Protein AF-A0A1L9P0K5-F1 (afdb_monomer)

Structure (mmCIF, N/CA/C/O backbone):
data_AF-A0A1L9P0K5-F1
#
_entry.id   AF-A0A1L9P0K5-F1
#
loop_
_atom_site.group_PDB
_atom_site.id
_atom_site.type_symbol
_atom_site.label_atom_id
_atom_site.label_alt_id
_atom_site.label_comp_id
_atom_site.label_asym_id
_atom_site.label_entity_id
_atom_site.label_seq_id
_atom_site.pdbx_PDB_ins_code
_atom_site.Cartn_x
_atom_site.Cartn_y
_atom_site.Cartn_z
_atom_site.occupancy
_atom_site.B_iso_or_equiv
_atom_site.auth_seq_id
_atom_site.auth_comp_id
_atom_site.auth_asym_id
_atom_site.auth_atom_id
_atom_site.pdbx_PDB_model_num
ATOM 1 N N . MET A 1 1 ? -11.853 -39.162 5.014 1.00 41.34 1 MET A N 1
ATOM 2 C CA . MET A 1 1 ? -11.743 -37.918 5.809 1.00 41.34 1 MET A CA 1
ATOM 3 C C . MET A 1 1 ? -10.309 -37.803 6.295 1.00 41.34 1 MET A C 1
ATOM 5 O O . MET A 1 1 ? -9.932 -38.539 7.197 1.00 41.34 1 MET A O 1
ATOM 9 N N . ASN A 1 2 ? -9.490 -36.968 5.651 1.00 44.78 2 ASN A N 1
ATOM 10 C CA . ASN A 1 2 ? -8.116 -36.727 6.101 1.00 44.78 2 ASN A CA 1
ATOM 11 C C . ASN A 1 2 ? -8.159 -36.034 7.467 1.00 44.78 2 ASN A C 1
ATOM 13 O O . ASN A 1 2 ? -8.926 -35.089 7.646 1.00 44.78 2 ASN A O 1
ATOM 17 N N . LYS A 1 3 ? -7.378 -36.526 8.437 1.00 53.56 3 LYS A N 1
ATOM 18 C CA . LYS A 1 3 ? -7.237 -35.876 9.745 1.00 53.56 3 LYS A CA 1
ATOM 19 C C . LYS A 1 3 ? -6.692 -34.468 9.517 1.00 53.56 3 LYS A C 1
ATOM 21 O O . LYS A 1 3 ? -5.568 -34.318 9.052 1.00 53.56 3 LYS A O 1
ATOM 26 N N . ILE A 1 4 ? -7.498 -33.463 9.842 1.00 66.50 4 ILE A N 1
ATOM 27 C CA . ILE A 1 4 ? -7.053 -32.075 9.931 1.00 66.50 4 ILE A CA 1
ATOM 28 C C . ILE A 1 4 ? -6.051 -32.028 11.088 1.00 66.50 4 ILE A C 1
ATOM 30 O O . ILE A 1 4 ? -6.433 -32.158 12.250 1.00 66.50 4 ILE A O 1
ATOM 34 N N . THR A 1 5 ? -4.761 -31.947 10.774 1.00 78.75 5 THR A N 1
ATOM 35 C CA . THR A 1 5 ? -3.702 -31.754 11.768 1.00 78.75 5 THR A CA 1
ATOM 36 C C . THR A 1 5 ? -3.690 -30.300 12.235 1.00 78.75 5 THR A C 1
ATOM 38 O O . THR A 1 5 ? -4.050 -29.393 11.484 1.00 78.75 5 THR A O 1
ATOM 41 N N . ALA A 1 6 ? -3.267 -30.059 13.479 1.00 74.56 6 ALA A N 1
ATOM 42 C CA . ALA A 1 6 ? -3.154 -28.704 14.027 1.00 74.56 6 ALA A CA 1
ATOM 43 C C . ALA A 1 6 ? -2.237 -27.809 13.170 1.00 74.56 6 ALA A C 1
ATOM 45 O O . ALA A 1 6 ? -2.523 -26.628 12.993 1.00 74.56 6 ALA A O 1
ATOM 46 N N . ASP A 1 7 ? -1.201 -28.394 12.561 1.00 75.69 7 ASP A N 1
ATOM 47 C CA . ASP A 1 7 ? -0.294 -27.694 11.646 1.00 75.69 7 ASP A CA 1
ATOM 48 C C . ASP A 1 7 ? -0.985 -27.252 10.349 1.00 75.69 7 ASP A C 1
ATOM 50 O O . ASP A 1 7 ? -0.757 -26.137 9.883 1.00 75.69 7 ASP A O 1
ATOM 54 N N . TYR A 1 8 ? -1.887 -28.077 9.803 1.00 79.38 8 TYR A N 1
ATOM 55 C CA . TYR A 1 8 ? -2.691 -27.704 8.638 1.00 79.38 8 TYR A CA 1
ATOM 56 C C . TYR A 1 8 ? -3.623 -26.536 8.976 1.00 79.38 8 TYR A C 1
ATOM 58 O O . TYR A 1 8 ? -3.662 -25.540 8.254 1.00 79.38 8 TYR A O 1
ATOM 66 N N . LEU A 1 9 ? -4.324 -26.619 10.113 1.00 79.12 9 LEU A N 1
ATOM 67 C CA . LEU A 1 9 ? -5.213 -25.547 10.561 1.00 79.12 9 LEU A CA 1
ATOM 68 C C . LEU A 1 9 ? -4.437 -24.243 10.792 1.00 79.12 9 LEU A C 1
ATOM 70 O O . LEU A 1 9 ? -4.905 -23.174 10.417 1.00 79.12 9 LEU A O 1
ATOM 74 N N . ARG A 1 10 ? -3.226 -24.331 11.353 1.00 77.75 10 ARG A N 1
ATOM 75 C CA . ARG A 1 10 ? -2.345 -23.178 11.554 1.00 77.75 10 ARG A CA 1
ATOM 76 C C . ARG A 1 10 ? -1.932 -22.532 10.238 1.00 77.75 10 ARG A C 1
ATOM 78 O O . ARG A 1 10 ? -2.027 -21.312 10.134 1.00 77.75 10 ARG A O 1
ATOM 85 N N . SER A 1 11 ? -1.500 -23.333 9.261 1.00 76.00 11 SER A N 1
ATOM 86 C CA . SER A 1 11 ? -1.133 -22.811 7.941 1.00 76.00 11 SER A CA 1
ATOM 87 C C . SER A 1 11 ? -2.304 -22.070 7.296 1.00 76.00 11 SER A C 1
ATOM 89 O O . SER A 1 11 ? -2.131 -20.944 6.857 1.00 76.00 11 SER A O 1
ATOM 91 N N . GLU A 1 12 ? -3.522 -22.608 7.394 1.00 80.25 12 GLU A N 1
ATOM 92 C CA . GLU A 1 12 ? -4.729 -21.972 6.856 1.00 80.25 12 GLU A CA 1
ATOM 93 C C . GLU A 1 12 ? -5.161 -20.691 7.594 1.00 80.25 12 GLU A C 1
ATOM 95 O O . GLU A 1 12 ? -5.855 -19.857 7.017 1.00 80.25 12 GLU A O 1
ATOM 100 N N . ILE A 1 13 ? -4.785 -20.517 8.866 1.00 78.19 13 ILE A N 1
ATOM 101 C CA . ILE A 1 13 ? -5.068 -19.291 9.637 1.00 78.19 13 ILE A CA 1
ATOM 102 C C . ILE A 1 13 ? -4.040 -18.193 9.339 1.00 78.19 13 ILE A C 1
ATOM 104 O O . ILE A 1 13 ? -4.366 -17.011 9.451 1.00 78.19 13 ILE A O 1
ATOM 108 N N . GLN A 1 14 ? -2.797 -18.572 9.033 1.00 72.31 14 GLN A N 1
ATOM 109 C CA . GLN A 1 14 ? -1.706 -17.635 8.761 1.00 72.31 14 GLN A CA 1
ATOM 110 C C . GLN A 1 14 ? -1.681 -17.203 7.290 1.00 72.31 14 GLN A C 1
ATOM 112 O O . GLN A 1 14 ? -1.602 -16.008 7.022 1.00 72.31 14 GLN A O 1
ATOM 117 N N . GLU A 1 15 ? -1.807 -18.164 6.376 1.00 73.62 15 GLU A N 1
ATOM 118 C CA . GLU A 1 15 ? -1.769 -17.991 4.920 1.00 73.62 15 GLU A CA 1
ATOM 119 C C . GLU A 1 15 ? -2.884 -18.852 4.295 1.00 73.62 15 GLU A C 1
ATOM 121 O O . GLU A 1 15 ? -2.681 -20.030 3.971 1.00 73.62 15 GLU A O 1
ATOM 126 N N . PRO A 1 16 ? -4.119 -18.332 4.201 1.00 78.81 16 PRO A N 1
ATOM 127 C CA . PRO A 1 16 ? -5.276 -19.111 3.775 1.00 78.81 16 PRO A CA 1
ATOM 128 C C . PRO A 1 16 ? -5.218 -19.517 2.296 1.00 78.81 16 PRO A C 1
ATOM 130 O O . PRO A 1 16 ? -5.604 -18.763 1.400 1.00 78.81 16 PRO A O 1
ATOM 133 N N . GLN A 1 17 ? -4.866 -20.773 2.025 1.00 78.69 17 GLN A N 1
ATOM 134 C CA . GLN A 1 17 ? -4.887 -21.323 0.667 1.00 78.69 17 GLN A CA 1
ATOM 135 C C . GLN A 1 17 ? -6.307 -21.775 0.276 1.00 78.69 17 GLN A C 1
ATOM 137 O O . GLN A 1 17 ? -6.773 -21.577 -0.860 1.00 78.69 17 GLN A O 1
ATOM 142 N N . THR A 1 18 ? -7.070 -22.328 1.226 1.00 83.44 18 THR A N 1
ATOM 143 C CA . THR A 1 18 ? -8.415 -22.851 0.952 1.00 83.44 18 THR A CA 1
ATOM 144 C C . THR A 1 18 ? -9.495 -21.766 0.899 1.00 83.44 18 THR A C 1
ATOM 146 O O . THR A 1 18 ? -9.394 -20.680 1.473 1.00 83.44 18 THR A O 1
ATOM 149 N N . LYS A 1 19 ? -10.614 -22.073 0.223 1.00 83.94 19 LYS A N 1
ATOM 150 C CA . LYS A 1 19 ? -11.804 -21.200 0.215 1.00 83.94 19 LYS A CA 1
ATOM 151 C C . LYS A 1 19 ? -12.423 -21.036 1.610 1.00 83.94 19 LYS A C 1
ATOM 153 O O . LYS A 1 19 ? -13.033 -20.005 1.877 1.00 83.94 19 LYS A O 1
ATOM 158 N N . LEU A 1 20 ? -12.306 -22.047 2.477 1.00 83.69 20 LEU A N 1
ATOM 159 C CA . LEU A 1 20 ? -12.850 -22.006 3.837 1.00 83.69 20 LEU A CA 1
ATOM 160 C C . LEU A 1 20 ? -11.988 -21.137 4.757 1.00 83.69 20 LEU A C 1
ATOM 162 O O . LEU A 1 20 ? -12.551 -20.288 5.444 1.00 83.69 20 LEU A O 1
ATOM 166 N N . GLY A 1 21 ? -10.657 -21.276 4.705 1.00 82.88 21 GLY A N 1
ATOM 167 C CA . GLY A 1 21 ? -9.722 -20.422 5.447 1.00 82.88 21 GLY A CA 1
ATOM 168 C C . GLY A 1 21 ? -9.900 -18.943 5.101 1.00 82.88 21 GLY A C 1
ATOM 169 O O . GLY A 1 21 ? -10.082 -18.111 5.990 1.00 82.88 21 GLY A O 1
ATOM 170 N N . ARG A 1 22 ? -10.007 -18.624 3.802 1.00 83.31 22 ARG A N 1
ATOM 171 C CA . ARG A 1 22 ? -10.274 -17.251 3.336 1.00 83.31 22 ARG A CA 1
ATOM 172 C C . ARG A 1 22 ? -11.599 -16.688 3.850 1.00 83.31 22 ARG A C 1
ATOM 174 O O . ARG A 1 22 ? -11.638 -15.552 4.310 1.00 83.31 22 ARG A O 1
ATOM 181 N N . ARG A 1 23 ? -12.686 -17.471 3.806 1.00 87.25 23 ARG A N 1
ATOM 182 C CA . ARG A 1 23 ? -14.001 -17.050 4.333 1.00 87.25 23 ARG A CA 1
ATOM 183 C C . ARG A 1 23 ? -13.964 -16.816 5.839 1.00 87.25 23 ARG A C 1
ATOM 185 O O . ARG A 1 23 ? -14.506 -15.821 6.303 1.00 87.25 23 ARG A O 1
ATOM 192 N N . TYR A 1 24 ? -13.328 -17.717 6.583 1.00 88.81 24 TYR A N 1
ATOM 193 C CA . TYR A 1 24 ? -13.152 -17.581 8.025 1.00 88.81 24 TYR A CA 1
ATOM 194 C C . TYR A 1 24 ? -12.412 -16.284 8.377 1.00 88.81 24 TYR A C 1
ATOM 196 O O . TYR A 1 24 ? -12.926 -15.474 9.147 1.00 88.81 24 TYR A O 1
ATOM 204 N N . LEU A 1 25 ? -11.251 -16.041 7.763 1.00 86.75 25 LEU A N 1
ATOM 205 C CA . LEU A 1 25 ? -10.466 -14.836 8.030 1.00 86.75 25 LEU A CA 1
ATOM 206 C C . LEU A 1 25 ? -11.197 -13.566 7.589 1.00 86.75 25 LEU A C 1
ATOM 208 O O . LEU A 1 25 ? -11.157 -12.581 8.320 1.00 86.75 25 LEU A O 1
ATOM 212 N N . ALA A 1 26 ? -11.916 -13.590 6.462 1.00 86.75 26 ALA A N 1
ATOM 213 C CA . ALA A 1 26 ? -12.754 -12.471 6.037 1.00 86.75 26 ALA A CA 1
ATOM 214 C C . ALA A 1 26 ? -13.818 -12.125 7.091 1.00 86.75 26 ALA A C 1
ATOM 216 O O . ALA A 1 26 ? -13.971 -10.957 7.431 1.00 86.75 26 ALA A O 1
ATOM 217 N N . ILE A 1 27 ? -14.497 -13.128 7.666 1.00 90.56 27 ILE A N 1
ATOM 218 C CA . ILE A 1 27 ? -15.477 -12.923 8.746 1.00 90.56 27 ILE A CA 1
ATOM 219 C C . ILE A 1 27 ? -14.812 -12.294 9.974 1.00 90.56 27 ILE A C 1
ATOM 221 O O . ILE A 1 27 ? -15.347 -11.336 10.528 1.00 90.56 27 ILE A O 1
ATOM 225 N N . VAL A 1 28 ? -13.641 -12.791 10.385 1.00 88.94 28 VAL A N 1
ATOM 226 C CA . VAL A 1 28 ? -12.902 -12.238 11.533 1.00 88.94 28 VAL A CA 1
ATOM 227 C C . VAL A 1 28 ? -12.477 -10.791 11.269 1.00 88.94 28 VAL A C 1
ATOM 229 O O . VAL A 1 28 ? -12.693 -9.932 12.120 1.00 88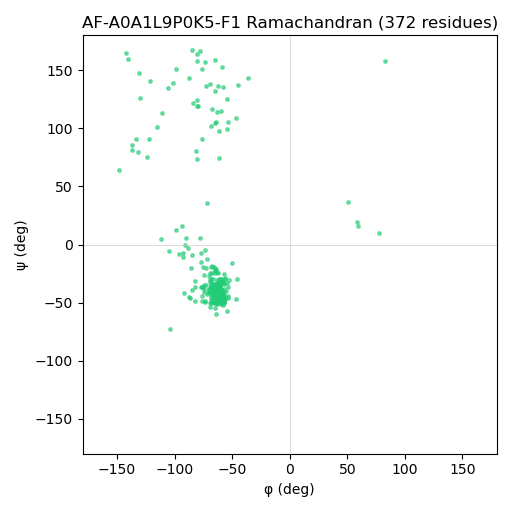.94 28 VAL A O 1
ATOM 232 N N . ILE A 1 29 ? -11.925 -10.497 10.089 1.00 86.44 29 ILE A N 1
ATOM 233 C CA . ILE A 1 29 ? -11.516 -9.143 9.687 1.00 86.44 29 ILE A CA 1
ATOM 234 C C . ILE A 1 29 ? -12.724 -8.201 9.679 1.00 86.44 29 ILE A C 1
ATOM 236 O O . ILE A 1 29 ? -12.667 -7.133 10.289 1.00 86.44 29 ILE A O 1
ATOM 240 N N . SER A 1 30 ? -13.834 -8.605 9.055 1.00 87.88 30 SER A N 1
ATOM 241 C CA . SER A 1 30 ? -15.072 -7.825 9.049 1.00 87.88 30 SER A CA 1
ATOM 242 C C . SER A 1 30 ? -15.594 -7.582 10.463 1.00 87.88 30 SER A C 1
ATOM 244 O O . SER A 1 30 ? -15.941 -6.450 10.778 1.00 87.88 30 SER A O 1
ATOM 246 N N . ALA A 1 31 ? -15.574 -8.587 11.343 1.00 90.12 31 ALA A N 1
ATOM 247 C CA . ALA A 1 31 ? -15.985 -8.426 12.736 1.00 90.12 31 ALA A CA 1
ATOM 248 C C . ALA A 1 31 ? -15.102 -7.423 13.497 1.00 90.12 31 ALA A C 1
ATOM 250 O O . ALA A 1 31 ? -15.620 -6.623 14.276 1.00 90.12 31 ALA A O 1
ATOM 251 N N . ILE A 1 32 ? -13.785 -7.410 13.252 1.00 86.62 32 ILE A N 1
ATOM 252 C CA . ILE A 1 32 ? -12.893 -6.397 13.836 1.00 86.62 32 ILE A CA 1
ATOM 253 C C . ILE A 1 32 ? -13.258 -5.003 13.324 1.00 86.62 32 ILE A C 1
ATOM 255 O O . ILE A 1 32 ? -13.449 -4.100 14.134 1.00 86.62 32 ILE A O 1
ATOM 259 N N . ILE A 1 33 ? -13.396 -4.821 12.008 1.00 83.12 33 ILE A N 1
ATOM 260 C CA . ILE A 1 33 ? -13.747 -3.520 11.416 1.00 83.12 33 ILE A CA 1
ATOM 261 C C . ILE A 1 33 ? -15.089 -3.026 11.970 1.00 83.12 33 ILE A C 1
ATOM 263 O O . ILE A 1 33 ? -15.176 -1.892 12.438 1.00 83.12 33 ILE A O 1
ATOM 267 N N . THR A 1 34 ? -16.115 -3.883 11.988 1.00 86.50 34 THR A N 1
ATOM 268 C CA . THR A 1 34 ? -17.431 -3.569 12.558 1.00 86.50 34 THR A CA 1
ATOM 269 C C . THR A 1 34 ? -17.328 -3.205 14.033 1.00 86.50 34 THR A C 1
ATOM 271 O O . THR A 1 34 ? -17.940 -2.231 14.454 1.00 86.50 34 THR A O 1
ATOM 274 N N . SER A 1 35 ? -16.522 -3.927 14.815 1.00 86.56 35 SER A N 1
ATOM 275 C CA . SER A 1 35 ? -16.309 -3.605 16.225 1.00 86.56 35 SER A CA 1
ATOM 276 C C . SER A 1 35 ? -15.700 -2.221 16.431 1.00 86.56 35 SER A C 1
ATOM 278 O O . SER A 1 35 ? -16.077 -1.535 17.379 1.00 86.56 35 SER A O 1
ATOM 280 N N . VAL A 1 36 ? -14.723 -1.829 15.614 1.00 80.31 36 VAL A N 1
ATOM 281 C CA . VAL A 1 36 ? -14.071 -0.522 15.760 1.00 80.31 36 VAL A CA 1
ATOM 282 C C . VAL A 1 36 ? -14.995 0.587 15.272 1.00 80.31 36 VAL A C 1
ATOM 284 O O . VAL A 1 36 ? -15.091 1.631 15.903 1.00 80.31 36 VAL A O 1
ATOM 287 N N . PHE A 1 37 ? -15.737 0.352 14.192 1.00 79.44 37 PHE A N 1
ATOM 288 C CA . PHE A 1 37 ? -16.751 1.293 13.728 1.00 79.44 37 PHE A CA 1
ATOM 289 C C . PHE A 1 37 ? -17.878 1.480 14.755 1.00 79.44 37 PHE A C 1
ATOM 291 O O . PHE A 1 37 ? -18.336 2.597 14.979 1.00 79.44 37 PHE A O 1
ATOM 298 N N . PHE A 1 38 ? -18.281 0.405 15.436 1.00 83.50 38 PHE A N 1
ATOM 299 C CA . PHE A 1 38 ? -19.282 0.456 16.497 1.00 83.50 38 PHE A CA 1
ATOM 300 C C . PHE A 1 38 ? -18.846 1.332 17.681 1.00 83.50 38 PHE A C 1
ATOM 302 O O . PHE A 1 38 ? -19.664 2.090 18.193 1.00 83.50 38 PHE A O 1
ATOM 309 N N . LEU A 1 39 ? -17.560 1.308 18.059 1.00 78.81 39 LEU A N 1
ATOM 310 C CA . LEU A 1 39 ? -17.008 2.227 19.066 1.00 78.81 39 LEU A CA 1
ATOM 311 C C . LEU A 1 39 ? -17.229 3.695 18.692 1.00 78.81 39 LEU A C 1
ATOM 313 O O . LEU A 1 39 ? -17.700 4.473 19.516 1.00 78.81 39 LEU A O 1
ATOM 317 N N . PHE A 1 40 ? -16.937 4.060 17.441 1.00 74.25 40 PHE A N 1
ATOM 318 C CA . PHE A 1 40 ? -17.176 5.419 16.952 1.00 74.25 40 PHE A CA 1
ATOM 319 C C . PHE A 1 40 ? -18.660 5.785 16.960 1.00 74.25 40 PHE A C 1
ATOM 321 O O . PHE A 1 40 ? -19.013 6.878 17.391 1.00 74.25 40 PHE A O 1
ATOM 328 N N . LEU A 1 41 ? -19.537 4.875 16.520 1.00 79.38 41 LEU A N 1
ATOM 329 C CA . LEU A 1 41 ? -20.982 5.116 16.541 1.00 79.38 41 LEU A CA 1
ATOM 330 C C . LEU A 1 41 ? -21.515 5.330 17.959 1.00 79.38 41 LEU A C 1
ATOM 332 O O . LEU A 1 41 ? -22.366 6.191 18.157 1.00 79.38 41 LEU A O 1
ATOM 336 N N . GLN A 1 42 ? -21.018 4.570 18.937 1.00 78.25 42 GLN A N 1
ATOM 337 C CA . GLN A 1 42 ? -21.423 4.700 20.336 1.00 78.25 42 GLN A CA 1
ATOM 338 C C . GLN A 1 42 ? -21.016 6.058 20.929 1.00 78.25 42 GLN A C 1
ATOM 340 O O . GLN A 1 42 ? -21.753 6.609 21.745 1.00 78.25 42 GLN A O 1
ATOM 345 N N . GLN A 1 43 ? -19.867 6.598 20.516 1.00 73.44 43 GLN A N 1
ATOM 346 C CA . GLN A 1 43 ? -19.394 7.908 20.965 1.00 73.44 43 GLN A CA 1
ATOM 347 C C . GLN A 1 43 ? -20.146 9.065 20.290 1.00 73.44 43 GLN A C 1
ATOM 349 O O . GLN A 1 43 ? -20.618 9.960 20.985 1.00 73.44 43 GLN A O 1
ATOM 354 N N . GLU A 1 44 ? -20.295 9.043 18.961 1.00 73.50 44 GLU A N 1
ATOM 355 C CA . GLU A 1 44 ? -20.948 10.136 18.219 1.00 73.50 44 GLU A CA 1
ATOM 356 C C . GLU A 1 44 ? -22.471 10.154 18.438 1.00 73.50 44 GLU A C 1
ATOM 358 O O . GLU A 1 44 ? -23.092 11.215 18.507 1.00 73.50 44 GLU A O 1
ATOM 363 N N . TYR A 1 45 ? -23.088 8.975 18.577 1.00 78.94 45 TYR A N 1
ATOM 364 C CA . TYR A 1 45 ? -24.530 8.818 18.773 1.00 78.94 45 TYR A CA 1
ATOM 365 C C . TYR A 1 45 ? -24.841 8.025 20.054 1.00 78.94 45 TYR A C 1
ATOM 367 O O . TYR A 1 45 ? -25.287 6.875 19.975 1.00 78.94 45 TYR A O 1
ATOM 375 N N . PRO A 1 46 ? -24.710 8.636 21.249 1.00 74.06 46 PRO A N 1
ATOM 376 C CA . PRO A 1 46 ? -24.926 7.950 22.529 1.00 74.06 46 PRO A CA 1
ATOM 377 C C . PRO A 1 46 ? -26.312 7.305 22.665 1.00 74.06 46 PRO A C 1
ATOM 379 O O . PRO A 1 46 ? -26.465 6.279 23.322 1.00 74.06 46 PRO A O 1
ATOM 382 N N . ASN A 1 47 ? -27.325 7.875 22.003 1.00 76.69 47 ASN A N 1
ATOM 383 C CA . ASN A 1 47 ? -28.701 7.372 22.018 1.00 76.69 47 ASN A CA 1
ATOM 384 C C . ASN A 1 47 ? -28.895 6.085 21.196 1.00 76.69 47 ASN A C 1
ATOM 386 O O . ASN A 1 47 ? -29.883 5.384 21.394 1.00 76.69 47 ASN A O 1
ATOM 390 N N . PHE A 1 48 ? -27.993 5.774 20.259 1.00 76.25 48 PHE A N 1
ATOM 391 C CA . PHE A 1 48 ? -28.103 4.585 19.410 1.00 76.25 48 PHE A CA 1
ATOM 392 C C . PHE A 1 48 ? -27.759 3.299 20.177 1.00 76.25 48 PHE A C 1
ATOM 394 O O . PHE A 1 48 ? -28.434 2.279 20.020 1.00 76.25 48 PHE A O 1
ATOM 401 N N . ALA A 1 49 ? -26.726 3.355 21.022 1.00 71.06 49 ALA A N 1
ATOM 402 C CA . ALA A 1 49 ? -26.235 2.222 21.801 1.00 71.06 49 ALA A CA 1
ATOM 403 C C . ALA A 1 49 ? -25.656 2.685 23.148 1.00 71.06 49 ALA A C 1
ATOM 405 O O . ALA A 1 49 ? -24.459 2.553 23.416 1.00 71.06 49 ALA A O 1
ATOM 406 N N . SER A 1 50 ? -26.508 3.250 24.006 1.00 71.94 50 SER A N 1
ATOM 407 C CA . SER A 1 50 ? -26.100 3.655 25.353 1.00 71.94 50 SER A CA 1
ATOM 408 C C . SER A 1 50 ? -25.572 2.456 26.145 1.00 71.94 50 SER A C 1
ATOM 410 O O . SER A 1 50 ? -25.973 1.315 25.893 1.00 71.94 50 SER A O 1
ATOM 412 N N . ALA A 1 51 ? -24.690 2.720 27.110 1.00 70.62 51 ALA A N 1
ATOM 413 C CA . ALA A 1 51 ? -24.122 1.680 27.960 1.00 70.62 51 ALA A CA 1
ATOM 414 C C . ALA A 1 51 ? -25.237 0.854 28.630 1.00 70.62 51 ALA A C 1
ATOM 416 O O . ALA A 1 51 ? -26.129 1.421 29.262 1.00 70.62 51 ALA A O 1
ATOM 417 N N . GLY A 1 52 ? -25.209 -0.467 28.461 1.00 70.94 52 GLY A N 1
ATOM 418 C CA . GLY A 1 52 ? -26.221 -1.381 29.003 1.00 70.94 52 GLY A CA 1
ATOM 419 C C . GLY A 1 52 ? -27.541 -1.421 28.222 1.00 70.94 52 GLY A C 1
ATOM 420 O O . GLY A 1 52 ? -28.512 -2.008 28.692 1.00 70.94 52 GLY A O 1
ATOM 421 N N . SER A 1 53 ? -27.609 -0.816 27.032 1.00 82.12 53 SER A N 1
ATOM 422 C CA . SER A 1 53 ? -28.781 -0.930 26.156 1.00 82.12 53 SER A CA 1
ATOM 423 C C . SER A 1 53 ? -28.880 -2.307 25.493 1.00 82.12 53 SER A C 1
ATOM 425 O O . SER A 1 53 ? -27.886 -2.999 25.271 1.00 82.12 53 SER A O 1
ATOM 427 N N . PHE A 1 54 ? -30.095 -2.677 25.082 1.00 84.50 54 PHE A N 1
ATOM 428 C CA . PHE A 1 54 ? -30.337 -3.898 24.307 1.00 84.50 54 PHE A CA 1
ATOM 429 C C . PHE A 1 54 ? -29.568 -3.923 22.973 1.00 84.50 54 PHE A C 1
ATOM 431 O O . PHE A 1 54 ? -29.100 -4.976 22.544 1.00 84.50 54 PHE A O 1
ATOM 438 N N . ASN A 1 55 ? -29.385 -2.759 22.339 1.00 86.88 55 ASN A N 1
ATOM 439 C CA . ASN A 1 55 ? -28.624 -2.642 21.095 1.00 86.88 55 ASN A CA 1
ATOM 440 C C . ASN A 1 55 ? -27.135 -2.943 21.312 1.00 86.88 55 ASN A C 1
ATOM 442 O O . ASN A 1 55 ? -26.548 -3.690 20.528 1.00 86.88 55 ASN A O 1
ATOM 446 N N . GLU A 1 56 ? -26.532 -2.405 22.383 1.00 85.69 56 GLU A N 1
ATOM 447 C CA . GLU A 1 56 ? -25.147 -2.733 22.746 1.00 85.69 56 GLU A CA 1
ATOM 448 C C . GLU A 1 56 ? -25.007 -4.229 23.039 1.00 85.69 56 GLU A C 1
ATOM 450 O O . GLU A 1 56 ? -24.090 -4.867 22.525 1.00 85.69 56 GLU A O 1
ATOM 455 N N . PHE A 1 57 ? -25.954 -4.807 23.785 1.00 87.56 57 PHE A N 1
ATOM 456 C CA . PHE A 1 57 ? -25.956 -6.233 24.098 1.00 87.56 57 PHE A CA 1
ATOM 457 C C . PHE A 1 57 ? -25.957 -7.117 22.847 1.00 87.56 57 PHE A C 1
ATOM 459 O O . PHE A 1 57 ? -25.119 -8.009 22.743 1.00 87.56 57 PHE A O 1
ATOM 466 N N . ILE A 1 58 ? -26.855 -6.875 21.883 1.00 89.94 58 ILE A N 1
ATOM 467 C CA . ILE A 1 58 ? -26.931 -7.688 20.658 1.00 89.94 58 ILE A CA 1
ATOM 468 C C . ILE A 1 58 ? -25.612 -7.635 19.884 1.00 89.94 58 ILE A C 1
ATOM 470 O O . ILE A 1 58 ? -25.103 -8.671 19.446 1.00 89.94 58 ILE A O 1
ATOM 474 N N . ILE A 1 59 ? -25.066 -6.432 19.700 1.00 90.12 59 ILE A N 1
ATOM 475 C CA . ILE A 1 59 ? -23.861 -6.226 18.894 1.00 90.12 59 ILE A CA 1
ATOM 476 C C . ILE A 1 59 ? -22.650 -6.848 19.592 1.00 90.12 59 ILE A C 1
ATOM 478 O O . ILE A 1 59 ? -21.898 -7.597 18.965 1.00 90.12 59 ILE A O 1
ATOM 482 N N . GLU A 1 60 ? -22.476 -6.603 20.891 1.00 89.69 60 GLU A N 1
ATOM 483 C CA . GLU A 1 60 ? -21.362 -7.171 21.650 1.00 89.69 60 GLU A CA 1
ATOM 484 C C . GLU A 1 60 ? -21.481 -8.690 21.801 1.00 89.69 60 GLU A C 1
ATOM 486 O O . GLU A 1 60 ? -20.463 -9.373 21.736 1.00 89.69 60 GLU A O 1
ATOM 491 N N . LEU A 1 61 ? -22.690 -9.252 21.909 1.00 91.88 61 LEU A N 1
ATOM 492 C CA . LEU A 1 61 ? -22.896 -10.702 21.906 1.00 91.88 61 LEU A CA 1
ATOM 493 C C . LEU A 1 61 ? -22.492 -11.324 20.563 1.00 91.88 61 LEU A C 1
ATOM 495 O O . LEU A 1 61 ? -21.802 -12.343 20.533 1.00 91.88 61 LEU A O 1
ATOM 499 N N . PHE A 1 62 ? -22.882 -10.704 19.448 1.00 93.12 62 PHE A N 1
ATOM 500 C CA . PHE A 1 62 ? -22.478 -11.153 18.116 1.00 93.12 62 PHE A CA 1
ATOM 501 C C . PHE A 1 62 ? -20.948 -11.134 17.949 1.00 93.12 62 PHE A C 1
ATOM 503 O O . PHE A 1 62 ? -20.356 -12.125 17.511 1.00 93.12 62 PHE A O 1
ATOM 510 N N . LEU A 1 63 ? -20.296 -10.039 18.355 1.00 91.75 63 LEU A N 1
ATOM 511 C CA . LEU A 1 63 ? -18.837 -9.905 18.317 1.00 91.75 63 LEU A CA 1
ATOM 512 C C . LEU A 1 63 ? -18.141 -10.904 19.250 1.00 91.75 63 LEU A C 1
ATOM 514 O O . LEU A 1 63 ? -17.146 -11.518 18.859 1.00 91.75 63 LEU A O 1
ATOM 518 N N . LEU A 1 64 ? -18.684 -11.106 20.455 1.00 93.12 64 LEU A N 1
ATOM 519 C CA . LEU A 1 64 ? -18.192 -12.075 21.430 1.00 93.12 64 LEU A CA 1
ATOM 520 C C . LEU A 1 64 ? -18.163 -13.475 20.833 1.00 93.12 64 LEU A 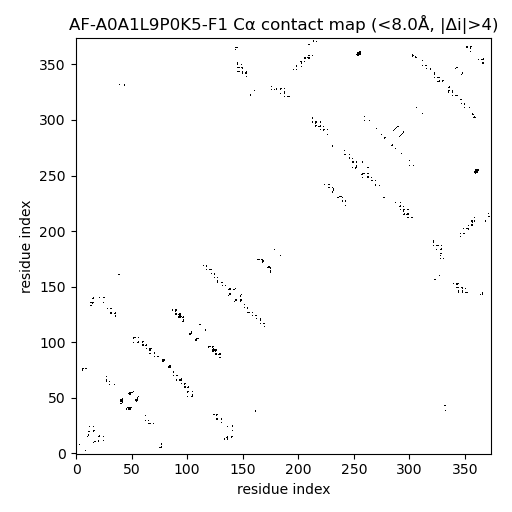C 1
ATOM 522 O O . LEU A 1 64 ? -17.134 -14.137 20.916 1.00 93.12 64 LEU A O 1
ATOM 526 N N . ILE A 1 65 ? -19.255 -13.909 20.200 1.00 94.06 65 ILE A N 1
ATOM 527 C CA . ILE A 1 65 ? -19.350 -15.238 19.589 1.00 94.06 65 ILE A CA 1
ATOM 528 C C . ILE A 1 65 ? -18.238 -15.428 18.551 1.00 94.06 65 ILE A C 1
ATOM 530 O O . ILE A 1 65 ? -17.504 -16.415 18.611 1.00 94.06 65 ILE A O 1
ATOM 534 N N . ILE A 1 66 ? -18.061 -14.470 17.635 1.00 93.50 66 ILE A N 1
ATOM 535 C CA . ILE A 1 66 ? -17.037 -14.561 16.583 1.00 93.50 66 ILE A CA 1
ATOM 536 C C . ILE A 1 66 ? -15.629 -14.597 17.184 1.00 93.50 66 ILE A C 1
ATOM 538 O O . ILE A 1 66 ? -14.833 -15.473 16.836 1.00 93.50 66 ILE A O 1
ATOM 542 N N . PHE A 1 67 ? -15.307 -13.672 18.093 1.00 91.88 67 PHE A N 1
ATOM 543 C CA . PHE A 1 67 ? -13.968 -13.608 18.676 1.00 91.88 67 PHE A CA 1
ATOM 544 C C . PHE A 1 67 ? -13.664 -14.782 19.595 1.00 91.88 67 PHE A C 1
ATOM 546 O O . PHE A 1 67 ? -12.520 -15.225 19.632 1.00 91.88 67 PHE A O 1
ATOM 553 N N . PHE A 1 68 ? -14.667 -15.314 20.285 1.00 93.12 68 PHE A N 1
ATOM 554 C CA . PHE A 1 68 ? -14.527 -16.502 21.112 1.00 93.12 68 PHE A CA 1
ATOM 555 C C . PHE A 1 68 ? -14.198 -17.736 20.267 1.00 93.12 68 PHE A C 1
ATOM 557 O O . PHE A 1 68 ? -13.250 -18.454 20.588 1.00 93.12 68 PHE A O 1
ATOM 564 N N . PHE A 1 69 ? -14.900 -17.948 19.147 1.00 92.56 69 PHE A N 1
ATOM 565 C CA . PHE A 1 69 ? -14.555 -19.023 18.212 1.00 92.56 69 PHE A CA 1
ATOM 566 C C . PHE A 1 69 ? -13.153 -18.840 17.614 1.00 92.56 69 PHE A C 1
ATOM 568 O O . PHE A 1 69 ? -12.385 -19.803 17.587 1.00 92.56 69 PHE A O 1
ATOM 575 N N . ASP A 1 70 ? -12.786 -17.620 17.199 1.00 90.81 70 ASP A N 1
ATOM 576 C CA . ASP A 1 70 ? -11.430 -17.325 16.705 1.00 90.81 70 ASP A CA 1
ATOM 577 C C . ASP A 1 70 ? -10.361 -17.624 17.765 1.00 90.81 70 ASP A C 1
ATOM 579 O O . ASP A 1 70 ? -9.340 -18.241 17.466 1.00 90.81 70 ASP A O 1
ATOM 583 N N . PHE A 1 71 ? -10.613 -17.272 19.023 1.00 90.75 71 PHE A N 1
ATOM 584 C CA . PHE A 1 71 ? -9.696 -17.548 20.124 1.00 90.75 71 PHE A CA 1
ATOM 585 C C . PHE A 1 71 ? -9.565 -19.038 20.439 1.00 90.75 71 PHE A C 1
ATOM 587 O O . PHE A 1 71 ? -8.444 -19.509 20.615 1.00 90.75 71 PHE A O 1
ATOM 594 N N . ILE A 1 72 ? -10.661 -19.806 20.433 1.00 91.12 72 ILE A N 1
ATOM 595 C CA . ILE A 1 72 ? -10.601 -21.269 20.586 1.00 91.12 72 ILE A CA 1
ATOM 596 C C . ILE A 1 72 ? -9.732 -21.880 19.485 1.00 91.12 72 ILE A C 1
ATOM 598 O O . ILE A 1 72 ? -8.824 -22.658 19.773 1.00 91.12 72 ILE A O 1
ATOM 602 N N . ILE A 1 73 ? -9.973 -21.504 18.228 1.00 88.44 73 ILE A N 1
ATOM 603 C CA . ILE A 1 73 ? -9.197 -21.994 17.085 1.00 88.44 73 ILE A CA 1
ATOM 604 C C . ILE A 1 73 ? -7.701 -21.667 17.262 1.00 88.44 73 ILE A C 1
ATOM 606 O O . ILE A 1 73 ? -6.840 -22.515 17.009 1.00 88.44 73 ILE A O 1
ATOM 610 N N . ARG A 1 74 ? -7.369 -20.467 17.752 1.00 86.75 74 ARG A N 1
ATOM 611 C CA . ARG A 1 74 ? -5.979 -20.056 18.010 1.00 86.75 74 ARG A CA 1
ATOM 612 C C . ARG A 1 74 ? -5.334 -20.787 19.185 1.00 86.75 74 ARG A C 1
ATOM 614 O O . ARG A 1 74 ? -4.179 -21.180 19.065 1.00 86.75 74 ARG A O 1
ATOM 621 N N . ILE A 1 75 ? -6.065 -21.052 20.269 1.00 88.69 75 ILE A N 1
ATOM 622 C CA . ILE A 1 75 ? -5.583 -21.910 21.366 1.00 88.69 75 ILE A CA 1
ATOM 623 C C . ILE A 1 75 ? -5.220 -23.298 20.837 1.00 88.69 75 ILE A C 1
ATOM 625 O O . ILE A 1 75 ? -4.162 -23.826 21.167 1.00 88.69 75 ILE A O 1
ATOM 629 N N . LEU A 1 76 ? -6.074 -23.889 19.999 1.00 86.69 76 LEU A N 1
ATOM 630 C CA . LEU A 1 76 ? -5.862 -25.242 19.474 1.00 86.69 76 LEU A CA 1
ATOM 631 C C . LEU A 1 76 ? -4.661 -25.347 18.519 1.00 86.69 76 LEU A C 1
ATOM 633 O O . LEU A 1 76 ? -4.166 -26.447 18.283 1.00 86.69 76 LEU A O 1
ATOM 637 N N . THR A 1 77 ? -4.190 -24.224 17.972 1.00 84.69 77 THR A N 1
ATOM 638 C CA . THR A 1 77 ? -3.101 -24.165 16.979 1.00 84.69 77 THR A CA 1
ATOM 639 C C . THR A 1 77 ? -1.825 -23.517 17.511 1.00 84.69 77 THR A C 1
ATOM 641 O O . THR A 1 77 ? -0.865 -23.327 16.758 1.00 84.69 77 THR A O 1
ATOM 644 N N . ILE A 1 78 ? -1.789 -23.175 18.802 1.00 82.69 78 ILE A N 1
ATOM 645 C CA . ILE A 1 78 ? -0.685 -22.418 19.382 1.00 82.69 78 ILE A CA 1
ATOM 646 C C . ILE A 1 78 ? 0.606 -23.238 19.443 1.00 82.69 78 ILE A C 1
ATOM 648 O O . ILE A 1 78 ? 0.616 -24.406 19.837 1.00 82.69 78 ILE A O 1
ATOM 652 N N . GLN A 1 79 ? 1.731 -22.603 19.111 1.00 79.31 79 GLN A N 1
ATOM 653 C CA . GLN A 1 79 ? 3.052 -23.131 19.445 1.00 79.31 79 GLN A CA 1
ATOM 654 C C . GLN A 1 79 ? 3.586 -22.435 20.695 1.00 79.31 79 GLN A C 1
ATOM 656 O O . GLN A 1 79 ? 3.312 -21.263 20.933 1.00 79.31 79 GLN A O 1
ATOM 661 N N . LYS A 1 80 ? 4.420 -23.129 21.478 1.00 79.75 80 LYS A N 1
ATOM 662 C CA . LYS A 1 80 ? 5.066 -22.585 22.690 1.00 79.75 80 LYS A CA 1
ATOM 663 C C . LYS A 1 80 ? 6.173 -21.555 22.384 1.00 79.75 80 LYS A C 1
ATOM 665 O O . LYS A 1 80 ? 7.200 -21.524 23.056 1.00 79.75 80 LYS A O 1
ATOM 670 N N . LYS A 1 81 ? 5.998 -20.739 21.343 1.00 84.69 81 LYS A N 1
ATOM 671 C CA . LYS A 1 81 ? 6.880 -19.621 21.000 1.00 84.69 81 LYS A CA 1
ATOM 672 C C . LYS A 1 81 ? 6.416 -18.367 21.752 1.00 84.69 81 LYS A C 1
ATOM 674 O O . LYS A 1 81 ? 5.211 -18.156 21.876 1.00 84.69 81 LYS A O 1
ATOM 679 N N . PRO A 1 82 ? 7.333 -17.500 22.213 1.00 83.19 82 PRO A N 1
ATOM 680 C CA . PRO A 1 82 ? 6.969 -16.316 22.996 1.00 83.19 82 PRO A CA 1
ATOM 681 C C . PRO A 1 82 ? 6.055 -15.352 22.224 1.00 83.19 82 PRO A C 1
ATOM 683 O O . PRO A 1 82 ? 5.128 -14.792 22.797 1.00 83.19 82 PRO A O 1
ATOM 686 N N . ILE A 1 83 ? 6.265 -15.213 20.913 1.00 82.44 83 ILE A N 1
ATOM 687 C CA . ILE A 1 83 ? 5.450 -14.357 20.037 1.00 82.44 83 ILE A CA 1
ATOM 688 C C . ILE A 1 83 ? 4.004 -14.870 19.949 1.00 82.44 83 ILE A C 1
ATOM 690 O O . ILE A 1 83 ? 3.063 -14.093 20.098 1.00 82.44 83 ILE A O 1
ATOM 694 N N . ASP A 1 84 ? 3.826 -16.182 19.782 1.00 81.25 84 ASP A N 1
ATOM 695 C CA . ASP A 1 84 ? 2.503 -16.812 19.710 1.00 81.25 84 ASP A CA 1
ATOM 696 C C . ASP A 1 84 ? 1.740 -16.653 21.041 1.00 81.25 84 ASP A C 1
ATOM 698 O O . ASP A 1 84 ? 0.534 -16.414 21.040 1.00 81.25 84 ASP A O 1
ATOM 702 N N . MET A 1 85 ? 2.450 -16.685 22.177 1.00 85.44 85 MET A N 1
ATOM 703 C CA . MET A 1 85 ? 1.873 -16.425 23.504 1.00 85.44 85 MET A CA 1
ATOM 704 C C . MET A 1 85 ? 1.443 -14.964 23.694 1.00 85.44 85 MET A C 1
ATOM 706 O O . MET A 1 85 ? 0.377 -14.709 24.251 1.00 85.44 85 MET A O 1
ATOM 710 N N . ILE A 1 86 ? 2.238 -13.995 23.224 1.00 86.25 86 ILE A N 1
ATOM 711 C CA . ILE A 1 86 ? 1.858 -12.572 23.257 1.00 86.25 86 ILE A CA 1
ATOM 712 C C . ILE A 1 86 ? 0.584 -12.356 22.440 1.00 86.25 86 ILE A C 1
ATOM 714 O O . ILE A 1 86 ? -0.353 -11.710 22.906 1.00 86.25 86 ILE A O 1
ATOM 718 N N . PHE A 1 87 ? 0.521 -12.938 21.244 1.00 85.00 87 PHE A N 1
ATOM 719 C CA . PHE A 1 87 ? -0.653 -12.833 20.390 1.00 85.00 87 PHE A CA 1
ATOM 720 C C . PHE A 1 87 ? -1.891 -13.482 20.995 1.00 85.00 87 PHE A C 1
ATOM 722 O O . PHE A 1 87 ? -2.966 -12.894 20.912 1.00 85.00 87 PHE A O 1
ATOM 729 N N . LEU A 1 88 ? -1.745 -14.625 21.665 1.00 87.56 88 LEU A N 1
ATOM 730 C CA . LEU A 1 88 ? -2.855 -15.232 22.388 1.00 87.56 88 LEU A CA 1
ATOM 731 C C . LEU A 1 88 ? -3.376 -14.309 23.500 1.00 87.56 88 LEU A C 1
ATOM 733 O O . LEU A 1 88 ? -4.586 -14.167 23.662 1.00 87.56 88 LEU A O 1
ATOM 737 N N . THR A 1 89 ? -2.482 -13.636 24.229 1.00 88.25 89 THR A N 1
ATOM 738 C CA . THR A 1 89 ? -2.867 -12.647 25.248 1.00 88.25 89 THR A CA 1
ATOM 739 C C . THR A 1 89 ? -3.630 -11.474 24.634 1.00 88.25 89 THR A C 1
ATOM 741 O O . THR A 1 89 ? -4.649 -11.059 25.179 1.00 88.25 89 THR A O 1
ATOM 744 N N . VAL A 1 90 ? -3.193 -10.961 23.480 1.00 87.12 90 VAL A N 1
ATOM 745 C CA . VAL A 1 90 ? -3.923 -9.917 22.737 1.00 87.12 90 VAL A CA 1
ATOM 746 C C . VAL A 1 90 ? -5.300 -10.419 22.301 1.00 87.12 90 VAL A C 1
ATOM 748 O O . VAL A 1 90 ? -6.295 -9.710 22.454 1.00 87.12 90 VAL A O 1
ATOM 751 N N . ASP A 1 91 ? -5.375 -11.652 21.795 1.00 87.12 91 ASP A N 1
ATOM 752 C CA . ASP A 1 91 ? -6.629 -12.257 21.359 1.00 87.12 91 ASP A CA 1
ATOM 753 C C . ASP A 1 91 ? -7.608 -12.441 22.538 1.00 87.12 91 ASP A C 1
ATOM 755 O O . ASP A 1 91 ? -8.807 -12.217 22.365 1.00 87.12 91 ASP A O 1
ATOM 759 N N . PHE A 1 92 ? -7.097 -12.765 23.731 1.00 90.25 92 PHE A N 1
ATOM 760 C CA . PHE A 1 92 ? -7.862 -12.831 24.979 1.00 90.25 92 PHE A CA 1
ATOM 761 C C . PHE A 1 92 ? -8.339 -11.444 25.436 1.00 90.25 92 PHE A C 1
ATOM 763 O O . PHE A 1 92 ? -9.532 -11.250 25.669 1.00 90.25 92 PHE A O 1
ATOM 770 N N . LEU A 1 93 ? -7.438 -10.455 25.494 1.00 88.50 93 LEU A N 1
ATOM 771 C CA . LEU A 1 93 ? -7.761 -9.069 25.864 1.00 88.50 93 LEU A CA 1
ATOM 772 C C . LEU A 1 93 ? -8.842 -8.464 24.961 1.00 88.50 93 LEU A C 1
ATOM 774 O O . LEU A 1 93 ? -9.679 -7.705 25.433 1.00 88.50 93 LEU A O 1
ATOM 778 N N . ALA A 1 94 ? -8.875 -8.838 23.682 1.00 86.31 94 ALA A N 1
ATOM 779 C CA . ALA A 1 94 ? -9.888 -8.381 22.735 1.00 86.31 94 ALA A CA 1
ATOM 780 C C . ALA A 1 94 ? -11.311 -8.907 23.025 1.00 86.31 94 ALA A C 1
ATOM 782 O O . ALA A 1 94 ? -12.293 -8.276 22.610 1.00 86.31 94 ALA A O 1
ATOM 783 N N . ILE A 1 95 ? -11.435 -10.047 23.715 1.00 90.38 95 ILE A N 1
ATOM 784 C CA . ILE A 1 95 ? -12.714 -10.691 24.065 1.00 90.38 95 ILE A CA 1
ATOM 785 C C . ILE A 1 95 ? -13.298 -10.114 25.352 1.00 90.38 95 ILE A C 1
ATOM 787 O O . ILE A 1 95 ? -14.512 -9.920 25.436 1.00 90.38 95 ILE A O 1
ATOM 791 N N . ILE A 1 96 ? -12.436 -9.831 26.333 1.00 89.69 96 ILE A N 1
ATOM 792 C CA . ILE A 1 96 ? -12.823 -9.393 27.682 1.00 89.69 96 ILE A CA 1
ATOM 793 C C . ILE A 1 96 ? -13.884 -8.276 27.663 1.00 89.69 96 ILE A C 1
ATOM 795 O O . ILE A 1 96 ? -14.885 -8.424 28.365 1.00 89.69 96 ILE A O 1
ATOM 799 N N . PRO A 1 97 ? -13.762 -7.209 26.847 1.00 86.38 97 PRO A N 1
ATOM 800 C CA . PRO A 1 97 ? -14.757 -6.142 26.835 1.00 86.38 97 PRO A CA 1
ATOM 801 C C . PRO A 1 97 ? -16.155 -6.592 26.412 1.00 86.38 97 PRO A C 1
ATOM 803 O O . PRO A 1 97 ? -17.125 -6.176 27.039 1.00 86.38 97 PRO A O 1
ATOM 806 N N . SER A 1 98 ? -16.279 -7.443 25.383 1.00 88.44 98 SER A N 1
ATOM 807 C CA . SER A 1 98 ? -17.596 -7.945 24.959 1.00 88.44 98 SER A CA 1
ATOM 808 C C . SER A 1 98 ? -18.186 -8.879 26.002 1.00 88.44 98 SER A C 1
ATOM 810 O O . SER A 1 98 ? -19.379 -8.814 26.276 1.00 88.44 98 SER A O 1
ATOM 812 N N . LEU A 1 99 ? -17.351 -9.733 26.605 1.00 89.44 99 LEU A N 1
ATOM 813 C CA . LEU A 1 99 ? -17.789 -10.636 27.665 1.00 89.44 99 LEU A CA 1
ATOM 814 C C . LEU A 1 99 ? -18.364 -9.842 28.840 1.00 89.44 99 LEU A C 1
ATOM 816 O O . LEU A 1 99 ? -19.456 -10.140 29.310 1.00 89.44 99 LEU A O 1
ATOM 820 N N . ILE A 1 100 ? -17.656 -8.802 29.278 1.00 86.88 100 ILE A N 1
A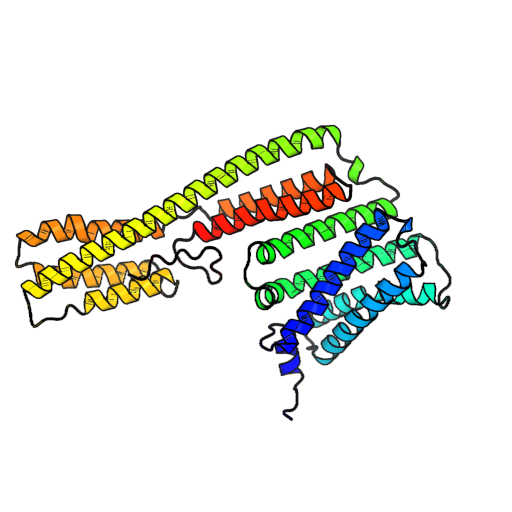TOM 821 C CA . ILE A 1 100 ? -18.098 -7.977 30.399 1.00 86.88 100 ILE A CA 1
ATOM 822 C C . ILE A 1 100 ? -19.355 -7.169 30.039 1.00 86.88 100 ILE A C 1
ATOM 824 O O . ILE A 1 100 ? -20.278 -7.123 30.847 1.00 86.88 100 ILE A O 1
ATOM 828 N N . ALA A 1 101 ? -19.449 -6.608 28.828 1.00 83.19 101 ALA A N 1
ATOM 829 C CA . ALA A 1 101 ? -20.656 -5.910 28.373 1.00 83.19 101 ALA A CA 1
ATOM 830 C C . ALA A 1 101 ? -21.898 -6.823 28.389 1.00 83.19 101 ALA A C 1
ATOM 832 O O . ALA A 1 101 ? -22.960 -6.430 28.872 1.00 83.19 101 ALA A O 1
ATOM 833 N N . VAL A 1 102 ? -21.748 -8.071 27.931 1.00 86.69 102 VAL A N 1
ATOM 834 C CA . VAL A 1 102 ? -22.808 -9.089 27.971 1.00 86.69 102 VAL A CA 1
ATOM 835 C C . VAL A 1 102 ? -23.192 -9.445 29.411 1.00 86.69 102 VAL A C 1
ATOM 837 O O . VAL A 1 102 ? -24.377 -9.516 29.725 1.00 86.69 102 VAL A O 1
ATOM 840 N N . LEU A 1 103 ? -22.215 -9.636 30.303 1.00 87.25 103 LEU A N 1
ATOM 841 C CA . LEU A 1 103 ? -22.474 -9.969 31.708 1.00 87.25 103 LEU A CA 1
ATOM 842 C C . LEU A 1 103 ? -23.155 -8.829 32.482 1.00 87.25 103 LEU A C 1
ATOM 844 O O . LEU A 1 103 ? -23.980 -9.110 33.351 1.00 87.25 103 LEU A O 1
ATOM 848 N N . PHE A 1 104 ? -22.836 -7.569 32.166 1.00 82.94 104 PHE A N 1
ATOM 849 C CA . PHE A 1 104 ? -23.522 -6.406 32.736 1.00 82.94 104 PHE A CA 1
ATOM 850 C C . PHE A 1 104 ? -24.983 -6.332 32.298 1.00 82.94 104 PHE A C 1
ATOM 852 O O . PHE A 1 104 ? -25.848 -6.082 33.130 1.00 82.94 104 PHE A O 1
ATOM 859 N N . TYR A 1 105 ? -25.271 -6.580 31.016 1.00 83.44 105 TYR A N 1
ATOM 860 C CA . TYR A 1 105 ? -26.652 -6.586 30.524 1.00 83.44 105 TYR A CA 1
ATOM 861 C C . TYR A 1 105 ? -27.498 -7.694 31.167 1.00 83.44 105 TYR A C 1
ATOM 863 O O . TYR A 1 105 ? -28.673 -7.496 31.447 1.00 83.44 105 TYR A O 1
ATOM 871 N N . LEU A 1 106 ? -26.894 -8.856 31.433 1.00 85.56 106 LEU A N 1
ATOM 872 C CA . LEU A 1 106 ? -27.549 -9.982 32.106 1.00 85.56 106 LEU A CA 1
ATOM 873 C C . LEU A 1 106 ? -27.667 -9.807 33.631 1.00 85.56 106 LEU A C 1
ATOM 875 O O . LEU A 1 106 ? -28.059 -10.754 34.309 1.00 85.56 106 LEU A O 1
ATOM 879 N N . GLU A 1 107 ? -27.289 -8.644 34.172 1.00 82.19 107 GLU A N 1
ATOM 880 C CA . GLU A 1 107 ? -27.309 -8.321 35.608 1.00 82.19 107 GLU A CA 1
ATOM 881 C C . GLU A 1 107 ? -26.465 -9.275 36.484 1.00 82.19 107 GLU A C 1
ATOM 883 O O . GLU A 1 107 ? -26.625 -9.335 37.702 1.00 82.19 107 GLU A O 1
ATOM 888 N N . ILE A 1 108 ? -25.524 -10.014 35.881 1.00 81.38 108 ILE A N 1
ATOM 889 C CA . ILE A 1 108 ? -24.624 -10.939 36.594 1.00 81.38 108 ILE A CA 1
ATOM 890 C C . ILE A 1 108 ? -23.531 -10.157 37.333 1.00 81.38 108 ILE A C 1
ATOM 892 O O . ILE A 1 108 ? -23.122 -10.530 38.433 1.00 81.38 108 ILE A O 1
ATOM 896 N N . LEU A 1 109 ? -23.052 -9.069 36.725 1.00 75.06 109 LEU A N 1
ATOM 897 C CA . LEU A 1 109 ? -22.167 -8.096 37.357 1.00 75.06 109 LEU A CA 1
ATOM 898 C C . LEU A 1 109 ? -22.954 -6.823 37.677 1.00 75.06 109 LEU A C 1
ATOM 900 O O . LEU A 1 109 ? -23.679 -6.302 36.833 1.00 75.06 109 LEU A O 1
ATOM 904 N N . GLN A 1 110 ? -22.774 -6.295 38.887 1.00 73.06 110 GLN A N 1
ATOM 905 C CA . GLN A 1 110 ? -23.306 -4.985 39.261 1.00 73.06 110 GLN A CA 1
ATOM 906 C C . GLN A 1 110 ? -22.502 -3.891 38.561 1.00 73.06 110 GLN A C 1
ATOM 908 O O . GLN A 1 110 ? -21.274 -3.978 38.537 1.00 73.06 110 GLN A O 1
ATOM 913 N N . GLN A 1 111 ? -23.181 -2.877 38.010 1.00 62.44 111 GLN A N 1
ATOM 914 C CA . GLN A 1 111 ? -22.536 -1.718 37.387 1.00 62.44 111 GLN A CA 1
ATOM 915 C C . GLN A 1 111 ? -21.543 -1.089 38.374 1.00 62.44 111 GLN A C 1
ATOM 917 O O . GLN A 1 111 ? -21.937 -0.465 39.357 1.00 62.44 111 GLN A O 1
ATOM 922 N N . SER A 1 112 ? -20.253 -1.302 38.133 1.00 58.16 112 SER A N 1
ATOM 923 C CA . SER A 1 112 ? -19.177 -0.619 38.840 1.00 58.16 112 SER A CA 1
ATOM 924 C C . SER A 1 112 ? -18.952 0.774 38.246 1.00 58.16 112 SER A C 1
ATOM 926 O O . SER A 1 112 ? -19.428 1.070 37.148 1.00 58.16 112 SER A O 1
ATOM 928 N N . ASP A 1 113 ? -18.238 1.621 38.996 1.00 61.66 113 ASP A N 1
ATOM 929 C CA . ASP A 1 113 ? -17.905 3.010 38.661 1.00 61.66 113 ASP A CA 1
ATOM 930 C C . ASP A 1 113 ? -17.622 3.245 37.167 1.00 61.66 113 ASP A C 1
ATOM 932 O O . ASP A 1 113 ? -16.952 2.450 36.503 1.00 61.66 113 ASP A O 1
ATOM 936 N N . LEU A 1 114 ? -18.055 4.404 36.657 1.00 59.38 114 LEU A N 1
ATOM 937 C CA . LEU A 1 114 ? -17.861 4.867 35.270 1.00 59.38 114 LEU A CA 1
ATOM 938 C C . LEU A 1 114 ? -16.420 4.686 34.749 1.00 59.38 114 LEU A C 1
ATOM 940 O O . LEU A 1 114 ? -16.208 4.445 33.560 1.00 59.38 114 LEU A O 1
ATOM 944 N N . GLN A 1 115 ? -15.431 4.742 35.644 1.00 65.06 115 GLN A N 1
ATOM 945 C CA . GLN A 1 115 ? -14.013 4.538 35.340 1.00 65.06 115 GLN A CA 1
ATOM 946 C C . GLN A 1 115 ? -13.696 3.112 34.858 1.00 65.06 115 GLN A C 1
ATOM 948 O O . GLN A 1 115 ? -12.878 2.933 33.955 1.00 65.06 115 GLN A O 1
ATOM 953 N N . PHE A 1 116 ? -14.359 2.090 35.406 1.00 70.56 116 PHE A N 1
ATOM 954 C CA . PHE A 1 116 ? -14.180 0.702 34.974 1.00 70.56 116 PHE A CA 1
ATOM 955 C C . PHE A 1 116 ? -14.728 0.487 33.559 1.00 70.56 116 PHE A C 1
ATOM 957 O O . PHE A 1 116 ? -14.089 -0.165 32.734 1.00 70.56 116 PHE A O 1
ATOM 964 N N . LEU A 1 117 ? -15.868 1.105 33.236 1.00 68.81 117 LEU A N 1
ATOM 965 C CA . LEU A 1 117 ? -16.439 1.075 31.887 1.00 68.81 117 LEU A CA 1
ATOM 966 C C . LEU A 1 117 ? -15.532 1.770 30.860 1.00 68.81 117 LEU A C 1
ATOM 968 O O . LEU A 1 117 ? -15.376 1.258 29.753 1.00 68.81 117 LEU A O 1
ATOM 972 N N . ALA A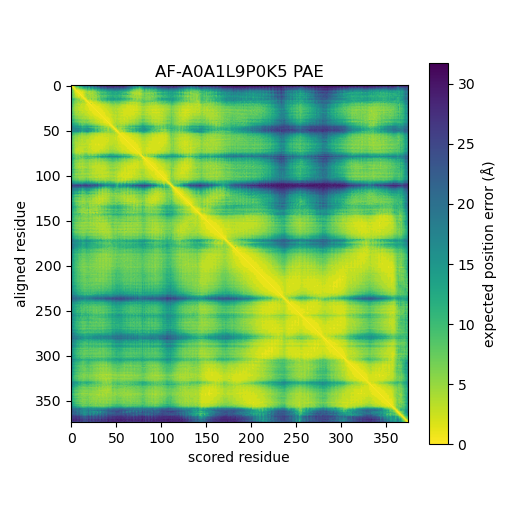 1 118 ? -14.886 2.881 31.226 1.00 67.50 118 ALA A N 1
ATOM 973 C CA . ALA A 1 118 ? -13.909 3.557 30.367 1.00 67.50 118 ALA A CA 1
ATOM 974 C C . ALA A 1 118 ? -12.671 2.679 30.086 1.00 67.50 118 ALA A C 1
ATOM 976 O O . ALA A 1 118 ? -12.258 2.516 28.937 1.00 67.50 118 ALA A O 1
ATOM 977 N N . LEU A 1 119 ? -12.124 2.013 31.110 1.00 73.94 119 LEU A N 1
ATOM 978 C CA . LEU A 1 119 ? -11.019 1.055 30.952 1.00 73.94 119 LEU A CA 1
ATOM 979 C C . LEU A 1 119 ? -11.379 -0.109 30.014 1.00 73.94 119 LEU A C 1
ATOM 981 O O . LEU A 1 119 ? -10.562 -0.528 29.191 1.00 73.94 119 LEU A O 1
ATOM 985 N N . LEU A 1 120 ? -12.611 -0.615 30.087 1.00 75.50 120 LEU A N 1
ATOM 986 C CA . LEU A 1 120 ? -13.082 -1.673 29.190 1.00 75.50 120 LEU A CA 1
ATOM 987 C C . LEU A 1 120 ? -13.176 -1.219 27.735 1.00 75.50 120 LEU A C 1
ATOM 989 O O . LEU A 1 120 ? -12.900 -2.016 26.835 1.00 75.50 120 LEU A O 1
ATOM 993 N N . ARG A 1 121 ? -13.526 0.047 27.487 1.00 75.50 121 ARG A N 1
ATOM 994 C CA . ARG A 1 121 ? -13.545 0.613 26.132 1.00 75.50 121 ARG A CA 1
ATOM 995 C C . ARG A 1 121 ? -12.146 0.688 25.539 1.00 75.50 121 ARG A C 1
ATOM 997 O O . ARG A 1 121 ? -11.958 0.245 24.408 1.00 75.50 121 ARG A O 1
ATOM 1004 N N . LEU A 1 122 ? -11.150 1.109 26.321 1.00 76.81 122 LEU A N 1
ATOM 1005 C CA . LEU A 1 122 ? -9.744 1.077 25.903 1.00 76.81 122 LEU A CA 1
ATOM 1006 C C . LEU A 1 122 ? -9.287 -0.338 25.527 1.00 76.81 122 LEU A C 1
ATOM 1008 O O . LEU A 1 122 ? -8.617 -0.528 24.514 1.00 7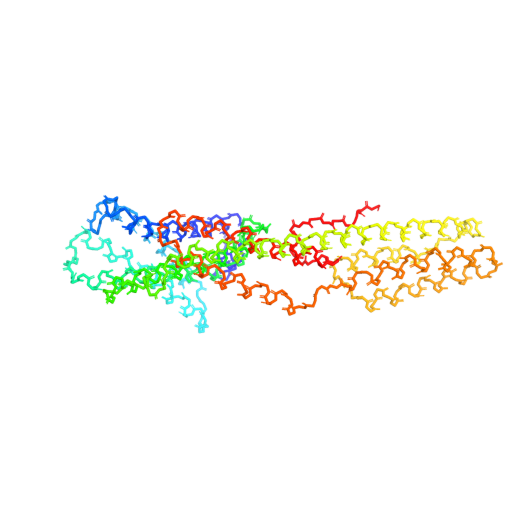6.81 122 LEU A O 1
ATOM 1012 N N . LEU A 1 123 ? -9.701 -1.356 26.286 1.00 81.06 123 LEU A N 1
ATOM 1013 C CA . LEU A 1 123 ? -9.371 -2.748 25.973 1.00 81.06 123 LEU A CA 1
ATOM 1014 C C . LEU A 1 123 ? -9.989 -3.239 24.652 1.00 81.06 123 LEU A C 1
ATOM 1016 O O . LEU A 1 123 ? -9.430 -4.141 24.025 1.00 81.06 123 LEU A O 1
ATOM 1020 N N . ARG A 1 124 ? -11.078 -2.627 24.153 1.00 81.38 124 ARG A N 1
ATOM 1021 C CA . ARG A 1 124 ? -11.634 -2.956 22.823 1.00 81.38 124 ARG A CA 1
ATOM 1022 C C . ARG A 1 124 ? -10.627 -2.648 21.700 1.00 81.38 124 ARG A C 1
ATOM 1024 O O . ARG A 1 124 ? -10.654 -3.328 20.674 1.00 81.38 124 ARG A O 1
ATOM 1031 N N . LEU A 1 125 ? -9.670 -1.732 21.912 1.00 80.56 125 LEU A N 1
ATOM 1032 C CA . LEU A 1 125 ? -8.576 -1.439 20.968 1.00 80.56 125 LEU A CA 1
ATOM 1033 C C . LEU A 1 125 ? -7.626 -2.618 20.747 1.00 80.56 125 LEU A C 1
ATOM 1035 O O . LEU A 1 125 ? -6.989 -2.694 19.695 1.00 80.56 125 LEU A O 1
ATOM 1039 N N . ALA A 1 126 ? -7.573 -3.589 21.665 1.00 84.31 126 ALA A N 1
ATOM 1040 C CA . ALA A 1 126 ? -6.805 -4.817 21.458 1.00 84.31 126 ALA A CA 1
ATOM 1041 C C . ALA A 1 126 ? -7.246 -5.566 20.182 1.00 84.31 126 ALA A C 1
ATOM 1043 O O . ALA A 1 126 ? -6.436 -6.244 19.551 1.00 84.31 126 ALA A O 1
ATOM 1044 N N . ARG A 1 127 ? -8.500 -5.385 19.732 1.00 84.50 127 ARG A N 1
ATOM 1045 C CA . ARG A 1 127 ? -9.009 -5.929 18.457 1.00 84.50 127 ARG A CA 1
ATOM 1046 C C . ARG A 1 127 ? -8.249 -5.384 17.251 1.00 84.50 127 ARG A C 1
ATOM 1048 O O . ARG A 1 127 ? -7.994 -6.126 16.309 1.00 84.50 127 ARG A O 1
ATOM 1055 N N . ILE A 1 128 ? -7.835 -4.120 17.293 1.00 81.75 128 ILE A N 1
ATOM 1056 C CA . ILE A 1 128 ? -7.075 -3.489 16.209 1.00 81.75 128 ILE A CA 1
ATOM 1057 C C . ILE A 1 128 ? -5.674 -4.098 16.107 1.00 81.75 128 ILE A C 1
ATOM 1059 O O . ILE A 1 128 ? -5.175 -4.330 15.009 1.00 81.75 128 ILE A O 1
ATOM 1063 N N . LEU A 1 129 ? -5.068 -4.465 17.237 1.00 81.31 129 LEU A N 1
ATOM 1064 C CA . LEU A 1 129 ? -3.793 -5.183 17.234 1.00 81.31 129 LEU A CA 1
ATOM 1065 C C . LEU A 1 129 ? -3.913 -6.545 16.524 1.00 81.31 129 LEU A C 1
ATOM 1067 O O . LEU A 1 129 ? -2.997 -6.935 15.797 1.00 81.31 129 LEU A O 1
ATOM 1071 N N . LYS A 1 130 ? -5.062 -7.236 16.649 1.00 82.25 130 LYS A N 1
ATOM 1072 C CA . LYS A 1 130 ? -5.343 -8.461 15.871 1.00 82.25 130 LYS A CA 1
ATOM 1073 C C . LYS A 1 130 ? -5.346 -8.174 14.366 1.00 82.25 130 LYS A C 1
ATOM 1075 O O . LYS A 1 130 ? -4.843 -8.990 13.601 1.00 82.25 130 LYS A O 1
ATOM 1080 N N . LEU A 1 131 ? -5.890 -7.028 13.954 1.00 80.44 131 LEU A N 1
ATOM 1081 C CA . LEU A 1 131 ? -6.003 -6.622 12.553 1.00 80.44 131 LEU A CA 1
ATOM 1082 C C . LEU A 1 131 ? -4.640 -6.290 11.931 1.00 80.44 131 LEU A C 1
ATOM 1084 O O . LEU A 1 131 ? -4.358 -6.737 10.823 1.00 80.44 131 LEU A O 1
ATOM 1088 N N . LEU A 1 132 ? -3.770 -5.591 12.670 1.00 75.94 132 LEU A N 1
ATOM 1089 C CA . LEU A 1 132 ? -2.399 -5.290 12.235 1.00 75.94 132 LEU A CA 1
ATOM 1090 C C . LEU A 1 132 ? -1.571 -6.564 12.003 1.00 75.94 132 LEU A C 1
ATOM 1092 O O . LEU A 1 132 ? -0.812 -6.638 11.041 1.00 75.94 132 LEU A O 1
ATOM 1096 N N . ARG A 1 133 ? -1.762 -7.604 12.829 1.00 77.44 133 ARG A N 1
ATOM 1097 C CA . ARG A 1 133 ? -1.142 -8.929 12.625 1.00 77.44 133 ARG A CA 1
ATOM 1098 C C . ARG A 1 133 ? -1.582 -9.591 11.312 1.00 77.44 133 ARG A C 1
ATOM 1100 O O . ARG A 1 133 ? -0.833 -10.382 10.753 1.00 77.44 133 ARG A O 1
ATOM 1107 N N . MET A 1 134 ? -2.794 -9.310 10.837 1.00 76.38 134 MET A N 1
ATOM 1108 C CA . MET A 1 134 ? -3.418 -9.985 9.691 1.00 76.38 134 MET A CA 1
ATOM 1109 C C . MET A 1 134 ? -3.190 -9.256 8.358 1.00 76.38 134 MET A C 1
ATOM 1111 O O . MET A 1 134 ? -3.880 -9.545 7.384 1.00 76.38 134 MET A O 1
ATOM 1115 N N . GLN A 1 135 ? -2.231 -8.326 8.284 1.00 72.38 135 GLN A N 1
ATOM 1116 C CA . GLN A 1 135 ? -1.983 -7.530 7.078 1.00 72.38 135 GLN A CA 1
ATOM 1117 C C . GLN A 1 135 ? -1.676 -8.383 5.837 1.00 72.38 135 GLN A C 1
ATOM 1119 O O . GLN A 1 135 ? -2.225 -8.114 4.770 1.00 72.38 135 GLN A O 1
ATOM 1124 N N . SER A 1 136 ? -0.838 -9.418 5.960 1.00 70.56 136 SER A N 1
ATOM 1125 C CA . SER A 1 136 ? -0.528 -10.321 4.840 1.00 70.56 136 SER A CA 1
ATOM 1126 C C . SER A 1 136 ? -1.774 -11.072 4.363 1.00 70.56 136 SER A C 1
ATOM 1128 O O . SER A 1 136 ? -2.081 -11.072 3.173 1.00 70.56 136 SER A O 1
ATOM 1130 N N . ALA A 1 137 ? -2.561 -11.606 5.301 1.00 74.00 137 ALA A N 1
ATOM 1131 C CA . ALA A 1 137 ? -3.805 -12.310 5.004 1.00 74.00 137 ALA A CA 1
ATOM 1132 C C . ALA A 1 137 ? -4.840 -11.412 4.302 1.00 74.00 137 ALA A C 1
ATOM 1134 O O . ALA A 1 137 ? -5.594 -11.887 3.459 1.00 74.00 137 ALA A O 1
ATOM 1135 N N . ILE A 1 138 ? -4.876 -10.109 4.601 1.00 76.94 138 ILE A N 1
ATOM 1136 C CA . ILE A 1 138 ? -5.771 -9.161 3.919 1.00 76.94 138 ILE A CA 1
ATOM 1137 C C . ILE A 1 138 ? -5.453 -9.089 2.422 1.00 76.94 138 ILE A C 1
ATOM 1139 O O . ILE A 1 138 ? -6.374 -9.142 1.607 1.00 76.94 138 ILE A O 1
ATOM 1143 N N . ILE A 1 139 ? -4.170 -9.018 2.058 1.00 77.12 139 ILE A N 1
ATOM 1144 C CA . ILE A 1 139 ? -3.735 -8.985 0.655 1.00 77.12 139 ILE A CA 1
ATOM 1145 C C . ILE A 1 139 ? -4.074 -10.312 -0.040 1.00 77.12 139 ILE A C 1
ATOM 1147 O O . ILE A 1 139 ? -4.556 -10.305 -1.170 1.00 77.12 139 ILE A O 1
ATOM 1151 N N . GLU A 1 140 ? -3.903 -11.449 0.635 1.00 75.94 140 GLU A N 1
ATOM 1152 C CA . GLU A 1 140 ? -4.227 -12.769 0.072 1.00 75.94 140 GLU A CA 1
ATOM 1153 C C . GLU A 1 140 ? -5.735 -13.003 -0.125 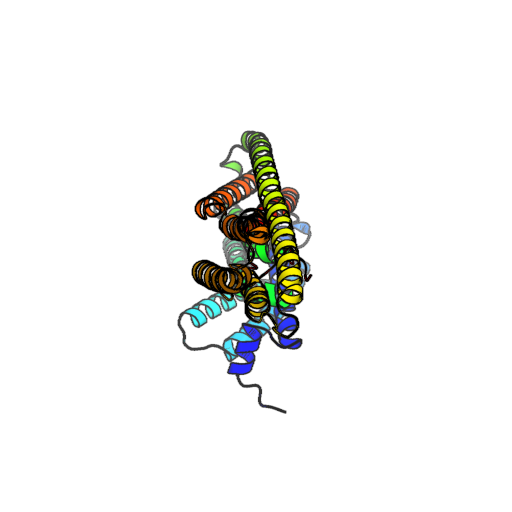1.00 75.94 140 GLU A C 1
ATOM 1155 O O . GLU A 1 140 ? -6.154 -13.668 -1.075 1.00 75.94 140 GLU A O 1
ATOM 1160 N N . ILE A 1 141 ? -6.572 -12.465 0.767 1.00 76.81 141 ILE A N 1
ATOM 1161 C CA . ILE A 1 141 ? -8.029 -12.663 0.738 1.00 76.81 141 ILE A CA 1
ATOM 1162 C C . ILE A 1 141 ? -8.701 -11.714 -0.251 1.00 76.81 141 ILE A C 1
ATOM 1164 O O . ILE A 1 141 ? -9.543 -12.149 -1.040 1.00 76.81 141 ILE A O 1
ATOM 1168 N N . PHE A 1 142 ? -8.368 -10.425 -0.175 1.00 76.56 142 PHE A N 1
ATOM 1169 C CA . PHE A 1 142 ? -9.028 -9.368 -0.944 1.00 76.56 142 PHE A CA 1
ATOM 1170 C C . PHE A 1 142 ? -8.284 -9.016 -2.238 1.00 76.56 142 PHE A C 1
ATOM 1172 O O . PHE A 1 142 ? -8.828 -8.296 -3.075 1.00 76.56 142 PHE A O 1
ATOM 1179 N N . GLY A 1 143 ? -7.082 -9.564 -2.429 1.00 75.44 143 GLY A N 1
ATOM 1180 C CA . GLY A 1 143 ? -6.190 -9.234 -3.533 1.00 75.44 143 GLY A CA 1
ATOM 1181 C C . GLY A 1 143 ? -5.378 -7.972 -3.254 1.00 75.44 143 GLY A C 1
ATOM 1182 O O . GLY A 1 143 ? -5.763 -7.116 -2.457 1.00 75.44 143 GLY A O 1
ATOM 1183 N N . ALA A 1 144 ? -4.244 -7.841 -3.942 1.00 76.12 144 ALA A N 1
ATOM 1184 C CA . ALA A 1 144 ? -3.467 -6.615 -3.906 1.00 76.12 144 ALA A CA 1
ATOM 1185 C C . ALA A 1 144 ? -4.237 -5.476 -4.588 1.00 76.12 144 ALA A C 1
ATOM 1187 O O . ALA A 1 144 ? -4.537 -5.514 -5.779 1.00 76.12 144 ALA A O 1
ATOM 1188 N N . SER A 1 145 ? -4.560 -4.458 -3.805 1.00 81.75 145 SER A N 1
ATOM 1189 C CA . SER A 1 145 ? -5.169 -3.210 -4.239 1.00 81.75 145 SER A CA 1
ATOM 1190 C C . SER A 1 145 ? -4.574 -2.058 -3.441 1.00 81.75 145 SER A C 1
ATOM 1192 O O . SER A 1 145 ? -3.989 -2.252 -2.371 1.00 81.75 145 SER A O 1
ATOM 1194 N N . ILE A 1 146 ? -4.789 -0.835 -3.922 1.00 82.12 146 ILE A N 1
ATOM 1195 C CA . ILE A 1 146 ? -4.431 0.374 -3.175 1.00 82.12 146 ILE A CA 1
ATOM 1196 C C . ILE A 1 146 ? -5.058 0.325 -1.776 1.00 82.12 146 ILE A C 1
ATOM 1198 O O . ILE A 1 146 ? -4.366 0.551 -0.790 1.00 82.12 146 ILE A O 1
ATOM 1202 N N . LEU A 1 147 ? -6.337 -0.067 -1.680 1.00 82.31 147 LEU 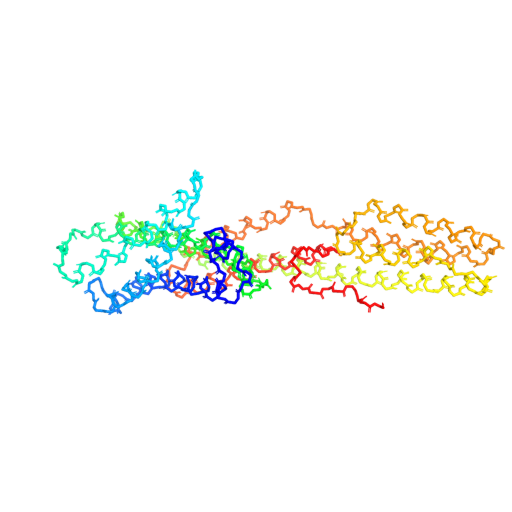A N 1
ATOM 1203 C CA . LEU A 1 147 ? -7.061 -0.152 -0.412 1.00 82.31 147 LEU A CA 1
ATOM 1204 C C . LEU A 1 147 ? -6.382 -1.107 0.574 1.00 82.31 147 LEU A C 1
ATOM 1206 O O . LEU A 1 147 ? -6.159 -0.735 1.721 1.00 82.31 147 LEU A O 1
ATOM 1210 N N . THR A 1 148 ? -6.030 -2.319 0.140 1.00 81.81 148 THR A N 1
ATOM 1211 C CA . THR A 1 148 ? -5.399 -3.321 1.015 1.00 81.81 148 THR A CA 1
ATOM 1212 C C . THR A 1 148 ? -3.982 -2.934 1.427 1.00 81.81 148 THR A C 1
ATOM 1214 O O . THR A 1 148 ? -3.550 -3.299 2.516 1.00 81.81 148 THR A O 1
ATOM 1217 N N . LEU A 1 149 ? -3.260 -2.180 0.592 1.00 82.69 149 LEU A N 1
ATOM 1218 C CA . LEU A 1 149 ? -1.900 -1.728 0.898 1.00 82.69 149 LEU A CA 1
ATOM 1219 C C . LEU A 1 149 ? -1.873 -0.556 1.881 1.00 82.69 149 LEU A C 1
ATOM 1221 O O . LEU A 1 149 ? -1.016 -0.514 2.763 1.00 82.69 149 LEU A O 1
ATOM 1225 N N . VAL A 1 150 ? -2.831 0.367 1.783 1.00 87.56 150 VAL A N 1
ATOM 1226 C CA . VAL A 1 150 ? -2.949 1.495 2.726 1.00 87.56 150 VAL A CA 1
ATOM 1227 C C . VAL A 1 150 ? -3.721 1.133 3.996 1.00 87.56 150 VAL A C 1
ATOM 1229 O O . VAL A 1 150 ? -3.726 1.901 4.959 1.00 87.56 150 VAL A O 1
ATOM 1232 N N . PHE A 1 151 ? -4.344 -0.046 4.028 1.00 84.81 151 PHE A N 1
ATOM 1233 C CA . PHE A 1 151 ? -5.231 -0.482 5.100 1.00 84.81 151 PHE A CA 1
ATOM 1234 C C . PHE A 1 151 ? -4.591 -0.399 6.490 1.00 84.81 151 PHE A C 1
ATOM 1236 O O . PHE A 1 151 ? -5.199 0.144 7.408 1.00 84.81 151 PHE A O 1
ATOM 1243 N N . SER A 1 152 ? -3.347 -0.861 6.655 1.00 83.19 152 SER A N 1
ATOM 1244 C CA . SER A 1 152 ? -2.654 -0.788 7.951 1.00 83.19 152 SER A CA 1
ATOM 1245 C C . SER A 1 152 ? -2.469 0.648 8.440 1.00 83.19 152 SER A C 1
ATOM 1247 O O . SER A 1 152 ? -2.605 0.909 9.633 1.00 83.19 152 SER A O 1
ATOM 1249 N N . VAL A 1 153 ? -2.214 1.594 7.528 1.00 88.75 153 VAL A N 1
ATOM 1250 C CA . VAL A 1 153 ? -2.094 3.021 7.866 1.00 88.75 153 VAL A CA 1
ATOM 1251 C C . VAL A 1 153 ? -3.449 3.583 8.290 1.00 88.75 153 VAL A C 1
ATOM 1253 O O . VAL A 1 153 ? -3.524 4.305 9.284 1.00 88.75 153 VAL A O 1
ATOM 1256 N N . MET A 1 154 ? -4.527 3.227 7.586 1.00 88.62 154 MET A N 1
ATOM 1257 C CA . MET A 1 154 ? -5.890 3.634 7.952 1.00 88.62 154 MET A CA 1
ATOM 1258 C C . MET A 1 154 ? -6.277 3.104 9.336 1.00 88.62 154 MET A C 1
ATOM 1260 O O . MET A 1 154 ? -6.724 3.862 10.193 1.00 88.62 154 MET A O 1
ATOM 1264 N N . VAL A 1 155 ? -6.041 1.813 9.577 1.00 83.94 155 VAL A N 1
ATOM 1265 C CA . VAL A 1 155 ? -6.316 1.136 10.849 1.00 83.94 155 VAL A CA 1
ATOM 1266 C C . VAL A 1 155 ? -5.499 1.728 11.994 1.00 83.94 155 VAL A C 1
ATOM 1268 O O . VAL A 1 155 ? -6.029 1.907 13.087 1.00 83.94 155 VAL A O 1
ATOM 1271 N N . PHE A 1 156 ? -4.230 2.064 11.759 1.00 86.69 156 PHE A N 1
ATOM 1272 C CA . PHE A 1 156 ? -3.392 2.717 12.759 1.00 86.69 156 PHE A CA 1
ATOM 1273 C C . PHE A 1 156 ? -3.956 4.082 13.174 1.00 86.69 156 PHE A C 1
ATOM 1275 O O . PHE A 1 156 ? -4.106 4.340 14.365 1.00 86.69 156 PHE A O 1
ATOM 1282 N N . HIS A 1 157 ? -4.332 4.934 12.214 1.00 88.88 157 HIS A N 1
ATOM 1283 C CA . HIS A 1 157 ? -4.911 6.247 12.523 1.00 88.88 157 HIS A CA 1
ATOM 1284 C C . HIS A 1 157 ? -6.285 6.142 13.178 1.00 88.88 157 HIS A C 1
ATOM 1286 O O . HIS A 1 157 ? -6.592 6.910 14.085 1.00 88.88 157 HIS A O 1
ATOM 1292 N N . LEU A 1 158 ? -7.090 5.167 12.758 1.00 84.56 158 LEU A N 1
ATOM 1293 C CA . LEU A 1 158 ? -8.348 4.821 13.408 1.00 84.56 158 LEU A CA 1
ATOM 1294 C C . LEU A 1 158 ? -8.111 4.451 14.881 1.00 84.56 158 LEU A C 1
ATOM 1296 O O . LEU A 1 158 ? -8.764 5.004 15.761 1.00 84.56 158 LEU A O 1
ATOM 1300 N N . ALA A 1 159 ? -7.143 3.572 15.159 1.00 81.75 159 ALA A N 1
ATOM 1301 C CA . ALA A 1 159 ? -6.786 3.163 16.517 1.00 81.75 159 ALA A CA 1
ATOM 1302 C C . ALA A 1 159 ? -6.299 4.333 17.365 1.00 81.75 159 ALA A C 1
ATOM 1304 O O . ALA A 1 159 ? -6.745 4.502 18.497 1.00 81.75 159 ALA A O 1
ATOM 1305 N N . LEU A 1 160 ? -5.396 5.140 16.805 1.00 87.25 160 LEU A N 1
ATOM 1306 C CA . LEU A 1 160 ? -4.841 6.303 17.478 1.00 87.25 160 LEU A CA 1
ATOM 1307 C C . LEU A 1 160 ? -5.939 7.303 17.828 1.00 87.25 160 LEU A C 1
ATOM 1309 O O . LEU A 1 160 ? -5.973 7.813 18.941 1.00 87.25 160 LEU A O 1
ATOM 1313 N N . ARG A 1 161 ? -6.872 7.543 16.908 1.00 85.88 161 ARG A N 1
ATOM 1314 C CA . ARG A 1 161 ? -7.990 8.448 17.143 1.00 85.88 161 ARG A CA 1
ATOM 1315 C C . ARG A 1 161 ? -8.892 7.975 18.278 1.00 85.88 161 ARG A C 1
ATOM 1317 O O . ARG A 1 161 ? -9.185 8.766 19.168 1.00 85.88 161 ARG A O 1
ATOM 1324 N N . VAL A 1 162 ? -9.305 6.704 18.271 1.00 80.19 162 VAL A N 1
ATOM 1325 C CA . VAL A 1 162 ? -10.118 6.150 19.370 1.00 80.19 162 VAL A CA 1
ATOM 1326 C C . VAL A 1 162 ? -9.348 6.204 20.684 1.00 80.19 162 VAL A C 1
ATOM 1328 O O . VAL A 1 162 ? -9.920 6.576 21.700 1.00 80.19 162 VAL A O 1
ATOM 1331 N N . LEU A 1 163 ? -8.050 5.887 20.670 1.00 83.81 163 LEU A N 1
ATOM 1332 C CA . LEU A 1 163 ? -7.203 5.988 21.855 1.00 83.81 163 LEU A CA 1
ATOM 1333 C C . LEU A 1 163 ? -7.212 7.411 22.424 1.00 83.81 163 LEU A C 1
ATOM 1335 O O . LEU A 1 163 ? -7.428 7.574 23.617 1.00 83.81 163 LEU A O 1
ATOM 1339 N N . LEU A 1 164 ? -7.017 8.436 21.591 1.00 85.69 164 LEU A N 1
ATOM 1340 C CA . LEU A 1 164 ? -7.038 9.832 22.039 1.00 85.69 164 LEU A CA 1
ATOM 1341 C C . LEU A 1 164 ? -8.413 10.250 22.575 1.00 85.69 164 LEU A C 1
ATOM 1343 O O . LEU A 1 164 ? -8.475 10.939 23.588 1.00 85.69 164 LEU A O 1
ATOM 1347 N N . LEU A 1 165 ? -9.506 9.807 21.946 1.00 80.12 165 LEU A N 1
ATOM 1348 C CA . LEU A 1 165 ? -10.868 10.059 22.434 1.00 80.12 165 LEU A CA 1
ATOM 1349 C C . LEU A 1 165 ? -11.103 9.424 23.809 1.00 80.12 165 LEU A C 1
ATOM 1351 O O . LEU A 1 165 ? -11.573 10.086 24.728 1.00 80.12 165 LEU A O 1
ATOM 1355 N N . GLU A 1 166 ? -10.719 8.162 23.986 1.00 77.69 166 GLU A N 1
ATOM 1356 C CA . GLU A 1 166 ? -10.879 7.466 25.266 1.00 77.69 166 GLU A CA 1
ATOM 1357 C C . GLU A 1 166 ? -9.968 8.047 26.361 1.00 77.69 166 GLU A C 1
ATOM 1359 O O . GLU A 1 166 ? -10.396 8.186 27.505 1.00 77.69 166 GLU A O 1
ATOM 1364 N N . LEU A 1 167 ? -8.736 8.451 26.028 1.00 83.31 167 LEU A N 1
ATOM 1365 C CA . LEU A 1 167 ? -7.858 9.156 26.969 1.00 83.31 167 LEU A CA 1
ATOM 1366 C C . LEU A 1 167 ? -8.433 10.520 27.365 1.00 83.31 167 LEU A C 1
ATOM 1368 O O . LEU A 1 167 ? -8.322 10.906 28.526 1.00 83.31 167 LEU A O 1
ATOM 1372 N N . SER A 1 168 ? -9.069 11.227 26.429 1.00 82.88 168 SER A N 1
ATOM 1373 C CA . SER A 1 168 ? -9.726 12.506 26.702 1.00 82.88 168 SER A CA 1
ATOM 1374 C C . SER A 1 168 ? -10.859 12.353 27.720 1.00 82.88 168 SER A C 1
ATOM 1376 O O . SER A 1 168 ? -10.931 13.130 28.669 1.00 82.88 168 SER A O 1
ATOM 1378 N N . ILE A 1 169 ? -11.675 11.301 27.582 1.00 77.94 169 ILE A N 1
ATOM 1379 C CA . ILE A 1 169 ? -12.737 10.959 28.539 1.00 77.94 169 ILE A CA 1
ATOM 1380 C C . ILE A 1 169 ? -12.144 10.537 29.890 1.00 77.94 169 ILE A C 1
ATOM 1382 O O . ILE A 1 169 ? -12.633 10.951 30.937 1.00 77.94 169 ILE A O 1
ATOM 1386 N N . PHE A 1 170 ? -11.095 9.710 29.885 1.00 78.50 170 PHE A N 1
ATOM 1387 C CA . PHE A 1 170 ? -10.493 9.181 31.111 1.00 78.50 170 PHE A CA 1
ATOM 1388 C C . PHE A 1 170 ? -9.847 10.268 31.980 1.00 78.50 170 PHE A C 1
ATOM 1390 O O . PHE A 1 170 ? -9.961 10.219 33.203 1.00 78.50 170 PHE A O 1
ATOM 1397 N N . PHE A 1 171 ? -9.169 11.233 31.358 1.00 82.44 171 PHE A N 1
ATOM 1398 C CA . PHE A 1 171 ? -8.504 12.334 32.060 1.00 82.44 171 PHE A CA 1
ATOM 1399 C C . PHE A 1 171 ? -9.388 13.573 32.254 1.00 82.44 171 PHE A C 1
ATOM 1401 O O . PHE A 1 171 ? -8.902 14.547 32.824 1.00 82.44 171 PHE A O 1
ATOM 1408 N N . ASP A 1 172 ? -10.642 13.547 31.785 1.00 80.62 172 ASP A N 1
ATOM 1409 C CA . ASP A 1 172 ? -11.553 14.703 31.777 1.00 80.62 172 ASP A CA 1
ATOM 1410 C C . ASP A 1 172 ? -10.902 15.961 31.162 1.00 80.62 172 ASP A C 1
ATOM 1412 O O . ASP A 1 172 ? -11.060 17.089 31.624 1.00 80.62 172 ASP A O 1
ATOM 1416 N N . ALA A 1 173 ? -10.088 15.750 30.124 1.00 82.38 173 ALA A N 1
ATOM 1417 C CA . ALA A 1 173 ? -9.312 16.786 29.456 1.00 82.38 173 ALA A CA 1
ATOM 1418 C C . ALA A 1 173 ? -9.543 16.688 27.952 1.00 82.38 173 ALA A C 1
ATOM 1420 O O . ALA A 1 173 ? -9.334 15.624 27.362 1.00 82.38 173 ALA A O 1
ATOM 1421 N N . ASN A 1 174 ? -9.951 17.781 27.305 1.00 80.81 174 ASN A N 1
ATOM 1422 C CA . ASN A 1 174 ? -10.192 17.769 25.866 1.00 80.81 174 ASN A CA 1
ATOM 1423 C C . ASN A 1 174 ? -8.864 17.799 25.091 1.00 80.81 174 ASN A C 1
ATOM 1425 O O . ASN A 1 174 ? -8.318 18.854 24.777 1.00 80.81 174 ASN A O 1
ATOM 1429 N N . ILE A 1 175 ? -8.324 16.613 24.789 1.00 82.31 175 ILE A N 1
ATOM 1430 C CA . ILE A 1 175 ? -7.030 16.454 24.102 1.00 82.31 175 ILE A CA 1
ATOM 1431 C C . ILE A 1 175 ? -7.050 17.117 22.717 1.00 82.31 175 ILE A C 1
ATOM 1433 O O . ILE A 1 175 ? -6.022 17.601 22.244 1.00 82.31 175 ILE A O 1
ATOM 1437 N N . PHE A 1 176 ? -8.217 17.169 22.073 1.00 79.88 176 PHE A N 1
ATOM 1438 C CA . PHE A 1 176 ? -8.371 17.775 20.754 1.00 79.88 176 PHE A CA 1
ATOM 1439 C C . PHE A 1 176 ? -8.349 19.310 20.792 1.00 79.88 176 PHE A C 1
ATOM 1441 O O . PHE A 1 176 ? -8.034 19.916 19.774 1.00 79.88 176 PHE A O 1
ATOM 1448 N N . GLU A 1 177 ? -8.586 19.929 21.953 1.00 79.56 177 GLU A N 1
ATOM 1449 C CA . GLU A 1 177 ? -8.494 21.385 22.157 1.00 79.56 177 GLU A CA 1
ATOM 1450 C C . GLU A 1 177 ? -7.083 21.858 22.548 1.00 79.56 177 GLU A C 1
ATOM 1452 O O . GLU A 1 177 ? -6.843 23.056 22.668 1.00 79.56 177 GLU A O 1
ATOM 1457 N N . ILE A 1 178 ? -6.119 20.944 22.728 1.00 80.75 178 ILE A N 1
ATOM 1458 C CA . ILE A 1 178 ? -4.721 21.311 23.027 1.00 80.75 178 ILE A CA 1
ATOM 1459 C C . ILE A 1 178 ? -4.107 22.124 21.878 1.00 80.75 178 ILE A C 1
ATOM 1461 O O . ILE A 1 178 ? -3.243 22.974 22.101 1.00 80.75 178 ILE A O 1
ATOM 1465 N N . LEU A 1 179 ? -4.528 21.839 20.645 1.00 81.31 179 LEU A N 1
ATOM 1466 C CA . LEU A 1 179 ? -4.098 22.562 19.459 1.00 81.31 179 LEU A CA 1
ATOM 1467 C C . LEU A 1 179 ? -5.186 23.543 19.036 1.00 81.31 179 LEU A C 1
ATOM 1469 O O . LEU A 1 179 ? -6.365 23.202 19.025 1.00 81.31 179 LEU A O 1
ATOM 1473 N N . ASP A 1 180 ? -4.772 24.742 18.631 1.00 83.94 180 ASP A N 1
ATOM 1474 C CA . ASP A 1 180 ? -5.688 25.749 18.105 1.00 83.94 180 ASP A CA 1
ATOM 1475 C C . ASP A 1 180 ? -6.333 25.258 16.799 1.00 83.94 180 ASP A C 1
ATOM 1477 O O . ASP A 1 180 ? -5.701 25.204 15.734 1.00 83.94 180 ASP A O 1
ATOM 1481 N N . GLN A 1 181 ? -7.605 24.873 16.904 1.00 84.06 181 GLN A N 1
ATOM 1482 C CA . GLN A 1 181 ? -8.367 24.296 15.809 1.00 84.06 181 GLN A CA 1
ATOM 1483 C C . GLN A 1 181 ? -8.563 25.300 14.669 1.00 84.06 181 GLN A C 1
ATOM 1485 O O . GLN A 1 181 ? -8.526 24.898 13.507 1.00 84.06 181 GLN A O 1
ATOM 1490 N N . GLU A 1 182 ? -8.714 26.596 14.959 1.00 86.56 182 GLU A N 1
ATOM 1491 C CA . GLU A 1 182 ? -8.895 27.619 13.922 1.00 86.56 182 GLU A CA 1
ATOM 1492 C C . GLU A 1 182 ? -7.637 27.739 13.058 1.00 86.56 182 GLU A C 1
ATOM 1494 O O . GLU A 1 182 ? -7.707 27.676 11.826 1.00 86.56 182 GLU A O 1
ATOM 1499 N N . SER A 1 183 ? -6.467 27.797 13.699 1.00 88.56 183 SER A N 1
ATOM 1500 C CA . SER A 1 183 ? -5.178 27.776 13.003 1.00 88.56 183 SER A CA 1
ATOM 1501 C C . SER A 1 183 ? -4.975 26.489 12.197 1.00 88.56 183 SER A C 1
ATOM 1503 O O . SER A 1 183 ? -4.532 26.541 11.045 1.00 88.56 183 SER A O 1
ATOM 1505 N N . LEU A 1 184 ? -5.325 25.324 12.757 1.00 89.31 184 LEU A N 1
ATOM 1506 C CA . LEU A 1 184 ? -5.222 24.041 12.054 1.00 89.31 184 LEU A CA 1
ATOM 1507 C C . LEU A 1 184 ? -6.147 23.965 10.835 1.00 89.31 184 LEU A C 1
ATOM 1509 O O . LEU A 1 184 ? -5.725 23.483 9.784 1.00 89.31 184 LEU A O 1
ATOM 1513 N N . MET A 1 185 ? -7.374 24.475 10.940 1.00 87.88 185 MET A N 1
ATOM 1514 C CA . MET A 1 185 ? -8.347 24.496 9.844 1.00 87.88 185 MET A CA 1
ATOM 1515 C C . MET A 1 185 ? -7.887 25.350 8.654 1.00 87.88 185 MET A C 1
ATOM 1517 O O . MET A 1 185 ? -8.312 25.093 7.530 1.00 87.88 185 MET A O 1
ATOM 1521 N N . ILE A 1 186 ? -6.986 26.314 8.869 1.00 90.88 186 ILE A N 1
ATOM 1522 C CA . ILE A 1 186 ? -6.345 27.099 7.802 1.00 90.88 186 ILE A CA 1
ATOM 1523 C C . ILE A 1 186 ? -5.079 26.398 7.287 1.00 90.88 186 ILE A C 1
ATOM 1525 O O . ILE A 1 186 ? -4.860 26.291 6.077 1.00 90.88 186 ILE A O 1
ATOM 1529 N N . ALA A 1 187 ? -4.237 25.896 8.195 1.00 90.75 187 ALA A N 1
ATOM 1530 C CA . ALA A 1 187 ? -2.942 25.316 7.849 1.00 90.75 187 ALA A CA 1
ATOM 1531 C C . ALA A 1 187 ? -3.062 23.961 7.132 1.00 90.75 187 ALA A C 1
ATOM 1533 O O . ALA A 1 187 ? -2.342 23.709 6.164 1.00 90.75 187 ALA A O 1
ATOM 1534 N N . VAL A 1 188 ? -3.977 23.089 7.568 1.00 92.50 188 VAL A N 1
ATOM 1535 C CA . VAL A 1 188 ? -4.153 21.738 7.012 1.00 92.50 188 VAL A CA 1
ATOM 1536 C C . VAL A 1 188 ? -4.526 21.775 5.524 1.00 92.50 188 VAL A C 1
ATOM 1538 O O . VAL A 1 188 ? -3.868 21.079 4.749 1.00 92.50 188 VAL A O 1
ATOM 1541 N N . PRO A 1 189 ? -5.492 22.587 5.054 1.00 92.06 189 PRO A N 1
ATOM 1542 C CA . PRO A 1 189 ? -5.757 22.717 3.621 1.00 92.06 189 PRO A CA 1
ATOM 1543 C C . PRO A 1 189 ? -4.565 23.255 2.823 1.00 92.06 189 PRO A C 1
ATOM 1545 O O . PRO A 1 189 ? -4.302 22.765 1.723 1.00 92.06 189 PRO A O 1
ATOM 1548 N N . ALA A 1 190 ? -3.815 24.223 3.363 1.00 92.69 190 ALA A N 1
ATOM 1549 C CA . ALA A 1 190 ? -2.644 24.786 2.690 1.00 92.69 190 ALA A CA 1
ATOM 1550 C C . ALA A 1 190 ? -1.532 23.736 2.520 1.00 92.69 190 ALA A C 1
ATOM 1552 O O . ALA A 1 190 ? -1.048 23.515 1.407 1.00 92.69 190 ALA A O 1
ATOM 1553 N N . VAL A 1 191 ? -1.183 23.028 3.599 1.00 91.75 191 VAL A N 1
ATOM 1554 C CA . VAL A 1 191 ? -0.202 21.931 3.572 1.00 91.75 191 VAL A CA 1
ATOM 1555 C C . VAL A 1 191 ? -0.688 20.794 2.675 1.00 91.75 191 VAL A C 1
ATOM 1557 O O . VAL A 1 191 ? 0.077 20.302 1.849 1.00 91.75 191 VAL A O 1
ATOM 1560 N N . GLY A 1 192 ? -1.965 20.420 2.776 1.00 92.25 192 GLY A N 1
ATOM 1561 C CA . GLY A 1 192 ? -2.579 19.390 1.938 1.00 92.25 192 GLY A CA 1
ATOM 1562 C C . GLY A 1 192 ? -2.535 19.733 0.450 1.00 92.25 192 GLY A C 1
ATOM 1563 O O . GLY A 1 192 ? -2.257 18.862 -0.369 1.00 92.25 192 GLY A O 1
ATOM 1564 N N . SER A 1 193 ? -2.724 21.007 0.095 1.00 92.81 193 SER A N 1
ATOM 1565 C CA . SER A 1 193 ? -2.635 21.483 -1.291 1.00 92.81 193 SER A CA 1
ATOM 1566 C C . SER A 1 193 ? -1.211 21.371 -1.833 1.00 92.81 193 SER A C 1
ATOM 1568 O O . SER A 1 193 ? -1.005 20.809 -2.907 1.00 92.81 193 SER A O 1
ATOM 1570 N N . VAL A 1 194 ? -0.213 21.844 -1.078 1.00 92.19 194 VAL A N 1
ATOM 1571 C CA . VAL A 1 194 ? 1.204 21.730 -1.467 1.00 92.19 194 VAL A CA 1
ATOM 1572 C C . VAL A 1 194 ? 1.616 20.264 -1.589 1.00 92.19 194 VAL A C 1
ATOM 1574 O O . VAL A 1 194 ? 2.265 19.882 -2.562 1.00 92.19 194 VAL A O 1
ATOM 1577 N N . PHE A 1 195 ? 1.197 19.431 -0.636 1.00 91.81 195 PHE A N 1
ATOM 1578 C CA . PHE A 1 195 ? 1.485 18.003 -0.651 1.00 91.81 195 PHE A CA 1
ATOM 1579 C C . PHE A 1 195 ? 0.823 17.302 -1.846 1.00 91.81 195 PHE A C 1
ATOM 1581 O O . PHE A 1 195 ? 1.470 16.512 -2.530 1.00 91.81 195 PHE A O 1
ATOM 1588 N N . GLY A 1 196 ? -0.426 17.650 -2.164 1.00 92.69 196 GLY A N 1
ATOM 1589 C CA . GLY A 1 196 ? -1.146 17.121 -3.323 1.00 92.69 196 GLY A CA 1
ATOM 1590 C C . GLY A 1 196 ? -0.488 17.505 -4.649 1.00 92.69 196 GLY A C 1
ATOM 1591 O O . GLY A 1 196 ? -0.325 16.653 -5.519 1.00 92.69 196 GLY A O 1
ATOM 1592 N N . ILE A 1 197 ? -0.037 18.757 -4.784 1.00 93.12 197 ILE A N 1
ATOM 1593 C CA . ILE A 1 197 ? 0.718 19.223 -5.959 1.00 93.12 197 ILE A CA 1
ATOM 1594 C C . ILE A 1 197 ? 2.035 18.451 -6.091 1.00 93.12 197 ILE A C 1
ATOM 1596 O O . ILE A 1 197 ? 2.357 17.978 -7.180 1.00 93.12 197 ILE A O 1
ATOM 1600 N N . ALA A 1 198 ? 2.781 18.287 -4.995 1.00 91.88 198 ALA A N 1
ATOM 1601 C CA . ALA A 1 198 ? 4.036 17.541 -5.004 1.00 91.88 198 ALA A CA 1
ATOM 1602 C C . ALA A 1 198 ? 3.826 16.085 -5.450 1.00 91.88 198 ALA A C 1
ATOM 1604 O O . ALA A 1 198 ? 4.535 15.613 -6.337 1.00 91.88 198 ALA A O 1
ATOM 1605 N N . LEU A 1 199 ? 2.808 15.401 -4.911 1.00 93.31 199 LEU A N 1
ATOM 1606 C CA . LEU A 1 199 ? 2.457 14.040 -5.325 1.00 93.31 199 LEU A CA 1
ATOM 1607 C C . LEU A 1 199 ? 2.032 13.968 -6.792 1.00 93.31 199 LEU A C 1
ATOM 1609 O O . LEU A 1 199 ? 2.461 13.059 -7.496 1.00 93.31 199 LEU A O 1
ATOM 1613 N N . ALA A 1 200 ? 1.236 14.924 -7.276 1.00 93.50 200 ALA A N 1
ATOM 1614 C CA . ALA A 1 200 ? 0.822 14.965 -8.676 1.00 93.50 200 ALA A CA 1
ATOM 1615 C C . ALA A 1 200 ? 2.019 15.138 -9.628 1.00 93.50 200 ALA A C 1
ATOM 1617 O O . ALA A 1 200 ? 2.088 14.476 -10.665 1.00 93.50 200 ALA A O 1
ATOM 1618 N N . ILE A 1 201 ? 2.993 15.981 -9.264 1.00 93.31 201 ILE A N 1
ATOM 1619 C CA . ILE A 1 201 ? 4.238 16.154 -10.025 1.00 93.31 201 ILE A CA 1
ATOM 1620 C C . ILE A 1 201 ? 5.060 14.860 -10.006 1.00 93.31 201 ILE A C 1
ATOM 1622 O O . ILE A 1 201 ? 5.478 14.395 -11.066 1.00 93.31 201 ILE A O 1
ATOM 1626 N N . SER A 1 202 ? 5.265 14.255 -8.833 1.00 91.88 202 SER A N 1
ATOM 1627 C CA . SER A 1 202 ? 6.006 12.994 -8.696 1.00 91.88 202 SER A CA 1
ATOM 1628 C C . SER A 1 202 ? 5.360 11.854 -9.485 1.00 91.88 202 SER A C 1
ATOM 1630 O O . SER A 1 202 ? 6.060 11.135 -10.196 1.00 91.88 202 SER A O 1
ATOM 1632 N N . PHE A 1 203 ? 4.032 11.743 -9.442 1.00 91.56 203 PHE A N 1
ATOM 1633 C CA . PHE A 1 203 ? 3.266 10.810 -10.266 1.00 91.56 203 PHE A CA 1
ATOM 1634 C C . PHE A 1 203 ? 3.490 11.056 -11.761 1.00 91.56 203 PHE A C 1
ATOM 1636 O O . PHE A 1 203 ? 3.803 10.123 -12.496 1.00 91.56 203 PHE A O 1
ATOM 1643 N N . GLY A 1 204 ? 3.416 12.312 -12.213 1.00 91.69 204 GLY A N 1
ATOM 1644 C CA . GLY A 1 204 ? 3.675 12.664 -13.610 1.00 91.69 204 GLY A CA 1
ATOM 1645 C C . GLY A 1 204 ? 5.102 12.340 -14.073 1.00 91.69 204 GLY A C 1
ATOM 1646 O O . GLY A 1 204 ? 5.299 11.960 -15.230 1.00 91.69 204 GLY A O 1
ATOM 1647 N N . ILE A 1 205 ? 6.100 12.457 -13.189 1.00 91.25 205 ILE A N 1
ATOM 1648 C CA . ILE A 1 205 ? 7.491 12.069 -13.473 1.00 91.25 205 ILE A CA 1
ATOM 1649 C C . ILE A 1 205 ? 7.607 10.546 -13.611 1.00 91.25 205 ILE A C 1
ATOM 1651 O O . ILE A 1 205 ? 8.143 10.079 -14.619 1.00 91.25 205 ILE A O 1
ATOM 1655 N N . ALA A 1 206 ? 7.068 9.783 -12.655 1.00 88.50 206 ALA A N 1
ATOM 1656 C CA . ALA A 1 206 ? 7.085 8.319 -12.688 1.00 88.50 206 ALA A CA 1
ATOM 1657 C C . ALA A 1 206 ? 6.359 7.775 -13.933 1.00 88.50 206 ALA A C 1
ATOM 1659 O O . ALA A 1 206 ? 6.903 6.955 -14.671 1.00 88.50 206 ALA A O 1
ATOM 1660 N N . GLN A 1 207 ? 5.180 8.319 -14.252 1.00 88.25 207 GLN A N 1
ATOM 1661 C CA . GLN A 1 207 ? 4.421 7.945 -15.446 1.00 88.25 207 GLN A CA 1
ATOM 1662 C C . GLN A 1 207 ? 5.186 8.235 -16.743 1.00 88.25 207 GLN A C 1
ATOM 1664 O O . GLN A 1 207 ? 5.236 7.397 -17.643 1.00 88.25 207 GLN A O 1
ATOM 1669 N N . ARG A 1 208 ? 5.808 9.415 -16.862 1.00 90.44 208 ARG A N 1
ATOM 1670 C CA . ARG A 1 208 ? 6.588 9.775 -18.056 1.00 90.44 208 ARG A CA 1
ATOM 1671 C C . ARG A 1 208 ? 7.774 8.839 -18.253 1.00 90.44 208 ARG A C 1
ATOM 1673 O O . ARG A 1 208 ? 8.038 8.422 -19.376 1.00 90.44 208 ARG A O 1
ATOM 1680 N N . LYS A 1 209 ? 8.467 8.505 -17.168 1.00 87.50 209 LYS A N 1
ATOM 1681 C CA . LYS A 1 209 ? 9.576 7.553 -17.179 1.00 87.50 209 LYS A CA 1
ATOM 1682 C C . LYS A 1 209 ? 9.121 6.163 -17.632 1.00 87.50 209 LYS A C 1
ATOM 1684 O O . LYS A 1 209 ? 9.780 5.564 -18.474 1.00 87.50 209 LYS A O 1
ATOM 1689 N N . GLN A 1 210 ? 7.993 5.667 -17.128 1.00 84.38 210 GLN A N 1
ATOM 1690 C CA . GLN A 1 210 ? 7.427 4.375 -17.531 1.00 84.38 210 GLN A CA 1
ATOM 1691 C C . GLN A 1 210 ? 7.112 4.324 -19.037 1.00 84.38 210 GLN A C 1
ATOM 1693 O O . GLN A 1 210 ? 7.424 3.337 -19.711 1.00 84.38 210 GLN A O 1
ATOM 1698 N N . ILE A 1 211 ? 6.546 5.407 -19.583 1.00 86.69 211 ILE A N 1
ATOM 1699 C CA . ILE A 1 211 ? 6.314 5.558 -21.028 1.00 86.69 211 ILE A CA 1
ATOM 1700 C C . ILE A 1 211 ? 7.648 5.549 -21.786 1.00 86.69 211 ILE A C 1
ATOM 1702 O O . ILE A 1 211 ? 7.795 4.788 -22.738 1.00 86.69 211 ILE A O 1
ATOM 1706 N N . GLU A 1 212 ? 8.638 6.327 -21.336 1.00 89.25 212 GLU A N 1
ATOM 1707 C CA . GLU A 1 212 ? 9.967 6.399 -21.961 1.00 89.25 212 GLU A CA 1
ATOM 1708 C C . GLU A 1 212 ? 10.662 5.025 -21.989 1.00 89.25 212 GLU A C 1
ATOM 1710 O O . GLU A 1 212 ? 11.194 4.620 -23.020 1.00 89.25 212 GLU A O 1
ATOM 1715 N N . ILE A 1 213 ? 10.620 4.266 -20.889 1.00 88.31 213 ILE A N 1
ATOM 1716 C CA . ILE A 1 213 ? 11.192 2.912 -20.816 1.00 88.31 213 ILE A CA 1
ATOM 1717 C C . ILE A 1 213 ? 10.474 1.965 -21.782 1.00 88.31 213 ILE A C 1
ATOM 1719 O O . ILE A 1 213 ? 11.130 1.198 -22.487 1.00 88.31 213 ILE A O 1
ATOM 1723 N N . SER A 1 214 ? 9.144 2.047 -21.860 1.00 86.69 214 SER A N 1
ATOM 1724 C CA . SER A 1 214 ? 8.347 1.228 -22.781 1.00 86.69 214 SER A CA 1
ATOM 1725 C C . SER A 1 214 ? 8.669 1.535 -24.248 1.00 86.69 214 SER A C 1
ATOM 1727 O O . SER A 1 214 ? 8.793 0.622 -25.066 1.00 86.69 214 SER A O 1
ATOM 1729 N N . GLU A 1 215 ? 8.849 2.813 -24.589 1.00 90.06 215 GLU A N 1
ATOM 1730 C CA . GLU A 1 215 ? 9.269 3.238 -25.927 1.00 90.06 215 GLU A CA 1
ATOM 1731 C C . GLU A 1 215 ? 10.685 2.760 -26.259 1.00 90.06 215 GLU A C 1
ATOM 1733 O O . GLU A 1 215 ? 10.909 2.225 -27.345 1.00 90.06 215 GLU A O 1
ATOM 1738 N N . LEU A 1 216 ? 11.631 2.907 -25.327 1.00 91.81 216 LEU A N 1
ATOM 1739 C CA . LEU A 1 216 ? 13.010 2.453 -25.502 1.00 91.81 216 LEU A CA 1
ATOM 1740 C C . LEU A 1 216 ? 13.104 0.934 -25.646 1.00 91.81 216 LEU A C 1
ATOM 1742 O O . LEU A 1 216 ? 13.881 0.464 -26.473 1.00 91.81 216 LEU A O 1
ATOM 1746 N N . HIS A 1 217 ? 12.295 0.179 -24.901 1.00 90.81 217 HIS A N 1
ATOM 1747 C CA . HIS A 1 217 ? 12.195 -1.268 -25.061 1.00 90.81 217 HIS A CA 1
ATOM 1748 C C . HIS A 1 217 ? 11.747 -1.641 -26.476 1.00 90.81 217 HIS A C 1
ATOM 1750 O O . HIS A 1 217 ? 12.421 -2.423 -27.143 1.00 90.81 217 HIS A O 1
ATOM 1756 N N . ARG A 1 218 ? 10.653 -1.039 -26.967 1.00 90.88 218 ARG A N 1
ATOM 1757 C CA . ARG A 1 218 ? 10.168 -1.288 -28.332 1.00 90.88 218 ARG A CA 1
ATOM 1758 C C . ARG A 1 218 ? 11.236 -0.946 -29.369 1.00 90.88 218 ARG A C 1
ATOM 1760 O O . ARG A 1 218 ? 11.527 -1.765 -30.225 1.00 90.88 218 ARG A O 1
ATOM 1767 N N . LEU A 1 219 ? 11.872 0.221 -29.252 1.00 93.75 219 LEU A N 1
ATOM 1768 C CA . LEU A 1 219 ? 12.930 0.635 -30.179 1.00 93.75 219 LEU A CA 1
ATOM 1769 C C . LEU A 1 219 ? 14.154 -0.291 -30.139 1.00 93.75 219 LEU A C 1
ATOM 1771 O O . LEU A 1 219 ? 14.796 -0.489 -31.167 1.00 93.75 219 LEU A O 1
ATOM 1775 N N . ALA A 1 220 ? 14.494 -0.842 -28.972 1.00 93.69 220 ALA A N 1
ATOM 1776 C CA . ALA A 1 220 ? 15.560 -1.827 -28.841 1.00 93.69 220 ALA A CA 1
ATOM 1777 C C . ALA A 1 220 ? 15.191 -3.153 -29.526 1.00 93.69 220 ALA A C 1
ATOM 1779 O O . ALA A 1 220 ? 16.028 -3.711 -30.233 1.00 93.69 220 ALA A O 1
ATOM 1780 N N . MET A 1 221 ? 13.945 -3.615 -29.371 1.00 93.25 221 MET A N 1
ATOM 1781 C CA . MET A 1 221 ? 13.437 -4.818 -30.040 1.00 93.25 221 MET A CA 1
ATOM 1782 C C . MET A 1 221 ? 13.361 -4.639 -31.560 1.00 93.25 221 MET A C 1
ATOM 1784 O O . MET A 1 221 ? 13.884 -5.478 -32.284 1.00 93.25 221 MET A O 1
ATOM 1788 N N . ASP A 1 222 ? 12.837 -3.511 -32.046 1.00 94.44 222 ASP A N 1
ATOM 1789 C CA . ASP A 1 222 ? 12.773 -3.199 -33.481 1.00 94.44 222 ASP A CA 1
ATOM 1790 C C . ASP A 1 222 ? 14.181 -3.131 -34.110 1.00 94.44 222 ASP A C 1
ATOM 1792 O O . ASP A 1 222 ? 14.411 -3.588 -35.232 1.00 94.44 222 ASP A O 1
ATOM 1796 N N . ALA A 1 223 ? 15.155 -2.559 -33.389 1.00 95.31 223 ALA A N 1
ATOM 1797 C CA . ALA A 1 223 ? 16.545 -2.506 -33.841 1.00 95.31 223 ALA A CA 1
ATOM 1798 C C . ALA A 1 223 ? 17.194 -3.898 -33.879 1.00 95.31 223 ALA A C 1
ATOM 1800 O O . ALA A 1 223 ? 18.003 -4.170 -34.771 1.00 95.31 223 ALA A O 1
ATOM 1801 N N . LEU A 1 224 ? 16.844 -4.772 -32.930 1.00 94.88 224 LEU A N 1
ATOM 1802 C CA . LEU A 1 224 ? 17.300 -6.158 -32.902 1.00 94.88 224 LEU A CA 1
ATOM 1803 C C . LEU A 1 224 ? 16.694 -6.958 -34.061 1.00 94.88 224 LEU A C 1
ATOM 1805 O O . LEU A 1 224 ? 17.440 -7.620 -34.776 1.00 94.88 224 LEU A O 1
ATOM 1809 N N . ASP A 1 225 ? 15.390 -6.821 -34.313 1.00 94.31 225 ASP A N 1
ATOM 1810 C CA . ASP A 1 225 ? 14.685 -7.456 -35.437 1.00 94.31 225 ASP A CA 1
ATOM 1811 C C . ASP A 1 225 ? 15.299 -7.063 -36.788 1.00 94.31 225 ASP A C 1
ATOM 1813 O O . ASP A 1 225 ? 15.510 -7.906 -37.665 1.00 94.31 225 ASP A O 1
ATOM 1817 N N . ALA A 1 226 ? 15.628 -5.778 -36.959 1.00 93.62 226 ALA A N 1
ATOM 1818 C CA . ALA A 1 226 ? 16.288 -5.291 -38.167 1.00 93.62 226 ALA A CA 1
ATOM 1819 C C . ALA A 1 226 ? 17.660 -5.956 -38.370 1.00 93.62 226 ALA A C 1
ATOM 1821 O O . ALA A 1 226 ? 17.986 -6.380 -39.481 1.00 93.62 226 ALA A O 1
ATOM 1822 N N . MET A 1 227 ? 18.438 -6.104 -37.293 1.00 93.56 227 MET A N 1
ATOM 1823 C CA . MET A 1 227 ? 19.735 -6.777 -37.347 1.00 93.56 227 MET A CA 1
ATOM 1824 C C . MET A 1 227 ? 19.616 -8.278 -37.583 1.00 93.56 227 MET A C 1
ATOM 1826 O O . MET A 1 227 ? 20.367 -8.822 -38.388 1.00 93.56 227 MET A O 1
ATOM 1830 N N . GLU A 1 228 ? 18.652 -8.947 -36.955 1.00 92.50 228 GLU A N 1
ATOM 1831 C CA . GLU A 1 228 ? 18.346 -10.352 -37.225 1.00 92.50 228 GLU A CA 1
ATOM 1832 C C . GLU A 1 228 ? 18.006 -10.573 -38.703 1.00 92.50 228 GLU A C 1
ATOM 1834 O O . GLU A 1 228 ? 18.502 -11.518 -39.321 1.00 92.50 228 GLU A O 1
ATOM 1839 N N . ALA A 1 229 ? 17.197 -9.691 -39.296 1.00 91.06 229 ALA A N 1
ATOM 1840 C CA . ALA A 1 229 ? 16.852 -9.765 -40.710 1.00 91.06 229 ALA A CA 1
ATOM 1841 C C . ALA A 1 229 ? 18.089 -9.623 -41.612 1.00 91.06 229 ALA A C 1
ATOM 1843 O O . ALA A 1 229 ? 18.228 -10.366 -42.589 1.00 91.06 229 ALA A O 1
ATOM 1844 N N . ASP A 1 230 ? 19.009 -8.716 -41.281 1.00 90.81 230 ASP A N 1
ATOM 1845 C CA . ASP A 1 230 ? 20.254 -8.546 -42.029 1.00 90.81 230 ASP A CA 1
ATOM 1846 C C . ASP A 1 230 ? 21.218 -9.728 -41.835 1.00 90.81 230 ASP A C 1
ATOM 1848 O O . ASP A 1 230 ? 21.809 -10.196 -42.811 1.00 90.81 230 ASP A O 1
ATOM 1852 N N . VAL A 1 231 ? 21.313 -10.299 -40.630 1.00 89.50 231 VAL A N 1
ATOM 1853 C CA . VAL A 1 231 ? 22.088 -11.526 -40.375 1.00 89.50 231 VAL A CA 1
ATOM 1854 C C . VAL A 1 231 ? 21.530 -12.704 -41.174 1.00 89.50 231 VAL A C 1
ATOM 1856 O O . VAL A 1 231 ? 22.301 -13.383 -41.851 1.00 89.50 231 VAL A O 1
ATOM 1859 N N . ARG A 1 232 ? 20.204 -12.908 -41.191 1.00 90.00 232 ARG A N 1
ATOM 1860 C CA . ARG A 1 232 ? 19.550 -13.967 -41.988 1.00 90.00 232 ARG A CA 1
ATOM 1861 C C . ARG A 1 232 ? 19.807 -13.805 -43.486 1.00 90.00 232 ARG A C 1
ATOM 1863 O O . ARG A 1 232 ? 19.985 -14.792 -44.190 1.00 90.00 232 ARG A O 1
ATOM 1870 N N . ARG A 1 233 ? 19.871 -12.569 -43.994 1.00 87.94 233 ARG A N 1
ATOM 1871 C CA . ARG A 1 233 ? 20.242 -12.304 -45.398 1.00 87.94 233 ARG A CA 1
ATOM 1872 C C . ARG A 1 233 ? 21.704 -12.633 -45.688 1.00 87.94 233 ARG A C 1
ATOM 1874 O O . ARG A 1 233 ? 22.016 -13.083 -46.787 1.00 87.94 233 ARG A O 1
ATOM 1881 N N . LEU A 1 234 ? 22.601 -12.383 -44.735 1.00 86.50 234 LEU A N 1
ATOM 1882 C CA . LEU A 1 234 ? 24.030 -12.665 -44.878 1.00 86.50 234 LEU A CA 1
ATOM 1883 C C . LEU A 1 234 ? 24.358 -14.153 -44.736 1.00 86.50 234 LEU A C 1
ATOM 1885 O O . LEU A 1 234 ? 25.252 -14.641 -45.427 1.00 86.50 234 LEU A O 1
ATOM 1889 N N . LYS A 1 235 ? 23.657 -14.853 -43.842 1.00 86.31 235 LYS A N 1
ATOM 1890 C CA . LYS A 1 235 ? 23.853 -16.268 -43.516 1.00 86.31 235 LYS A CA 1
ATOM 1891 C C . LYS A 1 235 ? 22.484 -16.972 -43.402 1.00 86.31 235 LYS A C 1
ATOM 1893 O O . LYS A 1 235 ? 21.998 -17.156 -42.289 1.00 86.31 235 LYS A O 1
ATOM 1898 N N . PRO A 1 236 ? 21.861 -17.382 -44.525 1.00 83.50 236 PRO A N 1
ATOM 1899 C CA . PRO A 1 236 ? 20.514 -17.972 -44.522 1.00 83.50 236 PRO A CA 1
ATOM 1900 C C . PRO A 1 236 ? 20.373 -19.239 -43.671 1.00 83.50 236 PRO A C 1
ATOM 1902 O O . PRO A 1 236 ? 19.324 -19.456 -43.072 1.00 83.50 236 PRO A O 1
ATOM 1905 N N . ASP A 1 237 ? 21.439 -20.037 -43.575 1.00 83.06 237 ASP A N 1
ATOM 1906 C CA . ASP A 1 237 ? 21.452 -21.305 -42.831 1.00 83.06 237 ASP A CA 1
ATOM 1907 C C . ASP A 1 237 ? 21.866 -21.144 -41.356 1.00 83.06 237 ASP A C 1
ATOM 1909 O O . ASP A 1 237 ? 22.044 -22.130 -40.643 1.00 83.06 237 ASP A O 1
ATOM 1913 N N . HIS A 1 238 ? 22.055 -19.908 -40.884 1.00 80.00 238 HIS A N 1
ATOM 1914 C CA . HIS A 1 238 ? 22.482 -19.617 -39.519 1.00 80.00 238 HIS A CA 1
ATOM 1915 C C . HIS A 1 238 ? 21.352 -18.957 -38.725 1.00 80.00 238 HIS A C 1
ATOM 1917 O O . HIS A 1 238 ? 20.965 -17.818 -38.991 1.00 80.00 238 HIS A O 1
ATOM 1923 N N . ALA A 1 239 ? 20.846 -19.664 -37.714 1.00 81.38 239 ALA A N 1
ATOM 1924 C CA . ALA A 1 239 ? 19.976 -19.079 -36.705 1.00 81.38 239 ALA A CA 1
ATOM 1925 C C . ALA A 1 239 ? 20.832 -18.340 -35.668 1.00 81.38 239 ALA A C 1
ATOM 1927 O O . ALA A 1 239 ? 21.738 -18.925 -35.075 1.00 81.38 239 ALA A O 1
ATOM 1928 N N . TRP A 1 240 ? 20.547 -17.057 -35.450 1.00 87.44 240 TRP A N 1
ATOM 1929 C CA . TRP A 1 240 ? 21.257 -16.255 -34.459 1.00 87.44 240 TRP A CA 1
ATOM 1930 C C . TRP A 1 240 ? 20.693 -16.518 -33.053 1.00 87.44 240 TRP A C 1
ATOM 1932 O O . TRP A 1 240 ? 19.870 -15.768 -32.544 1.00 87.44 240 TRP A O 1
ATOM 1942 N N . GLU A 1 241 ? 21.110 -17.622 -32.428 1.00 89.19 241 GLU A N 1
ATOM 1943 C CA . GLU A 1 241 ? 20.574 -18.076 -31.131 1.00 89.19 241 GLU A CA 1
ATOM 1944 C C . GLU A 1 241 ? 20.763 -17.057 -29.994 1.00 89.19 241 GLU A C 1
ATOM 1946 O O . GLU A 1 241 ? 19.942 -16.986 -29.077 1.00 89.19 241 GLU A O 1
ATOM 1951 N N . ALA A 1 242 ? 21.817 -16.235 -30.052 1.00 90.12 242 ALA A N 1
ATOM 1952 C CA . ALA A 1 242 ? 22.090 -15.245 -29.014 1.00 90.12 242 ALA A CA 1
ATOM 1953 C C . ALA A 1 242 ? 21.008 -14.152 -28.923 1.00 90.12 242 ALA A C 1
ATOM 1955 O O . ALA A 1 242 ? 20.830 -13.579 -27.845 1.00 90.12 242 ALA A O 1
ATOM 1956 N N . SER A 1 243 ? 20.260 -13.878 -30.001 1.00 91.44 243 SER A N 1
ATOM 1957 C CA . SER A 1 243 ? 19.157 -12.912 -29.955 1.00 91.44 243 SER A CA 1
ATOM 1958 C C . SER A 1 243 ? 17.958 -13.448 -29.164 1.00 91.44 243 SER A C 1
ATOM 1960 O O . SER A 1 243 ? 17.420 -12.740 -28.312 1.00 91.44 243 SER A O 1
ATOM 1962 N N . GLU A 1 244 ? 17.601 -14.720 -29.352 1.00 90.81 244 GLU A N 1
ATOM 1963 C CA . GLU A 1 244 ? 16.532 -15.402 -28.607 1.00 90.81 244 GLU A CA 1
ATOM 1964 C C . GLU A 1 244 ? 16.865 -15.523 -27.113 1.00 90.81 244 GLU A C 1
ATOM 1966 O O . GLU A 1 244 ? 16.030 -15.241 -26.248 1.00 90.81 244 GLU A O 1
ATOM 1971 N N . ILE A 1 245 ? 18.117 -15.875 -26.794 1.00 93.50 245 ILE A N 1
ATOM 1972 C CA . ILE A 1 245 ? 18.604 -15.917 -25.407 1.00 93.50 245 ILE A CA 1
ATOM 1973 C C . ILE A 1 245 ? 18.471 -14.535 -24.764 1.00 93.50 245 ILE A C 1
ATOM 1975 O O . ILE A 1 245 ? 17.939 -14.415 -23.660 1.00 93.50 245 ILE A O 1
ATOM 1979 N N . TRP A 1 246 ? 18.892 -13.482 -25.470 1.00 94.38 246 TRP A N 1
ATOM 1980 C CA . TRP A 1 246 ? 18.809 -12.120 -24.958 1.00 94.38 246 TRP A CA 1
ATOM 1981 C C . TRP A 1 246 ? 17.362 -11.660 -24.740 1.00 94.38 246 TRP A C 1
ATOM 1983 O O . TRP A 1 246 ? 17.079 -11.051 -23.712 1.00 94.38 246 TRP A O 1
ATOM 1993 N N . ARG A 1 247 ? 16.417 -11.996 -25.630 1.00 92.81 247 ARG A N 1
ATOM 1994 C CA . ARG A 1 247 ? 14.983 -11.702 -25.421 1.00 92.81 247 ARG A CA 1
ATOM 1995 C C . ARG A 1 247 ? 14.441 -12.375 -24.166 1.00 92.81 247 ARG A C 1
ATOM 1997 O O . ARG A 1 247 ? 13.747 -11.737 -23.376 1.00 92.81 247 ARG A O 1
ATOM 2004 N N . SER A 1 248 ? 14.790 -13.643 -23.953 1.00 91.75 248 SER A N 1
ATOM 2005 C CA . SER A 1 248 ? 14.461 -14.350 -22.711 1.00 91.75 248 SER A CA 1
ATOM 2006 C C . SER A 1 248 ? 15.062 -13.639 -21.493 1.00 91.75 248 SER A C 1
ATOM 2008 O O . SER A 1 248 ? 14.395 -13.494 -20.470 1.00 91.75 248 SER A O 1
ATOM 2010 N N . ASP A 1 249 ? 16.309 -13.181 -21.583 1.00 92.50 249 ASP A N 1
ATOM 2011 C CA . ASP A 1 249 ? 16.967 -12.465 -20.490 1.00 92.50 249 ASP A CA 1
ATOM 2012 C C . ASP A 1 249 ? 16.343 -11.093 -20.218 1.00 92.50 249 ASP A C 1
ATOM 2014 O O . ASP A 1 249 ? 16.228 -10.724 -19.055 1.00 92.50 249 ASP A O 1
ATOM 2018 N N . VAL A 1 250 ? 15.850 -10.376 -21.235 1.00 90.50 250 VAL A N 1
ATOM 2019 C CA . VAL A 1 250 ? 15.049 -9.156 -21.034 1.00 90.50 250 VAL A CA 1
ATOM 2020 C C . VAL A 1 250 ? 13.804 -9.470 -20.209 1.00 90.50 250 VAL A C 1
ATOM 2022 O O . VAL A 1 250 ? 13.534 -8.768 -19.242 1.00 90.50 250 VAL A O 1
ATOM 2025 N N . VAL A 1 251 ? 13.067 -10.538 -20.532 1.00 87.62 251 VAL A N 1
ATOM 2026 C CA . VAL A 1 251 ? 11.870 -10.929 -19.763 1.00 87.62 251 VAL A CA 1
ATOM 2027 C C . VAL A 1 251 ? 12.231 -11.248 -18.311 1.00 87.62 251 VAL A C 1
ATOM 2029 O O . VAL A 1 251 ? 11.585 -10.748 -17.395 1.00 87.62 251 VAL A O 1
ATOM 2032 N N . LYS A 1 252 ? 13.297 -12.022 -18.089 1.00 88.62 252 LYS A N 1
ATOM 2033 C CA . LYS A 1 252 ? 13.800 -12.326 -16.739 1.00 88.62 252 LYS A CA 1
ATOM 2034 C C . LYS A 1 252 ? 14.241 -11.069 -15.996 1.00 88.62 252 LYS A C 1
ATOM 2036 O O . LYS A 1 252 ? 13.981 -10.937 -14.806 1.00 88.62 252 LYS A O 1
ATOM 2041 N N . PHE A 1 253 ? 14.900 -10.145 -16.690 1.00 87.69 253 PHE A N 1
ATOM 2042 C CA . PHE A 1 253 ? 15.347 -8.879 -16.124 1.00 87.69 253 PHE A CA 1
ATOM 2043 C C . PHE A 1 253 ? 14.158 -8.027 -15.692 1.00 87.69 253 PHE A C 1
ATOM 2045 O O . PHE A 1 253 ? 14.190 -7.508 -14.586 1.00 87.69 253 PHE A O 1
ATOM 2052 N N . LEU A 1 254 ? 13.108 -7.943 -16.516 1.00 83.69 254 LEU A N 1
ATOM 2053 C CA . LEU A 1 254 ? 11.873 -7.206 -16.227 1.00 83.69 254 LEU A CA 1
ATOM 2054 C C . LEU A 1 254 ? 11.027 -7.823 -15.096 1.00 83.69 254 LEU A C 1
ATOM 2056 O O . LEU A 1 254 ? 10.233 -7.107 -14.492 1.00 83.69 254 LEU A O 1
ATOM 2060 N N . ASN A 1 255 ? 11.242 -9.101 -14.773 1.00 82.19 255 ASN A N 1
ATOM 2061 C CA . ASN A 1 255 ? 10.598 -9.819 -13.665 1.00 82.19 255 ASN A CA 1
ATOM 2062 C C . ASN A 1 255 ? 11.471 -9.914 -12.390 1.00 82.19 255 ASN A C 1
ATOM 2064 O O . ASN A 1 255 ? 11.190 -10.739 -11.522 1.00 82.19 255 ASN A O 1
ATOM 2068 N N . GLU A 1 256 ? 12.571 -9.157 -12.292 1.00 79.88 256 GLU A N 1
ATOM 2069 C CA . GLU A 1 256 ? 13.560 -9.235 -11.193 1.00 79.88 256 GLU A CA 1
ATOM 2070 C C . GLU A 1 256 ? 14.242 -10.612 -11.019 1.00 79.88 256 GLU A C 1
ATOM 2072 O O . GLU A 1 256 ? 14.890 -10.873 -10.003 1.00 79.88 256 GLU A O 1
ATOM 2077 N N . GLU A 1 257 ? 14.161 -11.511 -12.004 1.00 86.19 257 GLU A N 1
ATOM 2078 C CA . GLU A 1 257 ? 14.808 -12.830 -11.937 1.00 86.19 257 GLU A CA 1
ATOM 2079 C C . GLU A 1 257 ? 16.331 -12.737 -12.136 1.00 86.19 257 GLU A C 1
ATOM 2081 O O . GLU A 1 257 ? 17.083 -13.577 -11.637 1.00 86.19 257 GLU A O 1
ATOM 2086 N N . ILE A 1 258 ? 16.799 -11.705 -12.849 1.00 89.56 258 ILE A N 1
ATOM 2087 C CA . ILE A 1 258 ? 18.222 -11.381 -13.009 1.00 89.56 258 ILE A CA 1
ATOM 2088 C C . ILE A 1 258 ? 18.477 -9.902 -12.716 1.00 89.56 258 ILE A C 1
ATOM 2090 O O . ILE A 1 258 ? 17.645 -9.042 -12.987 1.00 89.56 258 ILE A O 1
ATOM 2094 N N . ASN A 1 259 ? 19.658 -9.590 -12.182 1.00 89.88 259 ASN A N 1
ATOM 2095 C CA . ASN A 1 259 ? 20.036 -8.212 -11.875 1.00 89.88 259 ASN A CA 1
ATOM 2096 C C . ASN A 1 259 ? 20.621 -7.477 -13.098 1.00 89.88 259 ASN A C 1
ATOM 2098 O O . ASN A 1 259 ? 21.008 -8.083 -14.101 1.00 89.88 259 ASN A O 1
ATOM 2102 N N . TYR A 1 260 ? 20.753 -6.154 -12.978 1.00 90.31 260 TYR A N 1
ATOM 2103 C CA . TYR A 1 260 ? 21.302 -5.296 -14.030 1.00 90.31 260 TYR A CA 1
ATOM 2104 C C . TYR A 1 260 ? 22.714 -5.691 -14.482 1.00 90.31 260 TYR A C 1
ATOM 2106 O O . TYR A 1 260 ? 23.019 -5.628 -15.671 1.00 90.31 260 TYR A O 1
ATOM 2114 N N . ALA A 1 261 ? 23.589 -6.107 -13.561 1.00 93.69 261 ALA A N 1
ATOM 2115 C CA . ALA A 1 261 ? 24.960 -6.481 -13.904 1.00 93.69 261 ALA A CA 1
ATOM 2116 C C . ALA A 1 261 ? 24.989 -7.731 -14.797 1.00 93.69 261 ALA A C 1
ATOM 2118 O O . ALA A 1 261 ? 25.698 -7.750 -15.805 1.00 93.69 261 ALA A O 1
ATOM 2119 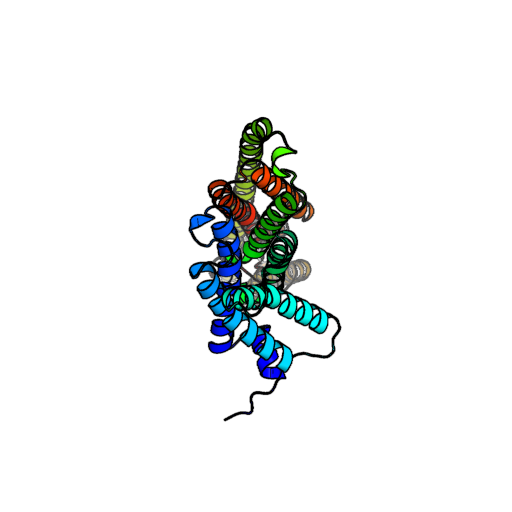N N . THR A 1 262 ? 24.165 -8.731 -14.475 1.00 94.75 262 THR A N 1
ATOM 2120 C CA . THR A 1 262 ? 23.958 -9.927 -15.296 1.00 94.75 262 THR A CA 1
ATOM 2121 C C . THR A 1 262 ? 23.357 -9.560 -16.650 1.00 94.75 262 THR A C 1
ATOM 2123 O O . THR A 1 262 ? 23.915 -9.935 -17.678 1.00 94.75 262 THR A O 1
ATOM 2126 N N . MET A 1 263 ? 22.292 -8.752 -16.676 1.00 94.19 263 MET A N 1
ATOM 2127 C CA . MET A 1 263 ? 21.648 -8.327 -17.923 1.00 94.19 263 MET A CA 1
ATOM 2128 C C . MET A 1 263 ? 22.611 -7.563 -18.844 1.00 94.19 263 MET A C 1
ATOM 2130 O O . MET A 1 263 ? 22.696 -7.825 -20.047 1.00 94.19 263 MET A O 1
ATOM 2134 N N . LYS A 1 264 ? 23.401 -6.643 -18.281 1.00 95.38 264 LYS A N 1
ATOM 2135 C CA . LYS A 1 264 ? 24.430 -5.898 -19.011 1.00 95.38 264 LYS A CA 1
ATOM 2136 C C . LYS A 1 264 ? 25.516 -6.823 -19.553 1.00 95.38 264 LYS A C 1
ATOM 2138 O O . LYS A 1 264 ? 25.930 -6.658 -20.697 1.00 95.38 264 LYS A O 1
ATOM 2143 N N . SER A 1 265 ? 25.963 -7.796 -18.761 1.00 96.12 265 SER A N 1
ATOM 2144 C CA . SER A 1 265 ? 26.949 -8.789 -19.197 1.00 96.12 265 SER A CA 1
ATOM 2145 C C . SER A 1 265 ? 26.426 -9.608 -20.381 1.00 96.12 265 SER A C 1
ATOM 2147 O O . SER A 1 265 ? 27.084 -9.672 -21.418 1.00 96.12 265 SER A O 1
ATOM 2149 N N . ASN A 1 266 ? 25.216 -10.159 -20.272 1.00 96.12 266 ASN A N 1
ATOM 2150 C CA . ASN A 1 266 ? 24.599 -10.968 -21.328 1.00 96.12 266 ASN A CA 1
ATOM 2151 C C . ASN A 1 266 ? 24.361 -10.145 -22.602 1.00 96.12 266 ASN A C 1
ATOM 2153 O O . ASN A 1 266 ? 24.594 -10.618 -23.712 1.00 96.12 266 ASN A O 1
ATOM 2157 N N . THR A 1 267 ? 23.995 -8.871 -22.446 1.00 96.69 267 THR A N 1
ATOM 2158 C CA . THR A 1 267 ? 23.887 -7.921 -23.559 1.00 96.69 267 THR A CA 1
ATOM 2159 C C . THR A 1 267 ? 25.216 -7.740 -24.291 1.00 96.69 267 THR A C 1
ATOM 2161 O O . THR A 1 267 ? 25.246 -7.766 -25.518 1.00 96.69 267 THR A O 1
ATOM 2164 N N . MET A 1 268 ? 26.328 -7.581 -23.568 1.00 96.25 268 MET A N 1
ATOM 2165 C CA . MET A 1 268 ? 27.649 -7.434 -24.194 1.00 96.25 268 MET A CA 1
ATOM 2166 C C . MET A 1 268 ? 28.079 -8.705 -24.934 1.00 96.25 268 MET A C 1
ATOM 2168 O O . MET A 1 268 ? 28.696 -8.598 -25.991 1.00 96.25 268 MET A O 1
ATOM 2172 N N . VAL A 1 269 ? 27.725 -9.887 -24.419 1.00 95.44 269 VAL A N 1
ATOM 2173 C CA . VAL A 1 269 ? 27.964 -11.171 -25.101 1.00 95.44 269 VAL A CA 1
ATOM 2174 C C . VAL A 1 269 ? 27.187 -11.237 -26.417 1.00 95.44 269 VAL A C 1
ATOM 2176 O O . VAL A 1 269 ? 27.788 -11.486 -27.458 1.00 95.44 269 VAL A O 1
ATOM 2179 N N . MET A 1 270 ? 25.885 -10.932 -26.397 1.00 96.12 270 MET A N 1
ATOM 2180 C CA . MET A 1 270 ? 25.044 -10.914 -27.601 1.00 96.12 270 MET A CA 1
ATOM 2181 C C . MET A 1 270 ? 25.547 -9.902 -28.644 1.00 96.12 270 MET A C 1
ATOM 2183 O O . MET A 1 270 ? 25.652 -10.222 -29.827 1.00 96.12 270 MET A O 1
ATOM 2187 N N . LEU A 1 271 ? 25.926 -8.694 -28.212 1.00 96.38 271 LEU A N 1
ATOM 2188 C CA . LEU A 1 271 ? 26.484 -7.676 -29.105 1.00 96.38 271 LEU A CA 1
ATOM 2189 C C . LEU A 1 271 ? 27.845 -8.088 -29.685 1.00 96.38 271 LEU A C 1
ATOM 2191 O O . LEU A 1 271 ? 28.138 -7.745 -30.829 1.00 96.38 271 LEU A O 1
ATOM 2195 N N . GLY A 1 272 ? 28.668 -8.808 -28.917 1.00 94.62 272 GLY A N 1
ATOM 2196 C CA . GLY A 1 272 ? 29.937 -9.370 -29.382 1.00 94.62 272 GLY A CA 1
ATOM 2197 C C . GLY A 1 272 ? 29.737 -10.420 -30.474 1.00 94.62 272 GLY A C 1
ATOM 2198 O O . GLY A 1 272 ? 30.354 -10.324 -31.532 1.00 94.62 272 GLY A O 1
ATOM 2199 N N . ASP A 1 273 ? 28.809 -11.350 -30.261 1.00 93.25 273 ASP A N 1
ATOM 2200 C CA . ASP A 1 273 ? 28.449 -12.384 -31.238 1.00 93.25 273 ASP A CA 1
ATOM 2201 C C . ASP A 1 273 ? 27.890 -11.781 -32.544 1.00 93.25 273 ASP A C 1
ATOM 2203 O O . ASP A 1 273 ? 28.334 -12.110 -33.651 1.00 93.25 273 ASP A O 1
ATOM 2207 N N . LEU A 1 274 ? 26.996 -10.787 -32.434 1.00 93.06 274 LEU A N 1
ATOM 2208 C CA . LEU A 1 274 ? 26.528 -10.041 -33.605 1.00 93.06 274 LEU A CA 1
ATOM 2209 C C . LEU A 1 274 ? 27.688 -9.359 -34.328 1.00 93.06 274 LEU A C 1
ATOM 2211 O O . LEU A 1 274 ? 27.760 -9.395 -35.560 1.00 93.06 274 LEU A O 1
ATOM 2215 N N . ARG A 1 275 ? 28.596 -8.733 -33.569 1.00 92.56 275 ARG A N 1
ATOM 2216 C CA . ARG A 1 275 ? 29.731 -8.002 -34.126 1.00 92.56 275 ARG A CA 1
ATOM 2217 C C . ARG A 1 275 ? 30.611 -8.909 -34.973 1.00 92.56 275 ARG A C 1
ATOM 2219 O O . ARG A 1 275 ? 30.975 -8.508 -36.077 1.00 92.56 275 ARG A O 1
ATOM 2226 N N . GLU A 1 276 ? 30.908 -10.115 -34.503 1.00 90.12 276 GLU A N 1
ATOM 2227 C CA . GLU A 1 276 ? 31.661 -11.115 -35.268 1.00 90.12 276 GLU A CA 1
ATOM 2228 C C . GLU A 1 276 ? 30.939 -11.504 -36.564 1.00 90.12 276 GLU A C 1
ATOM 2230 O O . GLU A 1 276 ? 31.562 -11.619 -37.623 1.00 90.12 276 GLU A O 1
ATOM 2235 N N . SER A 1 277 ? 29.610 -11.622 -36.519 1.00 86.88 277 SER A N 1
ATOM 2236 C CA . SER A 1 277 ? 28.800 -11.964 -37.691 1.00 86.88 277 SER A CA 1
ATOM 2237 C C . SER A 1 277 ? 28.728 -10.867 -38.756 1.00 86.88 277 SER A C 1
ATOM 2239 O O . SER A 1 277 ? 28.634 -11.194 -39.943 1.00 86.88 277 SER A O 1
ATOM 2241 N N . ILE A 1 278 ? 28.810 -9.590 -38.372 1.00 89.50 278 ILE A N 1
ATOM 2242 C CA . ILE A 1 278 ? 28.690 -8.451 -39.301 1.00 89.50 278 ILE A CA 1
ATOM 2243 C C . ILE A 1 278 ? 30.022 -7.765 -39.631 1.00 89.50 278 ILE A C 1
ATOM 2245 O O . ILE A 1 278 ? 30.041 -6.894 -40.497 1.00 89.50 278 ILE A O 1
ATOM 2249 N N . LEU A 1 279 ? 31.138 -8.144 -38.993 1.00 88.25 279 LEU A N 1
ATOM 2250 C CA . LEU A 1 279 ? 32.438 -7.462 -39.129 1.00 88.25 279 LEU A CA 1
ATOM 2251 C C . LEU A 1 279 ? 32.912 -7.333 -40.586 1.00 88.25 279 LEU A C 1
ATOM 2253 O O . LEU A 1 279 ? 33.534 -6.346 -40.968 1.00 88.25 279 LEU A O 1
ATOM 2257 N N . SER A 1 280 ? 32.583 -8.322 -41.419 1.00 87.44 280 SER A N 1
ATOM 2258 C CA . SER A 1 280 ? 32.921 -8.344 -42.848 1.00 87.44 280 SER A CA 1
ATOM 2259 C C . SER A 1 280 ? 32.089 -7.381 -43.712 1.00 87.44 280 SER A C 1
ATOM 2261 O O . SER A 1 280 ? 32.340 -7.257 -44.912 1.00 87.44 280 SER A O 1
ATOM 2263 N N . ARG A 1 281 ? 31.093 -6.694 -43.134 1.00 88.25 281 ARG A N 1
ATOM 2264 C CA . ARG A 1 281 ? 30.152 -5.800 -43.824 1.00 88.25 281 ARG A CA 1
ATOM 2265 C C . ARG A 1 281 ? 30.210 -4.384 -43.236 1.00 88.25 281 ARG A C 1
ATOM 2267 O O . ARG A 1 281 ? 29.410 -4.050 -42.364 1.00 88.25 281 ARG A O 1
ATOM 2274 N N . PRO A 1 282 ? 31.073 -3.502 -43.776 1.00 88.62 282 PRO A N 1
ATOM 2275 C CA . PRO A 1 282 ? 31.209 -2.126 -43.289 1.00 88.62 282 PRO A CA 1
ATOM 2276 C C . PRO A 1 282 ? 29.901 -1.320 -43.285 1.00 88.62 282 PRO A C 1
ATOM 2278 O O . PRO A 1 282 ? 29.719 -0.444 -42.449 1.00 88.62 282 PRO A O 1
ATOM 2281 N N . SER A 1 283 ? 28.956 -1.629 -44.180 1.00 91.12 283 SER A N 1
ATOM 2282 C CA . SER A 1 283 ? 27.647 -0.961 -44.238 1.00 91.12 283 SER A CA 1
ATOM 2283 C C . SER A 1 283 ? 26.769 -1.196 -43.003 1.00 91.12 283 SER A C 1
ATOM 2285 O O . SER A 1 283 ? 25.862 -0.406 -42.759 1.00 91.12 283 SER A O 1
ATOM 2287 N N . LEU A 1 284 ? 27.021 -2.260 -42.231 1.00 92.31 284 LEU A N 1
ATOM 2288 C CA . LEU A 1 284 ? 26.277 -2.584 -41.008 1.00 92.31 284 LEU A CA 1
ATOM 2289 C C . LEU A 1 284 ? 26.924 -2.013 -39.741 1.00 92.31 284 LEU A C 1
ATOM 2291 O O . LEU A 1 284 ? 26.311 -2.043 -38.677 1.00 92.31 284 LEU A O 1
ATOM 2295 N N . ASP A 1 285 ? 28.121 -1.436 -39.851 1.00 91.69 285 ASP A N 1
ATOM 2296 C CA . ASP A 1 285 ? 28.853 -0.857 -38.723 1.00 91.69 285 ASP A CA 1
ATOM 2297 C C . ASP A 1 285 ? 28.087 0.304 -38.068 1.00 91.69 285 ASP A C 1
ATOM 2299 O O . ASP A 1 285 ? 27.900 0.346 -36.850 1.00 91.69 285 ASP A O 1
ATOM 2303 N N . VAL A 1 286 ? 27.557 1.209 -38.895 1.00 91.56 286 VAL A N 1
ATOM 2304 C CA . VAL A 1 286 ? 26.785 2.368 -38.430 1.00 91.56 286 VAL A CA 1
ATOM 2305 C C . VAL A 1 286 ? 25.432 1.952 -37.833 1.00 91.56 286 VAL A C 1
ATOM 2307 O O . VAL A 1 286 ? 25.158 2.365 -36.704 1.00 91.56 286 VAL A O 1
ATOM 2310 N N . PRO A 1 287 ? 24.591 1.129 -38.499 1.00 94.00 287 PRO A N 1
ATOM 2311 C CA . PRO A 1 287 ? 23.385 0.579 -37.877 1.00 94.00 287 PRO A CA 1
ATOM 2312 C C . PRO A 1 287 ? 23.657 -0.150 -36.555 1.00 94.00 287 PRO A C 1
ATOM 2314 O O . PRO A 1 287 ? 22.872 -0.030 -35.618 1.00 94.00 287 PRO A O 1
ATOM 2317 N N . PHE A 1 288 ? 24.781 -0.859 -36.436 1.00 95.44 288 PHE A N 1
ATOM 2318 C CA . PHE A 1 288 ? 25.136 -1.569 -35.208 1.00 95.44 288 PHE A CA 1
ATOM 2319 C C . PHE A 1 288 ? 25.376 -0.613 -34.047 1.00 95.44 288 PHE A C 1
ATOM 2321 O O . PHE A 1 288 ? 24.709 -0.717 -33.019 1.00 95.44 288 PHE A O 1
ATOM 2328 N N . HIS A 1 289 ? 26.271 0.357 -34.218 1.00 94.44 289 HIS A N 1
ATOM 2329 C CA . HIS A 1 289 ? 26.611 1.279 -33.140 1.00 94.44 289 HIS A CA 1
ATOM 2330 C C . HIS A 1 289 ? 25.507 2.311 -32.863 1.00 94.44 289 HIS A C 1
ATOM 2332 O O . HIS A 1 289 ? 25.101 2.487 -31.713 1.00 94.44 289 HIS A O 1
ATOM 2338 N N . ASN A 1 290 ? 24.994 2.976 -33.902 1.00 93.06 290 ASN A N 1
ATOM 2339 C CA . ASN A 1 290 ? 24.090 4.119 -33.743 1.00 93.06 290 ASN A CA 1
ATOM 2340 C C . ASN A 1 290 ? 22.621 3.726 -33.587 1.00 93.06 290 ASN A C 1
ATOM 2342 O O . ASN A 1 290 ? 21.836 4.542 -33.103 1.00 93.06 290 ASN A O 1
ATOM 2346 N N . ASN A 1 291 ? 22.236 2.516 -34.001 1.00 94.38 291 ASN A N 1
ATOM 2347 C CA . ASN A 1 291 ? 20.884 2.015 -33.788 1.00 94.38 291 ASN A CA 1
ATOM 2348 C C . ASN A 1 291 ? 20.883 0.996 -32.647 1.00 94.38 291 ASN A C 1
ATOM 2350 O O . ASN A 1 291 ? 20.487 1.335 -31.538 1.00 94.38 291 ASN A O 1
ATOM 2354 N N . LEU A 1 292 ? 21.408 -0.211 -32.854 1.00 96.31 292 LEU A N 1
ATOM 2355 C CA . LEU A 1 292 ? 21.236 -1.292 -31.879 1.00 96.31 292 LEU A CA 1
ATOM 2356 C C . LEU A 1 292 ? 21.901 -1.005 -30.522 1.00 96.31 292 LEU A C 1
ATOM 2358 O O . LEU A 1 292 ? 21.221 -0.959 -29.495 1.00 96.31 292 LEU A O 1
ATOM 2362 N N . VAL A 1 293 ? 23.222 -0.792 -30.511 1.00 96.69 293 VAL A N 1
ATOM 2363 C CA . VAL A 1 293 ? 23.994 -0.607 -29.269 1.00 96.69 293 VAL A CA 1
ATOM 2364 C C . VAL A 1 293 ? 23.481 0.605 -28.495 1.00 96.69 293 VAL A C 1
ATOM 2366 O O . VAL A 1 293 ? 23.285 0.529 -27.280 1.00 96.69 293 VAL A O 1
ATOM 2369 N N . LEU A 1 294 ? 23.221 1.715 -29.192 1.00 96.12 294 LEU A N 1
ATOM 2370 C CA . LEU A 1 294 ? 22.697 2.929 -28.577 1.00 96.12 294 LEU A CA 1
ATOM 2371 C C . LEU A 1 294 ? 21.318 2.702 -27.938 1.00 96.12 294 LEU A C 1
ATOM 2373 O O . LEU A 1 294 ? 21.135 3.067 -26.778 1.00 96.12 294 LEU A O 1
ATOM 2377 N N . ARG A 1 295 ? 20.363 2.090 -28.655 1.00 96.12 295 ARG A N 1
ATOM 2378 C CA . ARG A 1 295 ? 18.993 1.872 -28.155 1.00 96.12 295 ARG A CA 1
ATOM 2379 C C . ARG A 1 295 ? 18.961 0.918 -26.970 1.00 96.12 295 ARG A C 1
ATOM 2381 O O . ARG A 1 295 ? 18.324 1.231 -25.967 1.00 96.12 295 ARG A O 1
ATOM 2388 N N . ILE A 1 296 ? 19.701 -0.190 -27.041 1.00 95.88 296 ILE A N 1
ATOM 2389 C CA . ILE A 1 296 ? 19.798 -1.141 -25.928 1.00 95.88 296 ILE A CA 1
ATOM 2390 C C . ILE A 1 296 ? 20.452 -0.483 -24.709 1.00 95.88 296 ILE A C 1
ATOM 2392 O O . ILE A 1 296 ? 19.950 -0.610 -23.595 1.00 95.88 296 ILE A O 1
ATOM 2396 N N . SER A 1 297 ? 21.540 0.265 -24.902 1.00 95.38 297 SER A N 1
ATOM 2397 C CA . SER A 1 297 ? 22.214 0.964 -23.802 1.00 95.38 297 SER A CA 1
ATOM 2398 C C . SER A 1 297 ? 21.311 2.014 -23.144 1.00 95.38 297 SER A C 1
ATOM 2400 O O . SER A 1 297 ? 21.259 2.105 -21.915 1.00 95.38 297 SER A O 1
ATOM 2402 N N . GLN A 1 298 ? 20.552 2.772 -23.946 1.00 94.56 298 GLN A N 1
ATOM 2403 C CA . GLN A 1 298 ? 19.564 3.735 -23.454 1.00 94.56 298 GLN A CA 1
ATOM 2404 C C . GLN A 1 298 ? 18.460 3.047 -22.651 1.00 94.56 298 GLN A C 1
ATOM 2406 O O . GLN A 1 298 ? 18.176 3.486 -21.538 1.00 94.56 298 GLN A O 1
ATOM 2411 N N . PHE A 1 299 ? 17.885 1.962 -23.181 1.00 93.00 299 PHE A N 1
ATOM 2412 C CA . PHE A 1 299 ? 16.881 1.152 -22.493 1.00 93.00 299 PHE A CA 1
ATOM 2413 C C . PHE A 1 299 ? 17.400 0.677 -21.130 1.00 93.00 299 PHE A C 1
ATOM 2415 O O . PHE A 1 299 ? 16.835 1.037 -20.097 1.00 93.00 299 PHE A O 1
ATOM 2422 N N . LEU A 1 300 ? 18.531 -0.033 -21.113 1.00 91.94 300 LEU A N 1
ATOM 2423 C CA . LEU A 1 300 ? 19.119 -0.581 -19.891 1.00 91.94 300 LEU A CA 1
ATOM 2424 C C . LEU A 1 300 ? 19.458 0.514 -18.874 1.00 91.94 300 LEU A C 1
ATOM 2426 O O . LEU A 1 300 ? 19.115 0.388 -17.702 1.00 91.94 300 LEU A O 1
ATOM 2430 N N . THR A 1 301 ? 20.070 1.618 -19.303 1.00 91.06 301 THR A N 1
ATOM 2431 C CA . THR A 1 301 ? 20.427 2.719 -18.394 1.00 91.06 301 THR A CA 1
ATOM 2432 C C . THR A 1 301 ? 19.187 3.368 -17.786 1.00 91.06 301 THR A C 1
ATOM 2434 O O . THR A 1 301 ? 19.171 3.667 -16.595 1.00 91.06 301 THR A O 1
ATOM 2437 N N . LYS A 1 302 ? 18.126 3.565 -18.577 1.00 90.00 302 LYS A N 1
ATOM 2438 C CA . LYS A 1 302 ? 16.891 4.198 -18.103 1.00 90.00 302 LYS A CA 1
ATOM 2439 C C . LYS A 1 302 ? 16.147 3.359 -17.072 1.00 90.00 302 LYS A C 1
ATOM 2441 O O . LYS A 1 302 ? 15.549 3.944 -16.174 1.00 90.00 302 LYS A O 1
ATOM 2446 N N . THR A 1 303 ? 16.256 2.031 -17.132 1.00 86.88 303 THR A N 1
ATOM 2447 C CA . THR A 1 303 ? 15.690 1.150 -16.093 1.00 86.88 303 THR A CA 1
ATOM 2448 C C . THR A 1 303 ? 16.356 1.291 -14.720 1.00 86.88 303 THR A C 1
ATOM 2450 O O . THR A 1 303 ? 15.757 0.902 -13.728 1.00 86.88 303 THR A O 1
ATOM 2453 N N . GLN A 1 304 ? 17.572 1.845 -14.642 1.00 85.75 304 GLN A N 1
ATOM 2454 C CA . GLN A 1 304 ? 18.317 2.007 -13.382 1.00 85.75 304 GLN A CA 1
ATOM 2455 C C . GLN A 1 304 ? 18.089 3.355 -12.697 1.00 85.75 304 GLN A C 1
ATOM 2457 O O . GLN A 1 304 ? 18.557 3.576 -11.584 1.00 85.75 304 GLN A O 1
ATOM 2462 N N . ILE A 1 305 ? 17.447 4.300 -13.380 1.00 85.06 305 ILE A N 1
ATOM 2463 C CA . ILE A 1 305 ? 17.156 5.605 -12.793 1.00 85.06 305 ILE A CA 1
ATOM 2464 C C . ILE A 1 305 ? 15.938 5.409 -11.916 1.00 85.06 305 ILE A C 1
ATOM 2466 O O . ILE A 1 305 ? 14.909 5.071 -12.461 1.00 85.06 305 ILE A O 1
ATOM 2470 N N . GLU A 1 306 ? 16.012 5.648 -10.617 1.00 83.62 306 GLU A N 1
ATOM 2471 C CA . GLU A 1 306 ? 14.880 5.612 -9.682 1.00 83.62 306 GLU A CA 1
ATOM 2472 C C . GLU A 1 306 ? 15.023 6.754 -8.673 1.00 83.62 306 GLU A C 1
ATOM 2474 O O . GLU A 1 306 ? 16.114 7.316 -8.497 1.00 83.62 306 GLU A O 1
ATOM 2479 N N . PHE A 1 307 ? 13.928 7.147 -8.027 1.00 85.62 307 PHE A N 1
ATOM 2480 C CA . PHE A 1 307 ? 14.013 8.057 -6.898 1.00 85.62 307 PHE A CA 1
ATOM 2481 C C . PHE A 1 307 ? 14.822 7.397 -5.785 1.00 85.62 307 PHE A C 1
ATOM 2483 O O . PHE A 1 307 ? 14.628 6.236 -5.433 1.00 85.62 307 PHE A O 1
ATOM 2490 N N . HIS A 1 308 ? 15.720 8.170 -5.179 1.00 87.31 308 HIS A N 1
ATOM 2491 C CA . HIS A 1 308 ? 16.516 7.672 -4.068 1.00 87.31 308 HIS A CA 1
ATOM 2492 C C . HIS A 1 308 ? 15.593 7.183 -2.928 1.00 87.31 308 HIS A C 1
ATOM 2494 O O . HIS A 1 308 ? 14.696 7.937 -2.547 1.00 87.31 308 HIS A O 1
ATOM 2500 N N . PRO A 1 309 ? 15.826 6.014 -2.294 1.00 84.75 309 PRO A N 1
ATOM 2501 C CA . PRO A 1 309 ? 14.908 5.428 -1.301 1.00 84.75 309 PRO A CA 1
ATOM 2502 C C . PRO A 1 309 ? 14.507 6.365 -0.148 1.00 84.75 309 PRO A C 1
ATOM 2504 O O . PRO A 1 309 ? 13.398 6.309 0.385 1.00 84.75 309 PRO A O 1
ATOM 2507 N N . VAL A 1 310 ? 15.406 7.280 0.224 1.00 88.56 310 VAL A N 1
ATOM 2508 C CA . VAL A 1 310 ? 15.160 8.327 1.235 1.00 88.56 310 VAL A CA 1
ATOM 2509 C C . VAL A 1 310 ? 13.975 9.229 0.870 1.00 88.56 310 VAL A C 1
ATOM 2511 O O . VAL A 1 310 ? 13.270 9.674 1.774 1.00 88.56 310 VAL A O 1
ATOM 2514 N N . PHE A 1 311 ? 13.721 9.470 -0.418 1.00 88.94 311 PHE A N 1
ATOM 2515 C CA . PHE A 1 311 ? 12.574 10.245 -0.887 1.00 88.94 311 PHE A CA 1
ATOM 2516 C C . PHE A 1 311 ? 11.256 9.614 -0.428 1.00 88.94 311 PHE A C 1
ATOM 2518 O O . PHE A 1 311 ? 10.446 10.295 0.195 1.00 88.94 311 PHE A O 1
ATOM 2525 N N . TYR A 1 312 ? 11.077 8.305 -0.624 1.00 86.19 312 TYR A N 1
ATOM 2526 C CA . TYR A 1 312 ? 9.869 7.587 -0.204 1.00 86.19 312 TYR A CA 1
ATOM 2527 C C . TYR A 1 312 ? 9.705 7.534 1.314 1.00 86.19 312 TYR A C 1
ATOM 2529 O O . TYR A 1 312 ? 8.598 7.689 1.833 1.00 86.19 312 TYR A O 1
ATOM 2537 N N . VAL A 1 313 ? 10.806 7.363 2.052 1.00 87.50 313 VAL A N 1
ATOM 2538 C CA . VAL A 1 313 ? 10.788 7.416 3.523 1.00 87.50 313 VAL A CA 1
ATOM 2539 C C . VAL A 1 313 ? 10.348 8.797 4.007 1.00 87.50 313 VAL A C 1
ATOM 2541 O O . VAL A 1 313 ? 9.518 8.904 4.911 1.00 87.50 313 VAL A O 1
ATOM 2544 N N . TRP A 1 314 ? 10.886 9.858 3.409 1.00 90.38 314 TRP A N 1
ATOM 2545 C CA . TRP A 1 314 ? 10.526 11.236 3.729 1.00 90.38 314 TRP A CA 1
ATOM 2546 C C . TRP A 1 314 ? 9.064 11.542 3.382 1.00 90.38 314 TRP A C 1
ATOM 2548 O O . TRP A 1 314 ? 8.339 12.070 4.225 1.00 90.38 314 TRP A O 1
ATOM 2558 N N . LEU A 1 315 ? 8.610 11.129 2.196 1.00 89.75 315 LEU A N 1
ATOM 2559 C CA . LEU A 1 315 ? 7.242 11.316 1.715 1.00 89.75 315 LEU A CA 1
ATOM 2560 C C . LEU A 1 315 ? 6.226 10.631 2.637 1.00 89.75 315 LEU A C 1
ATOM 2562 O O . LEU A 1 315 ? 5.249 11.250 3.053 1.00 89.75 315 LEU A O 1
ATOM 2566 N N . ASN A 1 316 ? 6.513 9.390 3.045 1.00 89.25 316 ASN A N 1
ATOM 2567 C CA . ASN A 1 316 ? 5.707 8.668 4.025 1.00 89.25 316 ASN A CA 1
ATOM 2568 C C . ASN A 1 316 ? 5.667 9.393 5.375 1.00 89.25 316 ASN A C 1
ATOM 2570 O O . ASN A 1 316 ? 4.593 9.557 5.940 1.00 89.25 316 ASN A O 1
ATOM 2574 N N . ARG A 1 317 ? 6.803 9.873 5.898 1.00 91.06 317 ARG A N 1
ATOM 2575 C CA . ARG A 1 317 ? 6.835 10.595 7.185 1.00 91.06 317 ARG A CA 1
ATOM 2576 C C . ARG A 1 317 ? 6.001 11.874 7.159 1.00 91.06 317 ARG A C 1
ATOM 2578 O O . ARG A 1 317 ? 5.278 12.137 8.117 1.00 91.06 317 ARG A O 1
ATOM 2585 N N . ILE A 1 318 ? 6.078 12.644 6.075 1.00 91.31 318 ILE A N 1
ATOM 2586 C CA . ILE A 1 318 ? 5.256 13.848 5.906 1.00 91.31 318 ILE A CA 1
ATOM 2587 C C . ILE A 1 318 ? 3.777 13.485 5.806 1.00 91.31 318 ILE A C 1
ATOM 2589 O O . ILE A 1 318 ? 2.964 14.142 6.450 1.00 91.31 318 ILE A O 1
ATOM 2593 N N . ALA A 1 319 ? 3.431 12.425 5.069 1.00 92.19 319 ALA A N 1
ATOM 2594 C CA . ALA A 1 319 ? 2.057 11.941 4.988 1.00 92.19 319 ALA A CA 1
ATOM 2595 C C . ALA A 1 319 ? 1.504 11.593 6.379 1.00 92.19 319 ALA A C 1
ATOM 2597 O O . ALA A 1 319 ? 0.447 12.089 6.754 1.00 92.19 319 ALA A O 1
ATOM 2598 N N . GLN A 1 320 ? 2.253 10.824 7.183 1.00 92.94 320 GLN A N 1
ATOM 2599 C CA . GLN A 1 320 ? 1.856 10.481 8.556 1.00 92.94 320 GLN A CA 1
ATOM 2600 C C . GLN A 1 320 ? 1.642 11.735 9.416 1.00 92.94 320 GLN A C 1
ATOM 2602 O O . GLN A 1 320 ? 0.626 11.851 10.094 1.00 92.94 320 GLN A O 1
ATOM 2607 N N . LEU A 1 321 ? 2.563 12.704 9.359 1.00 92.56 321 LEU A N 1
ATOM 2608 C CA . LEU A 1 321 ? 2.418 13.963 10.093 1.00 92.56 321 LEU A CA 1
ATOM 2609 C C . LEU A 1 321 ? 1.169 14.735 9.647 1.00 92.56 321 LEU A C 1
ATOM 2611 O O . LEU A 1 321 ? 0.412 15.224 10.480 1.00 92.56 321 LEU A O 1
ATOM 2615 N N . TYR A 1 322 ? 0.925 14.811 8.340 1.00 93.62 322 TYR A N 1
ATOM 2616 C CA . TYR A 1 322 ? -0.256 15.457 7.783 1.00 93.62 322 TYR A CA 1
ATOM 2617 C C . TYR A 1 322 ? -1.553 14.784 8.254 1.00 93.62 322 TYR A C 1
ATOM 2619 O O . TYR A 1 322 ? -2.479 15.467 8.688 1.00 93.62 322 TYR A O 1
ATOM 2627 N N . PHE A 1 323 ? -1.612 13.452 8.251 1.00 94.38 323 PHE A N 1
ATOM 2628 C CA . PHE A 1 323 ? -2.777 12.697 8.716 1.00 94.38 323 PHE A CA 1
ATOM 2629 C C . PHE A 1 323 ? -3.055 12.890 10.211 1.00 94.38 323 PHE A C 1
ATOM 2631 O O . PHE A 1 323 ? -4.223 12.925 10.607 1.00 94.38 323 PHE A O 1
ATOM 2638 N N . LEU A 1 324 ? -2.011 13.061 11.029 1.00 92.50 324 LEU A N 1
ATOM 2639 C CA . LEU A 1 324 ? -2.155 13.459 12.429 1.00 92.50 324 LEU A CA 1
ATOM 2640 C C . LEU A 1 324 ? -2.756 14.862 12.544 1.00 92.50 324 LEU A C 1
ATOM 2642 O O . LEU A 1 324 ? -3.707 15.048 13.292 1.00 92.50 324 LEU A O 1
ATOM 2646 N N . LEU A 1 325 ? -2.268 15.839 11.777 1.00 92.00 325 LEU A N 1
ATOM 2647 C CA . LEU A 1 325 ? -2.810 17.203 11.813 1.00 92.00 325 LEU A CA 1
ATOM 2648 C C . LEU A 1 325 ? -4.282 17.257 11.377 1.00 92.00 325 LEU A C 1
ATOM 2650 O O . LEU A 1 325 ? -5.083 17.936 12.013 1.00 92.00 325 LEU A O 1
ATOM 2654 N N . VAL A 1 326 ? -4.661 16.495 10.345 1.00 92.62 326 VAL A N 1
ATOM 2655 C CA . VAL A 1 326 ? -6.063 16.353 9.907 1.00 92.62 326 VAL A CA 1
ATOM 2656 C C . VAL A 1 326 ? -6.943 15.797 11.032 1.00 92.62 326 VAL A C 1
ATOM 2658 O O . VAL A 1 326 ? -8.062 16.269 11.224 1.00 92.62 326 VAL A O 1
ATOM 2661 N N . MET A 1 327 ? -6.439 14.819 11.792 1.00 91.12 327 MET A N 1
ATOM 2662 C CA . MET A 1 327 ? -7.154 14.227 12.927 1.00 91.12 327 MET A CA 1
ATOM 2663 C C . MET A 1 327 ? -7.511 15.268 13.993 1.00 91.12 327 MET A C 1
ATOM 2665 O O . MET A 1 327 ? -8.628 15.250 14.502 1.00 91.12 327 MET A O 1
ATOM 2669 N N . PHE A 1 328 ? -6.574 16.165 14.317 1.00 90.38 328 PHE A N 1
ATOM 2670 C CA . PHE A 1 328 ? -6.796 17.241 15.287 1.00 90.38 328 PHE A CA 1
ATOM 2671 C C . PHE A 1 328 ? -7.675 18.362 14.725 1.00 90.38 328 PHE A C 1
ATOM 2673 O O . PHE A 1 328 ? -8.488 18.918 15.453 1.00 90.38 328 PHE A O 1
ATOM 2680 N N . ALA A 1 329 ? -7.567 18.666 13.430 1.00 89.56 329 ALA A N 1
ATOM 2681 C CA . ALA A 1 329 ? -8.386 19.699 12.798 1.00 89.56 329 ALA A CA 1
ATOM 2682 C C . ALA A 1 329 ? -9.884 19.332 12.751 1.00 89.56 329 ALA A C 1
ATOM 2684 O O . ALA A 1 329 ? -10.741 20.205 12.892 1.00 89.56 329 ALA A O 1
ATOM 2685 N N . ALA A 1 330 ? -10.210 18.046 12.561 1.00 86.81 330 ALA A N 1
ATOM 2686 C CA . ALA A 1 330 ? -11.582 17.572 12.374 1.00 86.81 330 ALA A CA 1
ATOM 2687 C C . ALA A 1 330 ? -11.922 16.349 13.266 1.00 86.81 330 ALA A C 1
ATOM 2689 O O . ALA A 1 330 ? -11.964 15.208 12.784 1.00 86.81 330 ALA A O 1
ATOM 2690 N N . PRO A 1 331 ? -12.222 16.566 14.563 1.00 83.19 331 PRO A N 1
ATOM 2691 C CA . PRO A 1 331 ? -12.464 15.494 15.534 1.00 83.19 331 PRO A CA 1
ATOM 2692 C C . PRO A 1 331 ? -13.851 14.826 15.439 1.00 83.19 331 PRO A C 1
ATOM 2694 O O . PRO A 1 331 ? -14.060 13.785 16.060 1.00 83.19 331 PRO A O 1
ATOM 2697 N N . SER A 1 332 ? -14.775 15.336 14.618 1.00 82.38 332 SER A N 1
ATOM 2698 C CA . SER A 1 332 ? -16.130 14.776 14.423 1.00 82.38 332 SER A CA 1
ATOM 2699 C C . SER A 1 332 ? -16.174 13.540 13.514 1.00 82.38 332 SER A C 1
ATOM 2701 O O . SER A 1 332 ? -15.228 13.286 12.760 1.00 82.38 332 SER A O 1
ATOM 2703 N N . LEU A 1 333 ? -17.295 12.803 13.493 1.00 80.06 333 LEU A N 1
ATOM 2704 C CA . LEU A 1 333 ? -17.481 11.646 12.600 1.00 80.06 333 LEU A CA 1
ATOM 2705 C C . LEU A 1 333 ? -17.257 11.986 11.116 1.00 80.06 333 LEU A C 1
ATOM 2707 O O . LEU A 1 333 ? -16.626 11.222 10.382 1.00 80.06 333 LEU A O 1
ATOM 2711 N N . THR A 1 334 ? -17.714 13.156 10.669 1.00 84.94 334 THR A N 1
ATOM 2712 C CA . THR A 1 334 ? -17.437 13.636 9.306 1.00 84.94 334 THR A CA 1
ATOM 2713 C C . THR A 1 334 ? -15.936 13.794 9.082 1.00 84.94 334 THR A C 1
ATOM 2715 O O . THR A 1 334 ? -15.409 13.337 8.069 1.00 84.94 334 THR A O 1
ATOM 2718 N N . GLY A 1 335 ? -15.225 14.366 10.056 1.00 86.69 335 GLY A N 1
ATOM 2719 C CA . GLY A 1 335 ? -13.770 14.465 10.030 1.00 86.69 335 GLY A CA 1
ATOM 2720 C C . GLY A 1 335 ? -13.072 13.105 9.988 1.00 86.69 335 GLY A C 1
ATOM 2721 O O . GLY A 1 335 ? -12.050 12.967 9.325 1.00 86.69 335 GLY A O 1
ATOM 2722 N N . PHE A 1 336 ? -13.640 12.072 10.619 1.00 86.44 336 PHE A N 1
ATOM 2723 C CA . PHE A 1 336 ? -13.151 10.691 10.515 1.00 86.44 336 PHE A CA 1
ATOM 2724 C C . PHE A 1 336 ? -13.245 10.149 9.091 1.00 86.44 336 PHE A C 1
ATOM 2726 O O . PHE A 1 336 ? -12.248 9.667 8.553 1.00 86.44 336 PHE A O 1
ATOM 2733 N N . LEU A 1 337 ? -14.412 10.265 8.458 1.00 87.50 337 LEU A N 1
ATOM 2734 C CA . LEU A 1 337 ? -14.599 9.800 7.083 1.00 87.50 337 LEU A CA 1
ATOM 2735 C C . LEU A 1 337 ? -13.679 10.548 6.112 1.00 87.50 337 LEU A C 1
ATOM 2737 O O . LEU A 1 337 ? -13.050 9.930 5.252 1.00 87.50 337 LEU A O 1
ATOM 2741 N N . VAL A 1 338 ? -13.546 11.864 6.294 1.00 90.88 338 VAL A N 1
ATOM 2742 C CA . VAL A 1 338 ? -12.634 12.703 5.507 1.00 90.88 338 VAL A CA 1
ATOM 2743 C C . VAL A 1 338 ? -11.178 12.293 5.730 1.00 90.88 338 VAL A C 1
ATOM 2745 O O . VAL A 1 338 ? -10.444 12.136 4.759 1.00 90.88 338 VAL A O 1
ATOM 2748 N N . GLN A 1 339 ? -10.755 12.046 6.972 1.00 92.12 339 GLN A N 1
ATOM 2749 C CA . GLN A 1 339 ? -9.404 11.575 7.281 1.00 92.12 339 GLN A CA 1
ATOM 2750 C C . GLN A 1 339 ? -9.112 10.224 6.614 1.00 92.12 339 GLN A C 1
ATOM 2752 O O . GLN A 1 339 ? -8.049 10.056 6.023 1.00 92.12 339 GLN A O 1
ATOM 2757 N N . MET A 1 340 ? -10.049 9.273 6.661 1.00 91.38 340 MET A N 1
ATOM 2758 C CA . MET A 1 340 ? -9.895 7.975 5.993 1.00 91.38 340 MET A CA 1
ATOM 2759 C C . MET A 1 340 ? -9.770 8.124 4.474 1.00 91.38 340 MET A C 1
ATOM 2761 O O . MET A 1 340 ? -8.915 7.479 3.868 1.00 91.38 340 MET A O 1
ATOM 2765 N N . LEU A 1 341 ? -10.571 9.003 3.864 1.00 92.69 341 LEU A N 1
ATOM 2766 C CA . LEU A 1 341 ? -10.475 9.314 2.439 1.00 92.69 341 LEU A CA 1
ATOM 2767 C C . LEU A 1 341 ? -9.128 9.963 2.090 1.00 92.69 341 LEU A C 1
ATOM 2769 O O . LEU A 1 341 ? -8.495 9.575 1.113 1.00 92.69 341 LEU A O 1
ATOM 2773 N N . ILE A 1 342 ? -8.667 10.915 2.904 1.00 93.50 342 ILE A N 1
ATOM 2774 C CA . ILE A 1 342 ? -7.368 11.574 2.740 1.00 93.50 342 ILE A CA 1
ATOM 2775 C C . ILE A 1 342 ? -6.234 10.549 2.825 1.00 93.50 342 ILE A C 1
ATOM 2777 O O . ILE A 1 342 ? -5.377 10.528 1.945 1.00 93.50 342 ILE A O 1
ATOM 2781 N N . ILE A 1 343 ? -6.238 9.662 3.825 1.00 94.44 343 ILE A N 1
ATOM 2782 C CA . ILE A 1 343 ? -5.233 8.596 3.932 1.00 94.44 343 ILE A CA 1
ATOM 2783 C C . ILE A 1 343 ? -5.272 7.719 2.682 1.00 94.44 343 ILE A C 1
ATOM 2785 O O . ILE A 1 343 ? -4.230 7.489 2.074 1.00 94.44 343 ILE A O 1
ATOM 2789 N N . PHE A 1 344 ? -6.459 7.274 2.264 1.00 92.75 344 PHE A N 1
ATOM 2790 C CA . PHE A 1 344 ? -6.616 6.436 1.079 1.00 92.75 344 PHE A CA 1
ATOM 2791 C C . PHE A 1 344 ? -6.043 7.094 -0.184 1.00 92.75 344 PHE A C 1
ATOM 2793 O O . PHE A 1 344 ? -5.285 6.455 -0.911 1.00 92.75 344 PHE A O 1
ATOM 2800 N N . VAL A 1 345 ? -6.346 8.373 -0.423 1.00 91.88 345 VAL A N 1
ATOM 2801 C CA . VAL A 1 345 ? -5.873 9.108 -1.605 1.00 91.88 345 VAL A CA 1
ATOM 2802 C C . VAL A 1 345 ? -4.370 9.367 -1.536 1.00 91.88 345 VAL A C 1
ATOM 2804 O O . VAL A 1 345 ? -3.643 9.009 -2.458 1.00 91.88 345 VAL A O 1
ATOM 2807 N N . PHE A 1 346 ? -3.881 9.972 -0.454 1.00 93.00 346 PHE A N 1
ATOM 2808 C CA . PHE A 1 346 ? -2.488 10.410 -0.368 1.00 93.00 346 PHE A CA 1
ATOM 2809 C C . PHE A 1 346 ? -1.529 9.235 -0.181 1.00 93.00 346 PHE A C 1
ATOM 2811 O O . PHE A 1 346 ? -0.566 9.114 -0.934 1.00 93.00 346 PHE A O 1
ATOM 2818 N N . GLN A 1 347 ? -1.799 8.331 0.767 1.00 91.88 347 GLN A N 1
ATOM 2819 C CA . GLN A 1 347 ? -0.973 7.133 0.945 1.00 91.88 347 GLN A CA 1
ATOM 2820 C C . GLN A 1 347 ? -1.082 6.218 -0.280 1.00 91.88 347 GLN A C 1
ATOM 2822 O O . GLN A 1 347 ? -0.096 5.595 -0.667 1.00 91.88 347 GLN A O 1
ATOM 2827 N N . GLY A 1 348 ? -2.258 6.165 -0.915 1.00 89.69 348 GLY A N 1
ATOM 2828 C CA . GLY A 1 348 ? -2.462 5.398 -2.137 1.00 89.69 348 GLY A CA 1
ATOM 2829 C C . GLY A 1 348 ? -1.615 5.920 -3.290 1.00 89.69 348 GLY A C 1
ATOM 2830 O O . GLY A 1 348 ? -0.933 5.135 -3.939 1.00 89.69 348 GLY A O 1
ATOM 2831 N N . LEU A 1 349 ? -1.573 7.240 -3.491 1.00 90.56 349 LEU A N 1
ATOM 2832 C CA . LEU A 1 349 ? -0.689 7.866 -4.474 1.00 90.56 349 LEU A CA 1
ATOM 2833 C C . LEU A 1 349 ? 0.787 7.588 -4.184 1.00 90.56 349 LEU A C 1
ATOM 2835 O O . LEU A 1 349 ? 1.518 7.282 -5.116 1.00 90.56 349 LEU A O 1
ATOM 2839 N N . VAL A 1 350 ? 1.230 7.637 -2.923 1.00 89.81 350 VAL A N 1
ATOM 2840 C CA . VAL A 1 350 ? 2.621 7.292 -2.565 1.00 89.81 350 VAL A CA 1
ATOM 2841 C C . VAL A 1 350 ? 2.964 5.864 -2.987 1.00 89.81 350 VAL A C 1
ATOM 2843 O O . VAL A 1 350 ? 4.004 5.645 -3.598 1.00 89.81 350 VAL A O 1
ATOM 2846 N N . VAL A 1 351 ? 2.078 4.910 -2.694 1.00 86.69 351 VAL A N 1
ATOM 2847 C CA . VAL A 1 351 ? 2.251 3.501 -3.074 1.00 86.69 351 VAL A CA 1
ATOM 2848 C C . VAL A 1 351 ? 2.271 3.336 -4.595 1.00 86.69 351 VAL A C 1
ATOM 2850 O O . VAL A 1 351 ? 3.112 2.614 -5.115 1.00 86.69 351 VAL A O 1
ATOM 2853 N N . ILE A 1 352 ? 1.389 4.031 -5.317 1.00 85.62 352 ILE A N 1
ATOM 2854 C CA . ILE A 1 352 ? 1.351 4.004 -6.785 1.00 85.62 352 ILE A CA 1
ATOM 2855 C C . ILE A 1 352 ? 2.633 4.587 -7.387 1.00 85.62 352 ILE A C 1
ATOM 2857 O O . ILE A 1 352 ? 3.173 4.019 -8.328 1.00 85.62 352 ILE A O 1
ATOM 2861 N N . ILE A 1 353 ? 3.120 5.714 -6.864 1.00 87.88 353 ILE A N 1
ATOM 2862 C CA . ILE A 1 353 ? 4.353 6.349 -7.345 1.00 87.88 353 ILE A CA 1
ATOM 2863 C C . ILE A 1 353 ? 5.543 5.416 -7.112 1.00 87.88 353 ILE A C 1
ATOM 2865 O O . ILE A 1 353 ? 6.347 5.249 -8.021 1.00 87.88 353 ILE A O 1
ATOM 2869 N N . ASP A 1 354 ? 5.635 4.791 -5.934 1.00 85.00 354 ASP A N 1
ATOM 2870 C CA . ASP A 1 354 ? 6.686 3.814 -5.632 1.00 85.00 354 ASP A CA 1
ATOM 2871 C C . ASP A 1 354 ? 6.609 2.577 -6.540 1.00 85.00 354 ASP A C 1
ATOM 2873 O O . ASP A 1 354 ? 7.640 2.082 -6.979 1.00 85.00 354 ASP A O 1
ATOM 2877 N N . ASP A 1 355 ? 5.413 2.083 -6.867 1.00 81.38 355 ASP A N 1
ATOM 2878 C CA . ASP A 1 355 ? 5.242 0.975 -7.820 1.00 81.38 355 ASP A CA 1
ATOM 2879 C C . ASP A 1 355 ? 5.688 1.388 -9.236 1.00 81.38 355 ASP A C 1
ATOM 2881 O O . ASP A 1 355 ? 6.528 0.737 -9.845 1.00 81.38 355 ASP A O 1
ATOM 2885 N N . MET A 1 356 ? 5.203 2.531 -9.731 1.00 80.94 356 MET A N 1
ATOM 2886 C CA . MET A 1 356 ? 5.474 3.019 -11.091 1.00 80.94 356 MET A CA 1
ATOM 2887 C C . MET A 1 356 ? 6.911 3.489 -11.323 1.00 80.94 356 MET A C 1
ATOM 2889 O O . MET A 1 356 ? 7.380 3.514 -12.461 1.00 80.94 356 MET A O 1
ATOM 2893 N N . ASP A 1 357 ? 7.598 3.938 -10.276 1.00 82.94 357 ASP A N 1
ATOM 2894 C CA . ASP A 1 357 ? 8.995 4.332 -10.385 1.00 82.94 357 ASP A CA 1
ATOM 2895 C C . ASP A 1 357 ? 9.928 3.120 -10.442 1.00 82.94 357 ASP A C 1
ATOM 2897 O O . ASP A 1 357 ? 11.064 3.259 -10.875 1.00 82.94 357 ASP A O 1
ATOM 2901 N N . HIS A 1 358 ? 9.493 1.913 -10.093 1.00 79.62 358 HIS A N 1
ATOM 2902 C CA . HIS A 1 358 ? 10.333 0.744 -10.335 1.00 79.62 358 HIS A CA 1
ATOM 2903 C C . HIS A 1 358 ? 10.122 0.288 -11.780 1.00 79.62 358 HIS A C 1
ATOM 2905 O O . HIS A 1 358 ? 9.011 0.034 -12.231 1.00 79.62 358 HIS A O 1
ATOM 2911 N N . ALA A 1 359 ? 11.211 0.252 -12.551 1.00 65.56 359 ALA A N 1
ATOM 2912 C CA . ALA A 1 359 ? 11.175 -0.156 -13.957 1.00 65.56 359 ALA A CA 1
ATOM 2913 C C . ALA A 1 359 ? 10.948 -1.667 -14.140 1.00 65.56 359 ALA A C 1
ATOM 2915 O O . ALA A 1 359 ? 10.731 -2.127 -15.261 1.00 65.56 359 ALA A O 1
ATOM 2916 N N . VAL A 1 360 ? 11.071 -2.415 -13.046 1.00 62.62 360 VAL A N 1
ATOM 2917 C CA . VAL A 1 360 ? 11.039 -3.869 -12.968 1.00 62.62 360 VAL A CA 1
ATOM 2918 C C . VAL A 1 360 ? 9.905 -4.261 -12.023 1.00 62.62 360 VAL A C 1
ATOM 2920 O O . VAL A 1 360 ? 9.672 -3.568 -11.031 1.00 62.62 360 VAL A O 1
ATOM 2923 N N . ASP A 1 361 ? 9.180 -5.329 -12.353 1.00 59.50 361 ASP A N 1
ATOM 2924 C CA . ASP A 1 361 ? 8.022 -5.764 -11.577 1.00 59.50 361 ASP A CA 1
ATOM 2925 C C . ASP A 1 361 ? 8.435 -6.180 -10.157 1.00 59.50 361 ASP A C 1
ATOM 2927 O O . ASP A 1 361 ? 9.081 -7.209 -9.949 1.00 59.50 361 ASP A O 1
ATOM 2931 N N . LYS A 1 362 ? 7.975 -5.428 -9.151 1.00 57.56 362 LYS A N 1
ATOM 2932 C CA . LYS A 1 362 ? 7.975 -5.902 -7.763 1.00 57.56 362 LYS A CA 1
ATOM 2933 C C . LYS A 1 362 ? 7.025 -7.101 -7.645 1.00 57.56 362 LYS A C 1
ATOM 2935 O O . LYS A 1 362 ? 6.060 -7.235 -8.391 1.00 57.56 362 LYS A O 1
ATOM 2940 N N . LYS A 1 363 ? 7.200 -7.934 -6.609 1.00 51.56 363 LYS A N 1
ATOM 2941 C CA . LYS A 1 363 ? 6.328 -9.100 -6.299 1.00 51.56 363 LYS A CA 1
ATOM 2942 C C . LYS A 1 363 ? 4.812 -8.814 -6.266 1.00 51.56 363 LYS A C 1
ATOM 2944 O O . LYS A 1 363 ? 4.023 -9.758 -6.253 1.00 51.56 363 LYS A O 1
ATOM 2949 N N . VAL A 1 364 ? 4.404 -7.549 -6.184 1.00 50.34 364 VAL A N 1
ATOM 2950 C CA . VAL A 1 364 ? 3.012 -7.099 -6.157 1.00 50.34 364 VAL A CA 1
ATOM 2951 C C . VAL A 1 364 ? 2.851 -5.937 -7.142 1.00 50.34 364 VAL A C 1
ATOM 2953 O O . VAL A 1 364 ? 3.028 -4.790 -6.755 1.00 50.34 364 VAL A O 1
ATOM 2956 N N . THR A 1 365 ? 2.498 -6.228 -8.393 1.00 54.66 365 THR A N 1
ATOM 2957 C CA . THR A 1 365 ? 2.223 -5.201 -9.411 1.00 54.66 365 THR A CA 1
ATOM 2958 C C . THR A 1 365 ? 0.801 -4.655 -9.242 1.00 54.66 365 THR A C 1
ATOM 2960 O O . THR A 1 365 ? -0.172 -5.409 -9.358 1.00 54.66 365 THR A O 1
ATOM 2963 N N . LEU A 1 366 ? 0.648 -3.352 -8.986 1.00 52.81 366 LEU A N 1
ATOM 2964 C CA . LEU A 1 366 ? -0.675 -2.710 -8.891 1.00 52.81 366 LEU A CA 1
ATOM 2965 C C . LEU A 1 366 ? -1.127 -2.151 -10.233 1.00 52.81 366 LEU A C 1
ATOM 2967 O O . LEU A 1 366 ? -2.297 -2.270 -10.604 1.00 52.81 366 LEU A O 1
ATOM 2971 N N . LEU A 1 367 ? -0.196 -1.537 -10.959 1.00 52.34 367 LEU A N 1
ATOM 2972 C CA . LEU A 1 367 ? -0.429 -1.004 -12.290 1.00 52.34 367 LEU A CA 1
ATOM 2973 C C . LEU A 1 367 ? 0.433 -1.785 -13.266 1.00 52.34 367 LEU A C 1
ATOM 2975 O O . LEU A 1 367 ? 1.631 -1.580 -13.389 1.00 52.34 367 LEU A O 1
ATOM 2979 N N . ASN A 1 368 ? -0.233 -2.714 -13.943 1.00 43.12 368 ASN A N 1
ATOM 2980 C CA . ASN A 1 368 ? 0.305 -3.642 -14.924 1.00 43.12 368 ASN A CA 1
ATOM 2981 C C . ASN A 1 368 ? 0.894 -2.886 -16.131 1.00 43.12 368 ASN A C 1
ATOM 2983 O O . ASN A 1 368 ? 0.293 -2.884 -17.206 1.00 43.12 368 ASN A O 1
ATOM 2987 N N . SER A 1 369 ? 2.060 -2.251 -16.005 1.00 41.38 369 SER A N 1
ATOM 2988 C CA . SER A 1 369 ? 2.881 -1.981 -17.180 1.00 41.38 369 SER A CA 1
ATOM 2989 C C . SER A 1 369 ? 3.632 -3.247 -17.517 1.00 41.38 369 SER A C 1
ATOM 2991 O O . SER A 1 369 ? 4.844 -3.335 -17.351 1.00 41.38 369 SER A O 1
ATOM 2993 N N . LYS A 1 370 ? 2.900 -4.218 -18.071 1.00 45.28 370 LYS A N 1
ATOM 2994 C CA . LYS A 1 370 ? 3.520 -5.105 -19.044 1.00 45.28 370 LYS A CA 1
ATOM 2995 C C . LYS A 1 370 ? 4.111 -4.184 -20.092 1.00 45.28 370 LYS A C 1
ATOM 2997 O O . LYS A 1 370 ? 3.385 -3.681 -20.950 1.00 45.28 370 LYS A O 1
ATOM 3002 N N . ILE A 1 371 ? 5.413 -3.943 -19.997 1.00 42.59 371 ILE A N 1
ATOM 3003 C CA . ILE A 1 371 ? 6.219 -3.646 -21.164 1.00 42.59 371 ILE A CA 1
ATOM 3004 C C . ILE A 1 371 ? 5.780 -4.716 -22.165 1.00 42.59 371 ILE A C 1
ATOM 3006 O O . ILE A 1 371 ? 5.880 -5.909 -21.879 1.00 42.59 371 ILE A O 1
ATOM 3010 N N . LEU A 1 372 ? 5.051 -4.266 -23.189 1.00 33.41 372 LEU A N 1
ATOM 3011 C CA . LEU A 1 372 ? 4.143 -5.090 -23.985 1.00 33.41 372 LEU A CA 1
ATOM 3012 C C . LEU A 1 372 ? 4.801 -6.427 -24.343 1.00 33.41 372 LEU A C 1
ATOM 3014 O O . LEU A 1 372 ? 5.965 -6.444 -24.743 1.00 33.41 372 LEU A O 1
ATOM 3018 N N . LYS A 1 373 ? 4.049 -7.532 -24.237 1.00 32.19 373 LYS A N 1
ATOM 3019 C CA . LYS A 1 373 ? 4.406 -8.753 -24.966 1.00 32.19 373 LYS A CA 1
ATOM 3020 C C . LYS A 1 373 ? 4.352 -8.387 -26.449 1.00 32.19 373 LYS A C 1
ATOM 3022 O O . LYS A 1 373 ? 3.251 -8.289 -26.989 1.00 32.19 373 LYS A O 1
ATOM 3027 N N . ILE A 1 374 ? 5.506 -8.076 -27.032 1.00 34.03 374 ILE A N 1
ATOM 3028 C CA . ILE A 1 374 ? 5.696 -8.098 -28.481 1.00 34.03 374 ILE A CA 1
ATOM 3029 C C . ILE A 1 374 ? 5.730 -9.567 -28.886 1.00 34.03 374 ILE A C 1
ATOM 3031 O O . ILE A 1 374 ? 6.440 -10.337 -28.196 1.00 34.03 374 ILE A O 1
#

Sequence (374 aa):
MNKITADYLRSEIQEPQTKLGRRYLAIVISAIITSVFFLFLQQEYPNFASAGSFNEFIIELFLLIIFFFDFIIRILTIQKKPIDMIFLTVDFLAIIPSLIAVLFYLEILQQSDLQFLALLRLLRLARILKLLRMQSAIIEIFGASILTLVFSVMVFHLALRVLLLELSIFFDANIFEILDQESLMIAVPAVGSVFGIALAISFGIAQRKQIEISELHRLAMDALDAMEADVRRLKPDHAWEASEIWRSDVVKFLNEEINYATMKSNTMVMLGDLRESILSRPSLDVPFHNNLVLRISQFLTKTQIEFHPVFYVWLNRIAQLYFLLVMFAAPSLTGFLVQMLIIFVFQGLVVIIDDMDHAVDKKVTLLNSKILKI

Radius of gyration: 29.0 Å; Cα contacts (8 Å, |Δi|>4): 324; chains: 1; bounding box: 63×66×85 Å

Solvent-accessible surface area (backbone atoms only — not comparable to full-atom values): 20349 Å² total; per-residue (Å²): 133,82,81,85,44,5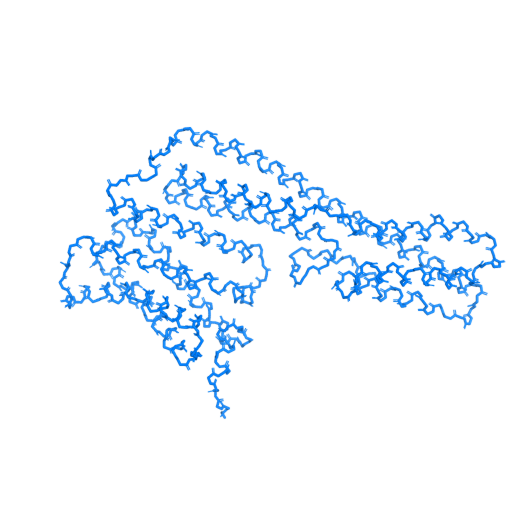2,67,57,56,37,44,29,73,63,56,44,80,49,75,63,34,34,51,53,51,50,53,53,51,49,50,42,53,50,54,55,52,47,55,52,46,34,68,80,36,46,87,73,36,35,91,77,30,73,57,38,36,55,54,30,45,55,50,33,54,54,48,50,54,53,42,52,56,47,64,69,42,61,55,101,45,74,67,54,50,52,50,50,50,40,52,49,46,34,37,50,37,28,53,49,49,40,35,42,59,68,64,76,42,78,90,66,61,73,67,59,59,51,54,37,55,59,35,45,52,36,38,54,59,56,52,61,73,39,51,67,40,46,31,73,63,75,39,84,42,60,66,53,70,38,37,62,60,48,51,49,53,52,50,51,49,52,50,49,53,51,49,19,64,74,68,76,40,69,64,60,67,75,50,65,43,72,61,36,60,56,48,48,58,54,52,49,49,55,50,50,53,52,50,54,52,50,38,54,50,23,53,51,50,48,52,51,45,44,50,30,46,52,52,26,49,55,36,46,53,54,49,51,53,52,47,35,71,75,36,76,92,51,79,70,60,52,59,59,52,48,54,53,46,49,54,34,37,42,57,61,73,41,54,69,70,57,52,53,50,54,49,52,51,38,53,48,56,51,43,67,75,44,66,91,38,73,84,50,52,57,54,42,52,73,41,34,52,44,31,43,50,50,27,60,55,54,53,69,60,57,80,59,70,66,56,59,56,49,54,50,52,52,50,54,53,50,55,53,52,45,48,49,44,30,78,49,73,68,30,48,57,50,47,50,49,48,47,50,53,54,51,28,49,54,53,50,34,58,55,47,36,43,69,40,53,57,102,74,72,82,73,83,73,66,65,67,91,124

Mean predicted aligned error: 8.93 Å

Organism: NCBI:txid696762

pLDDT: mean 84.12, std 10.93, range [32.19, 96.69]

Secondary structure (DSSP, 8-state):
-----HHHHHHHHHS--SHHHHHHHHHHHHHHHHHHHHHHHHHH-TTTS-TT-HHHHHHHHHHHHHHHHHHHHHHHT--S-HHHHHHHHHHHHTTHHHHHHHHHHTTSS----HHHHHHHHHHHTHHHHHHHHTHHHHHHHH-S-HHHHHHHHHHHHHHHHHHHHHHHHHTT--GGGSS-HHHHHHHHHHHHHHHHHHHHHHHHHHHHHHHHHHHHHHHHHHHHHHHHHHHHHH-TT---HHHHHHHHHHHHHHTTSS-HHHHHHHHHHHHHHHHHHHTT-GGGHHIIIIIIIHHHHHHHHHHT----HHHHHHHHHHHHHHHHHHHHH--SHHHHHHHHHHHHHHHHHHHHHHHHH-SS--SS-SS-------

InterPro domains:
  IPR005821 Ion transport domain [PF00520] (27-161)
  IPR027359 Voltage-dependent channel domain superfamily [G3DSA:1.20.120.350] (4-134)

Foldseek 3Di:
DPPCDLVNLVCLCQQNPDPVSLVLVVVLLVLLVVLLVVLQCCVQPVPQPPQLDPNLLVSLVVSLVSLVVVLVSLVSNADPDPVSVVLSVLSVLLNVLSVVSNCVNVVVDDDDDPLVNLVSQLSPLSSLVVVLSCLVSLCNNVNDALCSVLVNVLSVLSSVLSVLVSVCVNVVHNSLVVDDLVVLLVVLVVLLVVLVVVLVVLLVVLVVLLVVLLVLVVQLVVLLVVLQVVLCVLPVPDDLVLSVVLVVVVVCPQAVVDDLVVNVVSVVVSLVSSCVSCVVPPVCVCSSVVRNVVSVVSSSVSLPDFPDVVVLVVSVVSLSVSLVSLCSNDVHPVSSVVSSVSSSVSVSSSVVSNLSRRSHHDPGRHDPPPSDPD